Protein AF-0000000065972175 (afdb_homodimer)

pLDDT: mean 94.04, std 6.53, range [45.0, 98.88]

InterPro domains:
  IPR000870 Homoserine kinase [MF_00384] (7-286)
  IPR000870 Homoserine kinase [PIRSF000676] (4-297)
  IPR000870 Homoserine kinase [TIGR00191] (7-297)
  IPR006203 GHMP kinase, ATP-binding, conserved site [PS00627] (91-102)
  IPR006204 GHMP kinase N-terminal domain [PF00288] (63-141)
  IPR013750 GHMP kinase, C-terminal domain [PF08544] (204-278)
  IPR014721 Small ribosomal subunit protein uS5 domain 2-type fold, subgroup [G3DSA:3.30.230.10] (5-159)
  IPR020568 Ribosomal protein uS5 domain 2-type superfamily [SSF54211] (6-146)
  IPR036554 GHMP kinase, C-terminal domain superfamily [G3DSA:3.30.70.890] (160-289)
  IPR036554 GHMP kinase, C-terminal domain superfamily [SSF55060] (163-281)

Foldseek 3Di:
DDQDQKDKKKWFWKFFCLALNALFKMFGWPWIKMKMKGFDPQADFAEAEDDDCRVVADGDCVGLLNVLLQLLCVVVPHGRTHIYMYIYDRDDPQAQTADSNLSNVRSCVSVVNPDDLVRSLQSSCVSVVGNHHNVCRAAWAMWGWDADPVGIDIDHQAADPQKWKKKKGWPDHDHLVNQVVQWDPDDDPVQVVQSVVLCVLCSVCRRPVDLVSLLSSNHHDGRQVRQQVVAPLSVQLQVQLVVLAFSGKDAGHSRPMIITIGGNVSRVSSQVSNQVSVVVSVIHIDIDIIDITRGHMD/DPQDQKDKKKWFWKFFCLALNALFKMFGWPWIKMKMKGFDPQADFAEAEDDDCRVVADGDCVGLLNVLLQLLCVVVPHGRTYIYMYIYDRDDPQAQTADSNLSNVRSCVSVPNPDDLVRSLQSSCVSVVGNHHNVCRAAWAMWGWDADPVGIDIDHQAADPQKWKKKKGWPDHDHLVNQVVQWDPDDDPVQVVQSVVLCVLCSVCRRPVDLVSLLSSNHHDGRQVRQQVVAPLSVQLQVQLVVLAFSGKDAGHSRDMIITIGGNVSRVSSQVSNQVSCVVSVIHIDIDIIDITRGHMD

Nearest PDB structures (foldseek):
  4p52-assembly1_A  TM=8.831E-01  e=1.865E-30  Cytophaga hutchinsonii ATCC 33406
  4rpf-assembly1_A  TM=8.961E-01  e=2.981E-28  Yersinia pestis Nepal516
  5wat-assembly1_A-4  TM=8.112E-01  e=2.089E-27  Corynebacterium glutamicum
  1fwk-assembly1_A  TM=8.456E-01  e=1.022E-22  Methanocaldococcus jannaschii
  3hul-assembly1_A-2  TM=8.077E-01  e=3.742E-22  Listeria monocytogenes

Secondary structure (DSSP, 8-state):
----SEEEEEEEEEEEETTTEEEEEEEEEEEEEEEEEEE-SSS-EEEEEESTTGGGS--STT-HHHHHHHHHHHHTT-PPPPEEEEEE--S-TTSSS--GGGGHHHHHHHTT--S-HHHHHHHHHHHHS-HHHHHHHHH-SEEEEEEETTEEEEEE----TTEEEEEEEESS---HHHHHHTS-SEEEHHHHHHHHHHHHHHHHHHHH--HHHHHHHT--SSSHHHHGGGSTTHHHHHHHHHHTT-SEEEE-TTSS-EEEEEEGGGHHHHHHHHHHHHHHTT--EEEEE--B-SS---/----SEEEEEEEEEEEETTTEEEEEEEEEEEEEEEEEEE-SSS-EEEEEESTTGGGS--STT-HHHHHHHHHHHHTT-PPPPEEEEEE--S-TTSSS--GGGGHHHHHHHTT--S-HHHHHHHHHHHHS-HHHHHHHHH-SEEEEEEETTEEEEEE----TTEEEEEEEESS---HHHHHHTS-SEEEHHHHHHHHHHHHHHHHHHHH--HHHHHHHT--SSSHHHHGGGSTTHHHHHHHHHHTT-SEEEE-TTSS-EEEEEEGGGHHHHHHHHHHHHHHTT--EEEEE--B-SS---

Sequence (596 aa):
MSVVSSVTVKVPGTTANLGPGFDCIGAALTIYNQFQFTRLEESGLIIQATGAEAERVPTDESNLIYQAFAKLYQYIDQPAPGVKIEIELGVPLARGLGSSATAIVAANRLAGEPLSQAQVMALAIAIEGHPDNVVPALLGGCRLAATGASGWEICDVPWHSHIVPVLAIPDFELSTSEARRVLPTEYSRADAIFNTAHLGLLLRGLETGKGEWLRAALQDKLHQPYRQALIPGYDAVNTAAVAAGAYGMVISGAGPTLLALADVSHAAAVEAAMSTAWQEAGITAVVRSLALDTHGATMSVVSSVTVKVPGTTANLGPGFDCIGAALTIYNQFQFTRLEESGLIIQATGAEAERVPTDESNLIYQAFAKLYQYIDQPAPGVKIEIELGVPLARGLGSSATAIVAANRLAGEPLSQAQVMALAIAIEGHPDNVVPALLGGCRLAATGASGWEICDVPWHSHIVPVLAIPDFELSTSEARRVLPTEYSRADAIFNTAHLGLLLRGLETGKGEWLRAALQDKLHQPYRQALIPGYDAVNTAAVAAGAYGMVISGAGPTLLALADVSHAAAVEAAMSTAWQEAGITAVVRSLALDTHGAT

Radius of gyration: 27.27 Å; Cα contacts (8 Å, |Δi|>4): 1518; chains: 2; bounding box: 59×86×59 Å

Organism: Nostoc sp. (strain PCC 7120 / SAG 25.82 / UTEX 2576) (NCBI:txid103690)

Solvent-accessible surface area (backbone atoms only — not comparable to full-atom values): 28554 Å² total; per-residue (Å²): 109,78,62,49,60,62,39,70,33,40,32,33,23,11,35,14,20,66,31,25,27,55,66,17,21,15,27,9,27,71,41,40,32,36,39,34,43,29,62,42,95,52,82,53,78,44,53,46,61,38,54,94,64,24,87,73,54,63,60,54,81,81,17,56,45,52,42,27,31,44,47,52,27,54,72,70,72,45,81,66,69,12,34,34,38,40,34,42,50,58,54,70,77,52,29,22,36,58,48,57,36,54,41,32,58,43,37,34,49,41,66,32,49,82,58,52,71,69,52,50,48,53,51,28,25,62,72,63,70,44,41,13,30,38,48,7,18,52,54,16,24,33,28,36,43,30,71,37,94,88,40,80,44,76,43,80,47,61,66,28,87,51,58,31,46,32,36,38,39,50,82,62,74,36,52,58,66,63,41,52,66,59,40,69,66,58,41,46,46,66,44,44,40,48,22,30,24,15,31,43,36,31,52,52,13,36,46,70,56,42,57,73,42,34,43,31,10,37,46,43,67,76,49,53,81,54,40,47,80,77,33,88,54,45,68,54,25,44,52,33,20,38,75,39,50,24,41,35,58,28,51,19,45,56,10,56,14,35,32,30,40,16,45,61,91,27,40,68,50,21,33,52,31,33,43,50,36,31,44,74,67,73,42,62,56,56,52,45,75,50,50,70,26,70,61,24,46,79,111,79,63,49,60,60,38,69,34,41,32,32,22,11,34,14,21,66,30,25,26,55,66,18,21,14,29,9,27,71,40,40,31,36,40,34,42,30,63,42,93,52,82,53,79,45,53,45,61,39,54,94,64,26,87,73,54,64,62,53,81,83,17,55,45,54,42,27,30,45,48,52,26,55,72,72,72,42,82,68,68,12,34,35,38,40,35,42,51,58,55,70,76,50,28,22,37,58,47,55,34,54,40,32,59,45,36,35,48,42,67,31,49,83,57,52,70,68,52,48,49,53,52,30,26,63,73,62,69,44,42,13,28,38,48,7,19,52,54,16,24,35,30,37,42,30,70,38,94,90,42,79,44,74,42,81,46,60,66,27,87,52,59,31,47,31,36,37,38,52,81,63,74,35,50,57,65,62,42,52,66,60,40,68,64,58,41,46,46,67,43,43,38,50,22,32,23,14,31,43,37,31,53,52,13,36,45,69,56,42,57,75,43,32,43,29,9,38,46,43,68,78,50,54,81,55,40,48,80,76,31,86,53,44,67,53,25,42,53,33,20,39,74,39,48,25,41,35,60,28,51,18,44,57,11,54,14,37,32,29,39,16,44,60,91,27,39,69,49,21,34,51,29,32,41,51,37,30,44,74,66,74,40,62,56,56,51,44,76,48,49,71,26,69,61,24,46,77

Structure (mmCIF, N/CA/C/O backbone):
data_AF-0000000065972175-model_v1
#
loop_
_entity.id
_entity.type
_entity.pdbx_description
1 polymer 'Homoserine kinase'
#
loop_
_atom_site.group_PDB
_atom_site.id
_atom_site.type_symbol
_atom_site.label_atom_id
_atom_site.label_alt_id
_atom_site.label_comp_id
_atom_site.label_asym_id
_atom_site.label_entity_id
_atom_site.label_seq_id
_atom_site.pdbx_PDB_ins_code
_atom_site.Cartn_x
_atom_site.Cartn_y
_atom_site.Cartn_z
_atom_site.occupancy
_atom_site.B_iso_or_equiv
_atom_site.auth_seq_id
_atom_site.auth_comp_id
_atom_site.auth_asym_id
_atom_site.auth_atom_id
_atom_site.pdbx_PDB_model_num
ATOM 1 N N . MET A 1 1 ? -15.82 23.953 30.797 1 45.34 1 MET A N 1
ATOM 2 C CA . MET A 1 1 ? -14.391 23.656 30.781 1 45.34 1 MET A CA 1
ATOM 3 C C . MET A 1 1 ? -13.57 24.938 30.828 1 45.34 1 MET A C 1
ATOM 5 O O . MET A 1 1 ? -13.984 25.969 30.281 1 45.34 1 MET A O 1
ATOM 9 N N . SER A 1 2 ? -12.688 25.156 31.766 1 52.72 2 SER A N 1
ATOM 10 C CA . SER A 1 2 ? -12.023 26.406 32.094 1 52.72 2 SER A CA 1
ATOM 11 C C . SER A 1 2 ? -11.219 26.938 30.906 1 52.72 2 SER A C 1
ATOM 13 O O . SER A 1 2 ? -10.391 26.219 30.344 1 52.72 2 SER A O 1
ATOM 15 N N . VAL A 1 3 ? -11.82 27.938 30.188 1 65.62 3 VAL A N 1
ATOM 16 C CA . VAL A 1 3 ? -11.164 28.609 29.078 1 65.62 3 VAL A CA 1
ATOM 17 C C . VAL A 1 3 ? -9.844 29.219 29.547 1 65.62 3 VAL A C 1
ATOM 19 O O . VAL A 1 3 ? -9.797 29.922 30.562 1 65.62 3 VAL A O 1
ATOM 22 N N . VAL A 1 4 ? -8.672 28.516 29.172 1 75.38 4 VAL A N 1
ATOM 23 C CA . VAL A 1 4 ? -7.348 29.031 29.5 1 75.38 4 VAL A CA 1
ATOM 24 C C . VAL A 1 4 ? -7.07 30.312 28.719 1 75.38 4 VAL A C 1
ATOM 26 O O . VAL A 1 4 ? -7.637 30.516 27.641 1 75.38 4 VAL A O 1
ATOM 29 N N . SER A 1 5 ? -6.266 31.188 29.297 1 88.81 5 SER A N 1
ATOM 30 C CA . SER A 1 5 ? -6.008 32.5 28.688 1 88.81 5 SER A CA 1
ATOM 31 C C . SER A 1 5 ? -4.883 32.406 27.672 1 88.81 5 SER A C 1
ATOM 33 O O . SER A 1 5 ? -4.75 33.281 26.812 1 88.81 5 SER A O 1
ATOM 35 N N . SER A 1 6 ? -4.027 31.25 27.812 1 93.81 6 SER A N 1
ATOM 36 C CA . SER A 1 6 ? -2.934 31.109 26.859 1 93.81 6 SER A CA 1
ATOM 37 C C . SER A 1 6 ? -2.566 29.641 26.672 1 93.81 6 SER A C 1
ATOM 39 O O . SER A 1 6 ? -2.67 28.844 27.609 1 93.81 6 SER A O 1
ATOM 41 N N . VAL A 1 7 ? -2.268 29.297 25.469 1 93.94 7 VAL A N 1
ATOM 42 C CA . VAL A 1 7 ? -1.862 27.922 25.141 1 93.94 7 VAL A CA 1
ATOM 43 C C . VAL A 1 7 ? -0.655 27.969 24.203 1 93.94 7 VAL A C 1
ATOM 45 O O . VAL A 1 7 ? -0.603 28.766 23.281 1 93.94 7 VAL A O 1
ATOM 48 N N . THR A 1 8 ? 0.392 27.188 24.562 1 93.75 8 THR A N 1
ATOM 49 C CA . THR A 1 8 ? 1.535 26.984 23.672 1 93.75 8 THR A CA 1
ATOM 50 C C . THR A 1 8 ? 1.538 25.578 23.109 1 93.75 8 THR A C 1
ATOM 52 O O . THR A 1 8 ? 1.36 24.594 23.844 1 93.75 8 THR A O 1
ATOM 55 N N . VAL A 1 9 ? 1.724 25.516 21.797 1 92.38 9 VAL A N 1
ATOM 56 C CA . VAL A 1 9 ? 1.763 24.219 21.141 1 92.38 9 VAL A CA 1
ATOM 57 C C . VAL A 1 9 ? 3.035 24.109 20.297 1 92.38 9 VAL A C 1
ATOM 59 O O . VAL A 1 9 ? 3.385 25.031 19.562 1 92.38 9 VAL A O 1
ATOM 62 N N . LYS A 1 10 ? 3.795 23.031 20.516 1 93.94 10 LYS A N 1
ATOM 63 C CA . LYS A 1 10 ? 4.934 22.656 19.672 1 93.94 10 LYS A CA 1
ATOM 64 C C . LYS A 1 10 ? 4.543 21.578 18.672 1 93.94 10 LYS A C 1
ATOM 66 O O . LYS A 1 10 ? 4 20.531 19.047 1 93.94 10 LYS A O 1
ATOM 71 N N . VAL A 1 11 ? 4.758 21.875 17.438 1 92.31 11 VAL A N 1
ATOM 72 C CA . VAL A 1 11 ? 4.328 20.969 16.375 1 92.31 11 VAL A CA 1
ATOM 73 C C . VAL A 1 11 ? 5.535 20.531 15.555 1 92.31 11 VAL A C 1
ATOM 75 O O . VAL A 1 11 ? 6.297 21.375 15.062 1 92.31 11 VAL A O 1
ATOM 78 N N . PRO A 1 12 ? 5.695 19.234 15.391 1 95.06 12 PRO A N 1
ATOM 79 C CA . PRO A 1 12 ? 6.805 18.781 14.547 1 95.06 12 PRO A CA 1
ATOM 80 C C . PRO A 1 12 ? 6.562 19.047 13.062 1 95.06 12 PRO A C 1
ATOM 82 O O . PRO A 1 12 ? 5.418 19.047 12.609 1 95.06 12 PRO A O 1
ATOM 85 N N . GLY A 1 13 ? 7.672 19.344 12.352 1 93.88 13 GLY A N 1
ATOM 86 C CA . GLY A 1 13 ? 7.598 19.25 10.906 1 93.88 13 GLY A CA 1
ATOM 87 C C . GLY A 1 13 ? 7.359 17.828 10.414 1 93.88 13 GLY A C 1
ATOM 88 O O . GLY A 1 13 ? 7.551 16.875 11.164 1 93.88 13 GLY A O 1
ATOM 89 N N . THR A 1 14 ? 6.859 17.781 9.211 1 96.19 14 THR A N 1
ATOM 90 C CA . THR A 1 14 ? 6.516 16.453 8.688 1 96.19 14 THR A CA 1
ATOM 91 C C . THR A 1 14 ? 7.023 16.297 7.258 1 96.19 14 THR A C 1
ATOM 93 O O . THR A 1 14 ? 7.258 17.281 6.559 1 96.19 14 THR A O 1
ATOM 96 N N . THR A 1 15 ? 7.324 15.078 6.891 1 97.38 15 THR A N 1
ATOM 97 C CA . THR A 1 15 ? 7.418 14.664 5.492 1 97.38 15 THR A CA 1
ATOM 98 C C . THR A 1 15 ? 6.195 13.844 5.09 1 97.38 15 THR A C 1
ATOM 100 O O . THR A 1 15 ? 5.457 13.359 5.945 1 97.38 15 THR A O 1
ATOM 103 N N . ALA A 1 16 ? 5.918 13.82 3.795 1 96.81 16 ALA A N 1
ATOM 104 C CA . ALA A 1 16 ? 4.754 13.086 3.311 1 96.81 16 ALA A CA 1
ATOM 105 C C . ALA A 1 16 ? 5.051 12.398 1.98 1 96.81 16 ALA A C 1
ATOM 107 O O . ALA A 1 16 ? 6.148 12.539 1.438 1 96.81 16 ALA A O 1
ATOM 108 N N . ASN A 1 17 ? 4.148 11.578 1.495 1 97.38 17 ASN A N 1
ATOM 109 C CA . ASN A 1 17 ? 4.215 10.805 0.26 1 97.38 17 ASN A CA 1
ATOM 110 C C . ASN A 1 17 ? 5.25 9.688 0.356 1 97.38 17 ASN A C 1
ATOM 112 O O . ASN A 1 17 ? 4.938 8.523 0.085 1 97.38 17 ASN A O 1
ATOM 116 N N . LEU A 1 18 ? 6.441 10.047 0.726 1 98.25 18 LEU A N 1
ATOM 117 C CA . LEU A 1 18 ? 7.512 9.07 0.893 1 98.25 18 LEU A CA 1
ATOM 118 C C . LEU A 1 18 ? 7.609 8.156 -0.325 1 98.25 18 LEU A C 1
ATOM 120 O O . LEU A 1 18 ? 7.707 6.934 -0.186 1 98.25 18 LEU A O 1
ATOM 124 N N . GLY A 1 19 ? 7.559 8.766 -1.464 1 98 19 GLY A N 1
ATOM 125 C CA . GLY A 1 19 ? 7.582 7.988 -2.691 1 98 19 GLY A CA 1
ATOM 126 C C . GLY A 1 19 ? 6.207 7.523 -3.129 1 98 19 GLY A C 1
ATOM 127 O O . GLY A 1 19 ? 5.402 8.32 -3.621 1 98 19 GLY A O 1
ATOM 128 N N . PRO A 1 20 ? 5.938 6.266 -2.896 1 98.69 20 PRO A N 1
ATOM 129 C CA . PRO A 1 20 ? 4.695 5.715 -3.447 1 98.69 20 PRO A CA 1
ATOM 130 C C . PRO A 1 20 ? 3.471 6.066 -2.607 1 98.69 20 PRO A C 1
ATOM 132 O O . PRO A 1 20 ? 2.34 5.777 -3.008 1 98.69 20 PRO A O 1
ATOM 135 N N . GLY A 1 21 ? 3.637 6.676 -1.492 1 98.44 21 GLY A N 1
ATOM 136 C CA . GLY A 1 21 ? 2.527 6.941 -0.592 1 98.44 21 GLY A CA 1
ATOM 137 C C . GLY A 1 21 ? 1.928 8.32 -0.779 1 98.44 21 GLY A C 1
ATOM 138 O O . GLY A 1 21 ? 1.746 9.062 0.19 1 98.44 21 GLY A O 1
ATOM 139 N N . PHE A 1 22 ? 1.622 8.68 -2.059 1 98.31 22 PHE A N 1
ATOM 140 C CA . PHE A 1 22 ? 1.087 9.992 -2.396 1 98.31 22 PHE A CA 1
ATOM 141 C C . PHE A 1 22 ? -0.241 10.234 -1.688 1 98.31 22 PHE A C 1
ATOM 143 O O . PHE A 1 22 ? -1.202 9.492 -1.888 1 98.31 22 PHE A O 1
ATOM 150 N N . ASP A 1 23 ? -0.302 11.211 -0.795 1 97.19 23 ASP A N 1
ATOM 151 C CA . ASP A 1 23 ? -1.479 11.734 -0.104 1 97.19 23 ASP A CA 1
ATOM 152 C C . ASP A 1 23 ? -1.987 10.734 0.935 1 97.19 23 ASP A C 1
ATOM 154 O O . ASP A 1 23 ? -3.127 10.836 1.393 1 97.19 23 ASP A O 1
ATOM 158 N N . CYS A 1 24 ? -1.133 9.75 1.367 1 97.88 24 CYS A N 1
ATOM 159 C CA . CYS A 1 24 ? -1.755 8.828 2.307 1 97.88 24 CYS A CA 1
ATOM 160 C C . CYS A 1 24 ? -0.785 8.445 3.418 1 97.88 24 CYS A C 1
ATOM 162 O O . CYS A 1 24 ? -1.188 7.867 4.43 1 97.88 24 CYS A O 1
ATOM 164 N N . ILE A 1 25 ? 0.479 8.758 3.277 1 98.44 25 ILE A N 1
ATOM 165 C CA . ILE A 1 25 ? 1.428 8.422 4.332 1 98.44 25 ILE A CA 1
ATOM 166 C C . ILE A 1 25 ? 2.322 9.625 4.625 1 98.44 25 ILE A C 1
ATOM 168 O O . ILE A 1 25 ? 2.648 10.398 3.725 1 98.44 25 ILE A O 1
ATOM 172 N N . GLY A 1 26 ? 2.686 9.781 5.863 1 97.94 26 GLY A N 1
ATOM 173 C CA . GLY A 1 26 ? 3.625 10.805 6.305 1 97.94 26 GLY A CA 1
ATOM 174 C C . GLY A 1 26 ? 4.316 10.453 7.609 1 97.94 26 GLY A C 1
ATOM 175 O O . GLY A 1 26 ? 3.988 9.445 8.242 1 97.94 26 GLY A O 1
ATOM 176 N N . ALA A 1 27 ? 5.293 11.273 7.973 1 98.38 27 ALA A N 1
ATOM 177 C CA . ALA A 1 27 ? 6.051 11.055 9.203 1 98.38 27 ALA A CA 1
ATOM 178 C C . ALA A 1 27 ? 6.418 12.383 9.859 1 98.38 27 ALA A C 1
ATOM 180 O O . ALA A 1 27 ? 6.754 13.352 9.18 1 98.38 27 ALA A O 1
ATOM 181 N N . ALA A 1 28 ? 6.316 12.383 11.156 1 97.38 28 ALA A N 1
ATOM 182 C CA . ALA A 1 28 ? 6.75 13.547 11.93 1 97.38 28 ALA A CA 1
ATOM 183 C C . ALA A 1 28 ? 8.258 13.516 12.164 1 97.38 28 ALA A C 1
ATOM 185 O O . ALA A 1 28 ? 8.836 12.461 12.438 1 97.38 28 ALA A O 1
ATOM 186 N N . LEU A 1 29 ? 8.906 14.625 12 1 97.5 29 LEU A N 1
ATOM 187 C CA . LEU A 1 29 ? 10.352 14.742 12.109 1 97.5 29 LEU A CA 1
ATOM 188 C C . LEU A 1 29 ? 10.742 15.648 13.273 1 97.5 29 LEU A C 1
ATOM 190 O O . LEU A 1 29 ? 9.914 16.422 13.758 1 97.5 29 LEU A O 1
ATOM 194 N N . THR A 1 30 ? 11.992 15.531 13.711 1 96.94 30 THR A N 1
ATOM 195 C CA . THR A 1 30 ? 12.484 16.266 14.867 1 96.94 30 THR A CA 1
ATOM 196 C C . THR A 1 30 ? 12.898 17.688 14.477 1 96.94 30 THR A C 1
ATOM 198 O O . THR A 1 30 ? 14.031 18.094 14.727 1 96.94 30 THR A O 1
ATOM 201 N N . ILE A 1 31 ? 12.078 18.391 13.875 1 94.75 31 ILE A N 1
ATOM 202 C CA . ILE A 1 31 ? 12.109 19.828 13.586 1 94.75 31 ILE A CA 1
ATOM 203 C C . ILE A 1 31 ? 10.766 20.453 13.938 1 94.75 31 ILE A C 1
ATOM 205 O O . ILE A 1 31 ? 9.719 19.844 13.742 1 94.75 31 ILE A O 1
ATOM 209 N N . TYR A 1 32 ? 10.766 21.75 14.461 1 93.25 32 TYR A N 1
ATOM 210 C CA . TYR A 1 32 ? 9.539 22.141 15.141 1 93.25 32 TYR A CA 1
ATOM 211 C C . TYR A 1 32 ? 9.18 23.594 14.836 1 93.25 32 TYR A C 1
ATOM 213 O O . TYR A 1 32 ? 10.07 24.422 14.625 1 93.25 32 TYR A O 1
ATOM 221 N N . ASN A 1 33 ? 7.926 23.781 14.828 1 90.44 33 ASN A N 1
ATOM 222 C CA . ASN A 1 33 ? 7.324 25.094 15.016 1 90.44 33 ASN A CA 1
ATOM 223 C C . ASN A 1 33 ? 6.652 25.219 16.375 1 90.44 33 ASN A C 1
ATOM 225 O O . ASN A 1 33 ? 6.199 24.219 16.938 1 90.44 33 ASN A O 1
ATOM 229 N N . GLN A 1 34 ? 6.684 26.375 16.844 1 92.38 34 GLN A N 1
ATOM 230 C CA . GLN A 1 34 ? 5.977 26.641 18.094 1 92.38 34 GLN A CA 1
ATOM 231 C C . GLN A 1 34 ? 4.984 27.781 17.938 1 92.38 34 GLN A C 1
ATOM 233 O O . GLN A 1 34 ? 5.309 28.812 17.344 1 92.38 34 GLN A O 1
ATOM 238 N N . PHE A 1 35 ? 3.811 27.594 18.469 1 91.69 35 PHE A N 1
ATOM 239 C CA . PHE A 1 35 ? 2.744 28.594 18.422 1 91.69 35 PHE A CA 1
ATOM 240 C C . PHE A 1 35 ? 2.221 28.906 19.812 1 91.69 35 PHE A C 1
ATOM 242 O O . PHE A 1 35 ? 1.899 27.984 20.578 1 91.69 35 PHE A O 1
ATOM 249 N N . GLN A 1 36 ? 2.172 30.125 20.109 1 94.69 36 GLN A N 1
ATOM 250 C CA . GLN A 1 36 ? 1.55 30.562 21.359 1 94.69 36 GLN A CA 1
ATOM 251 C C . GLN A 1 36 ? 0.305 31.406 21.078 1 94.69 36 GLN A C 1
ATOM 253 O O . GLN A 1 36 ? 0.371 32.406 20.375 1 94.69 36 GLN A O 1
ATOM 258 N N . PHE A 1 37 ? -0.796 30.969 21.594 1 94.56 37 PHE A N 1
ATOM 259 C CA . PHE A 1 37 ? -2.068 31.672 21.484 1 94.56 37 PHE A CA 1
ATOM 260 C C . PHE A 1 37 ? -2.465 32.312 22.812 1 94.56 37 PHE A C 1
ATOM 262 O O . PHE A 1 37 ? -2.486 31.625 23.844 1 94.56 37 PHE A O 1
ATOM 269 N N . THR A 1 38 ? -2.742 33.562 22.75 1 95.38 38 THR A N 1
ATOM 270 C CA . THR A 1 38 ? -3.189 34.281 23.938 1 95.38 38 THR A CA 1
ATOM 271 C C . THR A 1 38 ? -4.508 35 23.672 1 95.38 38 THR A C 1
ATOM 273 O O . THR A 1 38 ? -4.605 35.812 22.734 1 95.38 38 THR A O 1
ATOM 276 N N . ARG A 1 39 ? -5.469 34.75 24.5 1 93.81 39 ARG A N 1
ATOM 277 C CA . ARG A 1 39 ? -6.754 35.406 24.375 1 93.81 39 ARG A CA 1
ATOM 278 C C . ARG A 1 39 ? -6.625 36.906 24.703 1 93.81 39 ARG A C 1
ATOM 280 O O . ARG A 1 39 ? -5.953 37.281 25.672 1 93.81 39 ARG A O 1
ATOM 287 N N . LEU A 1 40 ? -7.246 37.656 23.859 1 93.56 40 LEU A N 1
ATOM 288 C CA . LEU A 1 40 ? -7.289 39.094 24.094 1 93.56 40 LEU A CA 1
ATOM 289 C C . LEU A 1 40 ? -8.625 39.5 24.719 1 93.56 40 LEU A C 1
ATOM 291 O O . LEU A 1 40 ? -9.648 38.844 24.484 1 93.56 40 LEU A O 1
ATOM 295 N N . GLU A 1 41 ? -8.578 40.531 25.516 1 87.88 41 GLU A N 1
ATOM 296 C CA . GLU A 1 41 ? -9.805 41.062 26.109 1 87.88 41 GLU A CA 1
ATOM 297 C C . GLU A 1 41 ? -10.734 41.656 25.062 1 87.88 41 GLU A C 1
ATOM 299 O O . GLU A 1 41 ? -11.953 41.469 25.125 1 87.88 41 GLU A O 1
ATOM 304 N N . GLU A 1 42 ? -10.188 42.344 24.141 1 88 42 GLU A N 1
ATOM 305 C CA . GLU A 1 42 ? -10.953 42.938 23.047 1 88 42 GLU A CA 1
ATOM 306 C C . GLU A 1 42 ? -10.891 42.062 21.797 1 88 42 GLU A C 1
ATOM 308 O O . GLU A 1 42 ? -10.016 41.219 21.672 1 88 42 GLU A O 1
ATOM 313 N N . SER A 1 43 ? -11.883 42.312 20.953 1 86.19 43 SER A N 1
ATOM 314 C CA . SER A 1 43 ? -11.836 41.656 19.656 1 86.19 43 SER A CA 1
ATOM 315 C C . SER A 1 43 ? -10.625 42.125 18.844 1 86.19 43 SER A C 1
ATOM 317 O O . SER A 1 43 ? -10.141 43.25 19.016 1 86.19 43 SER A O 1
ATOM 319 N N . GLY A 1 44 ? -10 41.219 18.172 1 91.38 44 GLY A N 1
ATOM 320 C CA . GLY A 1 44 ? -8.867 41.594 17.328 1 91.38 44 GLY A CA 1
ATOM 321 C C . GLY A 1 44 ? -7.902 40.438 17.109 1 91.38 44 GLY A C 1
ATOM 322 O O . GLY A 1 44 ? -8.109 39.344 17.609 1 91.38 44 GLY A O 1
ATOM 323 N N . LEU A 1 45 ? -6.887 40.75 16.25 1 95.62 45 LEU A N 1
ATOM 324 C CA . LEU A 1 45 ? -5.879 39.75 15.852 1 95.62 45 LEU A CA 1
ATOM 325 C C . LEU A 1 45 ? -4.484 40.375 15.867 1 95.62 45 LEU A C 1
ATOM 327 O O . LEU A 1 45 ? -4.254 41.438 15.273 1 95.62 45 LEU A O 1
ATOM 331 N N . ILE A 1 46 ? -3.613 39.844 16.656 1 96.56 46 ILE A N 1
ATOM 332 C CA . ILE A 1 46 ? -2.199 40.188 16.656 1 96.56 46 ILE A CA 1
ATOM 333 C C . ILE A 1 46 ? -1.357 38.969 16.328 1 96.56 46 ILE A C 1
ATOM 335 O O . ILE A 1 46 ? -1.489 37.906 16.969 1 96.56 46 ILE A O 1
ATOM 339 N N . ILE A 1 47 ? -0.533 39.031 15.289 1 95.31 47 ILE A N 1
ATOM 340 C CA . ILE A 1 47 ? 0.361 37.938 14.93 1 95.31 47 ILE A CA 1
ATOM 341 C C . ILE A 1 47 ? 1.808 38.438 14.945 1 95.31 47 ILE A C 1
ATOM 343 O O . ILE A 1 47 ? 2.127 39.469 14.344 1 95.31 47 ILE A O 1
ATOM 347 N N . GLN A 1 48 ? 2.605 37.812 15.648 1 95.25 48 GLN A N 1
ATOM 348 C CA . GLN A 1 48 ? 4.043 38.062 15.68 1 95.25 48 GLN A CA 1
ATOM 349 C C . GLN A 1 48 ? 4.832 36.781 15.336 1 95.25 48 GLN A C 1
ATOM 351 O O . GLN A 1 48 ? 4.641 35.75 15.953 1 95.25 48 GLN A O 1
ATOM 356 N N . ALA A 1 49 ? 5.641 36.938 14.336 1 92.19 49 ALA A N 1
ATOM 357 C CA . ALA A 1 49 ? 6.441 35.781 13.906 1 92.19 49 ALA A CA 1
ATOM 358 C C . ALA A 1 49 ? 7.926 36.031 14.156 1 92.19 49 ALA A C 1
ATOM 360 O O . ALA A 1 49 ? 8.414 37.156 13.961 1 92.19 49 ALA A O 1
ATOM 361 N N . THR A 1 50 ? 8.633 35.062 14.633 1 90.94 50 THR A N 1
ATOM 362 C CA . THR A 1 50 ? 10.078 35.094 14.805 1 90.94 50 THR A CA 1
ATOM 363 C C . THR A 1 50 ? 10.727 33.906 14.117 1 90.94 50 THR A C 1
ATOM 365 O O . THR A 1 50 ? 10.047 32.906 13.781 1 90.94 50 THR A O 1
ATOM 368 N N . GLY A 1 51 ? 12.062 34.031 13.844 1 84.44 51 GLY A N 1
ATOM 369 C CA . GLY A 1 51 ? 12.797 32.969 13.156 1 84.44 51 GLY A CA 1
ATOM 370 C C . GLY A 1 51 ? 13.312 33.406 11.797 1 84.44 51 GLY A C 1
ATOM 371 O O . GLY A 1 51 ? 13.109 34.562 11.383 1 84.44 51 GLY A O 1
ATOM 372 N N . ALA A 1 52 ? 14.039 32.5 11.062 1 77.62 52 ALA A N 1
ATOM 373 C CA . ALA A 1 52 ? 14.773 32.844 9.852 1 77.62 52 ALA A CA 1
ATOM 374 C C . ALA A 1 52 ? 13.844 33.375 8.758 1 77.62 52 ALA A C 1
ATOM 376 O O . ALA A 1 52 ? 14.18 34.312 8.047 1 77.62 52 ALA A O 1
ATOM 377 N N . GLU A 1 53 ? 12.633 32.875 8.688 1 82.5 53 GLU A N 1
ATOM 378 C CA . GLU A 1 53 ? 11.734 33.312 7.609 1 82.5 53 GLU A CA 1
ATOM 379 C C . GLU A 1 53 ? 10.492 34 8.156 1 82.5 53 GLU A C 1
ATOM 381 O O . GLU A 1 53 ? 9.438 34 7.52 1 82.5 53 GLU A O 1
ATOM 386 N N . ALA A 1 54 ? 10.617 34.688 9.141 1 84.31 54 ALA A N 1
ATOM 387 C CA . ALA A 1 54 ? 9.5 35.312 9.836 1 84.31 54 ALA A CA 1
ATOM 388 C C . ALA A 1 54 ? 8.891 36.406 9.008 1 84.31 54 ALA A C 1
ATOM 390 O O . ALA A 1 54 ? 7.68 36.656 9.07 1 84.31 54 ALA A O 1
ATOM 391 N N . GLU A 1 55 ? 9.68 37.031 8.227 1 84 55 GLU A N 1
ATOM 392 C CA . GLU A 1 55 ? 9.227 38.156 7.453 1 84 55 GLU A CA 1
ATOM 393 C C . GLU A 1 55 ? 8.234 37.75 6.375 1 84 55 GLU A C 1
ATOM 395 O O . GLU A 1 55 ? 7.465 38.562 5.879 1 84 55 GLU A O 1
ATOM 400 N N . ARG A 1 56 ? 8.227 36.531 6.152 1 85.31 56 ARG A N 1
ATOM 401 C CA . ARG A 1 56 ? 7.367 36.031 5.078 1 85.31 56 ARG A CA 1
ATOM 402 C C . ARG A 1 56 ? 6.02 35.562 5.617 1 85.31 56 ARG A C 1
ATOM 404 O O . ARG A 1 56 ? 5.113 35.25 4.848 1 85.31 56 ARG A O 1
ATOM 411 N N . VAL A 1 57 ? 5.871 35.656 6.812 1 87.94 57 VAL A N 1
ATOM 412 C CA . VAL A 1 57 ? 4.645 35.156 7.441 1 87.94 57 VAL A CA 1
ATOM 413 C C . VAL A 1 57 ? 3.598 36.281 7.441 1 87.94 57 VAL A C 1
ATOM 415 O O . VAL A 1 57 ? 3.82 37.344 8.008 1 87.94 57 VAL A O 1
ATOM 418 N N . PRO A 1 58 ? 2.439 36 6.754 1 89.94 58 PRO A N 1
ATOM 419 C CA . PRO A 1 58 ? 1.369 37 6.848 1 89.94 58 PRO A CA 1
ATOM 420 C C . PRO A 1 58 ? 0.9 37.219 8.281 1 89.94 58 PRO A C 1
ATOM 422 O O . PRO A 1 58 ? 0.778 36.281 9.055 1 89.94 58 PRO A O 1
ATOM 425 N N . THR A 1 59 ? 0.643 38.5 8.641 1 93.81 59 THR A N 1
ATOM 426 C CA . THR A 1 59 ? 0.276 38.812 10.016 1 93.81 59 THR A CA 1
ATOM 427 C C . THR A 1 59 ? -1.158 39.344 10.086 1 93.81 59 THR A C 1
ATOM 429 O O . THR A 1 59 ? -1.498 40.125 10.977 1 93.81 59 THR A O 1
ATOM 432 N N . ASP A 1 60 ? -1.887 38.938 9.062 1 94.38 60 ASP A N 1
ATOM 433 C CA . ASP A 1 60 ? -3.307 39.281 9.023 1 94.38 60 ASP A CA 1
ATOM 434 C C . ASP A 1 60 ? -4.168 38.031 8.945 1 94.38 60 ASP A C 1
ATOM 436 O O . ASP A 1 60 ? -3.707 36.938 9.273 1 94.38 60 ASP A O 1
ATOM 440 N N . GLU A 1 61 ? -5.395 38.188 8.609 1 94.06 61 GLU A N 1
ATOM 441 C CA . GLU A 1 61 ? -6.367 37.094 8.648 1 94.06 61 GLU A CA 1
ATOM 442 C C . GLU A 1 61 ? -6.078 36.062 7.574 1 94.06 61 GLU A C 1
ATOM 444 O O . GLU A 1 61 ? -6.621 34.938 7.609 1 94.06 61 GLU A O 1
ATOM 449 N N . SER A 1 62 ? -5.211 36.312 6.688 1 92 62 SER A N 1
ATOM 450 C CA . SER A 1 62 ? -4.859 35.375 5.648 1 92 62 SER A CA 1
ATOM 451 C C . SER A 1 62 ? -3.848 34.344 6.156 1 92 62 SER A C 1
ATOM 453 O O . SER A 1 62 ? -3.549 33.344 5.473 1 92 62 SER A O 1
ATOM 455 N N . ASN A 1 63 ? -3.355 34.594 7.371 1 92.19 63 ASN A N 1
ATOM 456 C CA . ASN A 1 63 ? -2.441 33.656 8.016 1 92.19 63 ASN A CA 1
ATOM 457 C C . ASN A 1 63 ? -3.084 32.281 8.203 1 92.19 63 ASN A C 1
ATOM 459 O O . ASN A 1 63 ? -4.152 32.188 8.805 1 92.19 63 ASN A O 1
ATOM 463 N N . LEU A 1 64 ? -2.373 31.266 7.719 1 87.12 64 LEU A N 1
ATOM 464 C CA . LEU A 1 64 ? -2.938 29.922 7.719 1 87.12 64 LEU A CA 1
ATOM 465 C C . LEU A 1 64 ? -3.148 29.422 9.141 1 87.12 64 LEU A C 1
ATOM 467 O O . LEU A 1 64 ? -4.086 28.672 9.406 1 87.12 64 LEU A O 1
ATOM 471 N N . ILE A 1 65 ? -2.33 29.828 10.031 1 90.5 65 ILE A N 1
ATOM 472 C CA . ILE A 1 65 ? -2.469 29.438 11.43 1 90.5 65 ILE A CA 1
ATOM 473 C C . ILE A 1 65 ? -3.744 30.047 12.016 1 90.5 65 ILE A C 1
ATOM 475 O O . ILE A 1 65 ? -4.512 29.375 12.695 1 90.5 65 ILE A O 1
ATOM 479 N N . TYR A 1 66 ? -3.943 31.281 11.688 1 92.69 66 TYR A N 1
ATOM 480 C CA . TYR A 1 66 ? -5.16 31.938 12.148 1 92.69 66 TYR A CA 1
ATOM 481 C C . TYR A 1 66 ? -6.395 31.312 11.508 1 92.69 66 TYR A C 1
ATOM 483 O O . TYR A 1 66 ? -7.426 31.156 12.164 1 92.69 66 TYR A O 1
ATOM 491 N N . GLN A 1 67 ? -6.242 30.984 10.281 1 92.25 67 GLN A N 1
ATOM 492 C CA . GLN A 1 67 ? -7.371 30.375 9.586 1 92.25 67 GLN A CA 1
ATOM 493 C C . GLN A 1 67 ? -7.773 29.047 10.242 1 92.25 67 GLN A C 1
ATOM 495 O O . GLN A 1 67 ? -8.961 28.75 10.375 1 92.25 67 GLN A O 1
ATOM 500 N N . ALA A 1 68 ? -6.812 28.281 10.578 1 91.19 68 ALA A N 1
ATOM 501 C CA . ALA A 1 68 ? -7.094 27.031 11.281 1 91.19 68 ALA A CA 1
ATOM 502 C C . ALA A 1 68 ? -7.746 27.297 12.633 1 91.19 68 ALA A C 1
ATOM 504 O O . ALA A 1 68 ? -8.703 26.609 13.016 1 91.19 68 ALA A O 1
ATOM 505 N N . PHE A 1 69 ? -7.27 28.328 13.305 1 92.06 69 PHE A N 1
ATOM 506 C CA . PHE A 1 69 ? -7.82 28.766 14.578 1 92.06 69 PHE A CA 1
ATOM 507 C C . PHE A 1 69 ? -9.281 29.156 14.438 1 92.06 69 PHE A C 1
ATOM 509 O O . PHE A 1 69 ? -10.141 28.672 15.172 1 92.06 69 PHE A O 1
ATOM 516 N N . ALA A 1 70 ? -9.547 29.953 13.469 1 93.31 70 ALA A N 1
ATOM 517 C CA . ALA A 1 70 ? -10.891 30.469 13.234 1 93.31 70 ALA A CA 1
ATOM 518 C C . ALA A 1 70 ? -11.844 29.344 12.82 1 93.31 70 ALA A C 1
ATOM 520 O O . ALA A 1 70 ? -13.016 29.344 13.195 1 93.31 70 ALA A O 1
ATOM 521 N N . LYS A 1 71 ? 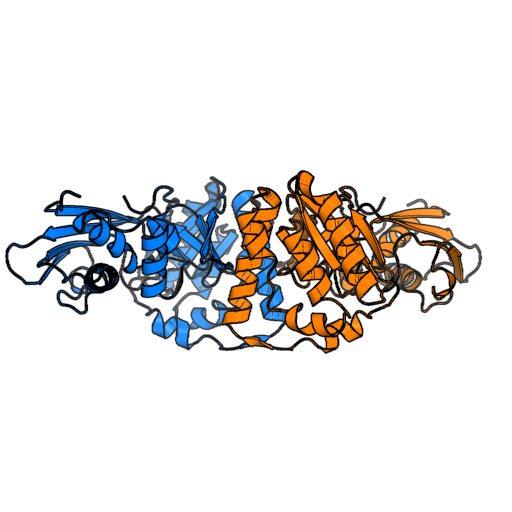-11.336 28.453 12.094 1 94.12 71 LYS A N 1
ATOM 522 C CA . LYS A 1 71 ? -12.148 27.344 11.586 1 94.12 71 LYS A CA 1
ATOM 523 C C . LYS A 1 71 ? -12.664 26.484 12.734 1 94.12 71 LYS A C 1
ATOM 525 O O . LYS A 1 71 ? -13.773 25.938 12.656 1 94.12 71 LYS A O 1
ATOM 530 N N . LEU A 1 72 ? -11.844 26.266 13.727 1 94.19 72 LEU A N 1
ATOM 531 C CA . LEU A 1 72 ? -12.289 25.484 14.875 1 94.19 72 LEU A CA 1
ATOM 532 C C . LEU A 1 72 ? -13.5 26.141 15.539 1 94.19 72 LEU A C 1
ATOM 534 O O . LEU A 1 72 ? -14.484 25.469 15.836 1 94.19 72 LEU A O 1
ATOM 538 N N . TYR A 1 73 ? -13.453 27.438 15.75 1 93.75 73 TYR A N 1
ATOM 539 C CA . TYR A 1 73 ? -14.539 28.156 16.406 1 93.75 73 TYR A CA 1
ATOM 540 C C . TYR A 1 73 ? -15.789 28.156 15.539 1 93.75 73 TYR A C 1
ATOM 542 O O . TYR A 1 73 ? -16.906 28.047 16.047 1 93.75 73 TYR A O 1
ATOM 550 N N . GLN A 1 74 ? -15.57 28.25 14.242 1 95.5 74 GLN A N 1
ATOM 551 C CA . GLN A 1 74 ? -16.688 28.125 13.32 1 95.5 74 GLN A CA 1
ATOM 552 C C . GLN A 1 74 ? -17.344 26.75 13.453 1 95.5 74 GLN A C 1
ATOM 554 O O . GLN A 1 74 ? -18.578 26.641 13.484 1 95.5 74 GLN A O 1
ATOM 559 N N . TYR A 1 75 ? -16.531 25.781 13.539 1 94.88 75 TYR A N 1
ATOM 560 C CA . TYR A 1 75 ? -17 24.391 13.609 1 94.88 75 TYR A CA 1
ATOM 561 C C . TYR A 1 75 ? -17.828 24.172 14.867 1 94.88 75 TYR A C 1
ATOM 563 O O . TYR A 1 75 ? -18.812 23.438 14.836 1 94.88 75 TYR A O 1
ATOM 571 N N . ILE A 1 76 ? -17.484 24.797 15.953 1 95.12 76 ILE A N 1
ATOM 572 C CA . ILE A 1 76 ? -18.188 24.578 17.203 1 95.12 76 ILE A CA 1
ATOM 573 C C . ILE A 1 76 ? -19.281 25.641 17.375 1 95.12 76 ILE A C 1
ATOM 575 O O . ILE A 1 76 ? -19.844 25.797 18.469 1 95.12 76 ILE A O 1
ATOM 579 N N . ASP A 1 77 ? -19.484 26.484 16.344 1 96 77 ASP A N 1
ATOM 580 C CA . ASP A 1 77 ? -20.531 27.484 16.266 1 96 77 ASP A CA 1
ATOM 581 C C . ASP A 1 77 ? -20.359 28.547 17.359 1 96 77 ASP A C 1
ATOM 583 O O . ASP A 1 77 ? -21.297 28.875 18.078 1 96 77 ASP A O 1
ATOM 587 N N . GLN A 1 78 ? -19.172 29.047 17.578 1 93.88 78 GLN A N 1
ATOM 588 C CA . GLN A 1 78 ? -18.828 30.141 18.484 1 93.88 78 GLN A CA 1
ATOM 589 C C . GLN A 1 78 ? -18.016 31.219 17.75 1 93.88 78 GLN A C 1
ATOM 591 O O . GLN A 1 78 ? -17.25 30.906 16.828 1 93.88 78 GLN A O 1
ATOM 596 N N . PRO A 1 79 ? -18.219 32.438 18.172 1 92.25 79 PRO A N 1
ATOM 597 C CA . PRO A 1 79 ? -17.344 33.469 17.594 1 92.25 79 PRO A CA 1
ATOM 598 C C . PRO A 1 79 ? -15.891 33.312 18.016 1 92.25 79 PRO A C 1
ATOM 600 O O . PRO A 1 79 ? -15.609 32.969 19.172 1 92.25 79 PRO A O 1
ATOM 603 N N . ALA A 1 80 ? -14.992 33.531 17.156 1 92.12 80 ALA A N 1
ATOM 604 C CA . ALA A 1 80 ? -13.578 33.5 17.516 1 92.12 80 ALA A CA 1
ATOM 605 C C . ALA A 1 80 ? -13.219 34.656 18.438 1 92.12 80 ALA A C 1
ATOM 607 O O . ALA A 1 80 ? -13.555 35.812 18.172 1 92.12 80 ALA A O 1
ATOM 608 N N . PRO A 1 81 ? -12.68 34.375 19.484 1 92.62 81 PRO A N 1
ATOM 609 C CA . PRO A 1 81 ? -12.227 35.469 20.359 1 92.62 81 PRO A CA 1
ATOM 610 C C . PRO A 1 81 ? -11.039 36.219 19.781 1 92.62 81 PRO A C 1
ATOM 612 O O . PRO A 1 81 ? -10.383 35.75 18.844 1 92.62 81 PRO A O 1
ATOM 615 N N . GLY A 1 82 ? -10.844 37.469 20.391 1 95.06 82 GLY A N 1
ATOM 616 C CA . GLY A 1 82 ? -9.57 38.125 20.109 1 95.06 82 GLY A CA 1
ATOM 617 C C . GLY A 1 82 ? -8.375 37.281 20.531 1 95.06 82 GLY A C 1
ATOM 618 O O . GLY A 1 82 ? -8.406 36.625 21.578 1 95.06 82 GLY A O 1
ATOM 619 N N . VAL A 1 83 ? -7.324 37.281 19.641 1 95.19 83 VAL A N 1
ATOM 620 C CA . VAL A 1 83 ? -6.219 36.375 19.938 1 95.19 83 VAL A CA 1
ATOM 621 C C . VAL A 1 83 ? -4.902 37 19.5 1 95.19 83 VAL A C 1
ATOM 623 O O . VAL A 1 83 ? -4.848 37.719 18.469 1 95.19 83 VAL A O 1
ATOM 626 N N . LYS A 1 84 ? -3.92 36.875 20.312 1 96.56 84 LYS A N 1
ATOM 627 C CA . LYS A 1 84 ? -2.525 37.094 19.953 1 96.56 84 LYS A CA 1
ATOM 628 C C . LYS A 1 84 ? -1.809 35.781 19.641 1 96.56 84 LYS A C 1
ATOM 630 O O . LYS A 1 84 ? -1.826 34.844 20.453 1 96.56 84 LYS A O 1
ATOM 635 N N . ILE A 1 85 ? -1.226 35.719 18.438 1 94.75 85 ILE A N 1
ATOM 636 C CA . ILE A 1 85 ? -0.515 34.531 18.016 1 94.75 85 ILE A CA 1
ATOM 637 C C . ILE A 1 85 ? 0.973 34.844 17.875 1 94.75 85 ILE A C 1
ATOM 639 O O . ILE A 1 85 ? 1.359 35.688 17.062 1 94.75 85 ILE A O 1
ATOM 643 N N . GLU A 1 86 ? 1.764 34.219 18.641 1 95.12 86 GLU A N 1
ATOM 644 C CA . GLU A 1 86 ? 3.215 34.281 18.5 1 95.12 86 GLU A CA 1
ATOM 645 C C . GLU A 1 86 ? 3.752 33.031 17.828 1 95.12 86 GLU A C 1
ATOM 647 O O . GLU A 1 86 ? 3.553 31.922 18.344 1 95.12 86 GLU A O 1
ATOM 652 N N . ILE A 1 87 ? 4.398 33.25 16.719 1 92.25 87 ILE A N 1
ATOM 653 C CA . ILE A 1 87 ? 4.875 32.125 15.906 1 92.25 87 ILE A CA 1
ATOM 654 C C . ILE A 1 87 ? 6.402 32.094 15.938 1 92.25 87 ILE A C 1
ATOM 656 O O . ILE A 1 87 ? 7.066 33.062 15.586 1 92.25 87 ILE A O 1
ATOM 660 N N . GLU A 1 88 ? 6.957 31.031 16.438 1 92.19 88 GLU A N 1
ATOM 661 C CA . GLU A 1 88 ? 8.383 30.75 16.297 1 92.19 88 GLU A CA 1
ATOM 662 C C . GLU A 1 88 ? 8.641 29.688 15.234 1 92.19 88 GLU A C 1
ATOM 664 O O . GLU A 1 88 ? 8.398 28.5 15.453 1 92.19 88 GLU A O 1
ATOM 669 N N . LEU A 1 89 ? 9.18 30.125 14.148 1 88.38 89 LEU A N 1
ATOM 670 C CA . LEU A 1 89 ? 9.352 29.25 13 1 88.38 89 LEU A CA 1
ATOM 671 C C . LEU A 1 89 ? 10.672 28.5 13.094 1 88.38 89 LEU A C 1
ATOM 673 O O . LEU A 1 89 ? 11.734 29.109 13.227 1 88.38 89 LEU A O 1
ATOM 677 N N . GLY A 1 90 ? 10.539 27.188 13.102 1 88.12 90 GLY A N 1
ATOM 678 C CA . GLY A 1 90 ? 11.711 26.328 13 1 88.12 90 GLY A CA 1
ATOM 679 C C . GLY A 1 90 ? 11.734 25.5 11.734 1 88.12 90 GLY A C 1
ATOM 680 O O . GLY A 1 90 ? 12.766 24.922 11.383 1 88.12 90 GLY A O 1
ATOM 681 N N . VAL A 1 91 ? 10.609 25.469 11.109 1 86.44 91 VAL A N 1
ATOM 682 C CA . VAL A 1 91 ? 10.469 24.766 9.844 1 86.44 91 VAL A CA 1
ATOM 683 C C . VAL A 1 91 ? 10.32 25.766 8.703 1 86.44 91 VAL A C 1
ATOM 685 O O . VAL A 1 91 ? 9.477 26.656 8.758 1 86.44 91 VAL A O 1
ATOM 688 N N . PRO A 1 92 ? 11.125 25.625 7.711 1 86.19 92 PRO A N 1
ATOM 689 C CA . PRO A 1 92 ? 11.031 26.562 6.598 1 86.19 92 PRO A CA 1
ATOM 690 C C . PRO A 1 92 ? 9.688 26.5 5.879 1 86.19 92 PRO A C 1
ATOM 692 O O . PRO A 1 92 ? 9.117 25.422 5.719 1 86.19 92 PRO A O 1
ATOM 695 N N . LEU A 1 93 ? 9.273 27.656 5.414 1 82.69 93 LEU A N 1
ATOM 696 C CA . LEU A 1 93 ? 7.977 27.781 4.762 1 82.69 93 LEU A CA 1
ATOM 697 C C . LEU A 1 93 ? 8.047 27.281 3.318 1 82.69 93 LEU A C 1
ATOM 699 O O . LEU A 1 93 ? 9.039 27.531 2.623 1 82.69 93 LEU A O 1
ATOM 703 N N . ALA A 1 94 ? 6.98 26.625 2.896 1 83.25 94 ALA A N 1
ATOM 704 C CA . ALA A 1 94 ? 6.793 26.219 1.503 1 83.25 94 ALA A CA 1
ATOM 705 C C . ALA A 1 94 ? 7.934 25.328 1.03 1 83.25 94 ALA A C 1
ATOM 707 O O . ALA A 1 94 ? 8.469 25.516 -0.066 1 83.25 94 ALA A O 1
ATOM 708 N N . ARG A 1 95 ? 8.375 24.438 1.946 1 90.12 95 ARG A N 1
ATOM 709 C CA . ARG A 1 95 ? 9.477 23.547 1.594 1 90.12 95 ARG A CA 1
ATOM 710 C C . ARG A 1 95 ? 9.055 22.078 1.679 1 90.12 95 ARG A C 1
ATOM 712 O O . ARG A 1 95 ? 9.898 21.188 1.667 1 90.12 95 ARG A O 1
ATOM 719 N N . GLY A 1 96 ? 7.766 21.812 1.861 1 90.81 96 GLY A N 1
ATOM 720 C CA . GLY A 1 96 ? 7.293 20.438 1.907 1 90.81 96 GLY A CA 1
ATOM 721 C C . GLY A 1 96 ? 7.484 19.781 3.266 1 90.81 96 GLY A C 1
ATOM 722 O O . GLY A 1 96 ? 7.629 18.562 3.359 1 90.81 96 GLY A O 1
ATOM 723 N N . LEU A 1 97 ? 7.5 20.469 4.414 1 91.44 97 LEU A N 1
ATOM 724 C CA . LEU A 1 97 ? 7.828 19.938 5.734 1 91.44 97 LEU A CA 1
ATOM 725 C C . LEU A 1 97 ? 6.688 20.188 6.715 1 91.44 97 LEU A C 1
ATOM 727 O O . LEU A 1 97 ? 6.879 20.109 7.93 1 91.44 97 LEU A O 1
ATOM 731 N N . GLY A 1 98 ? 5.578 20.406 6.219 1 81.25 98 GLY A N 1
ATOM 732 C CA . GLY A 1 98 ? 4.57 20.484 7.266 1 81.25 98 GLY A CA 1
ATOM 733 C C . GLY A 1 98 ? 3.285 21.141 6.805 1 81.25 98 GLY A C 1
ATOM 734 O O . GLY A 1 98 ? 3.158 21.516 5.641 1 81.25 98 GLY A O 1
ATOM 735 N N . SER A 1 99 ? 2.301 21.078 7.863 1 69.06 99 SER A N 1
ATOM 736 C CA . SER A 1 99 ? 0.964 21.625 7.652 1 69.06 99 SER A CA 1
ATOM 737 C C . SER A 1 99 ? 0.628 22.672 8.703 1 69.06 99 SER A C 1
ATOM 739 O O . SER A 1 99 ? 0.753 22.422 9.898 1 69.06 99 SER A O 1
ATOM 741 N N . SER A 1 100 ? 0.226 23.75 8.164 1 71 100 SER A N 1
ATOM 742 C CA . SER A 1 100 ? -0.233 24.812 9.055 1 71 100 SER A CA 1
ATOM 743 C C . SER A 1 100 ? -1.511 24.406 9.781 1 71 100 SER A C 1
ATOM 745 O O . SER A 1 100 ? -1.845 24.984 10.82 1 71 100 SER A O 1
ATOM 747 N N . ALA A 1 101 ? -2.105 23.375 9.281 1 72.06 101 ALA A N 1
ATOM 748 C CA . ALA A 1 101 ? -3.393 22.953 9.828 1 72.06 101 ALA A CA 1
ATOM 749 C C . ALA A 1 101 ? -3.23 22.375 11.227 1 72.06 101 ALA A C 1
ATOM 751 O O . ALA A 1 101 ? -4.211 22.234 11.961 1 72.06 101 ALA A O 1
ATOM 752 N N . THR A 1 102 ? -2.021 22.266 11.695 1 76.62 102 THR A N 1
ATOM 753 C CA . THR A 1 102 ? -1.765 21.688 13.016 1 76.62 102 THR A CA 1
ATOM 754 C C . THR A 1 102 ? -2.072 22.688 14.117 1 76.62 102 THR A C 1
ATOM 756 O O . THR A 1 102 ? -2.25 22.312 15.273 1 76.62 102 THR A O 1
ATOM 759 N N . ALA A 1 103 ? -2.16 23.984 13.82 1 78.62 103 ALA A N 1
ATOM 760 C CA . ALA A 1 103 ? -2.469 25.016 14.789 1 78.62 103 ALA A CA 1
ATOM 761 C C . ALA A 1 103 ? -3.859 24.828 15.391 1 78.62 103 ALA A C 1
ATOM 763 O O . ALA A 1 103 ? -4.18 25.391 16.438 1 78.62 103 ALA A O 1
ATOM 764 N N . ILE A 1 104 ? -4.625 23.938 14.766 1 84.38 104 ILE A N 1
ATOM 765 C CA . ILE A 1 104 ? -5.996 23.688 15.203 1 84.38 104 ILE A CA 1
ATOM 766 C C . ILE A 1 104 ? -5.992 23.094 16.609 1 84.38 104 ILE A C 1
ATOM 768 O O . ILE A 1 104 ? -6.953 23.281 17.359 1 84.38 104 ILE A O 1
ATOM 772 N N . VAL A 1 105 ? -4.93 22.453 16.938 1 85.25 105 VAL A N 1
ATOM 773 C CA . VAL A 1 105 ? -4.816 21.844 18.266 1 85.25 105 VAL A CA 1
ATOM 774 C C . VAL A 1 105 ? -4.82 22.938 19.328 1 85.25 105 VAL A C 1
ATOM 776 O O . VAL A 1 105 ? -5.457 22.781 20.375 1 85.25 105 VAL A O 1
ATOM 779 N N . ALA A 1 106 ? -4.109 24.016 19.109 1 85.38 106 ALA A N 1
ATOM 780 C CA . ALA A 1 106 ? -4.059 25.125 20.047 1 85.38 106 ALA A CA 1
ATOM 781 C C . ALA A 1 106 ? -5.43 25.781 20.203 1 85.38 106 ALA A C 1
ATOM 783 O O . ALA A 1 106 ? -5.836 26.125 21.312 1 85.38 106 ALA A O 1
ATOM 784 N N . ALA A 1 107 ? -6.137 25.906 19.125 1 88.88 107 ALA A N 1
ATOM 785 C CA . ALA A 1 107 ? -7.477 26.484 19.141 1 88.88 107 ALA A CA 1
ATOM 786 C C . ALA A 1 107 ? -8.422 25.641 20 1 88.88 107 ALA A C 1
ATOM 788 O O . ALA A 1 107 ? -9.203 26.188 20.781 1 88.88 107 ALA A O 1
ATOM 789 N N . ASN A 1 108 ? -8.312 24.344 19.828 1 92.69 108 ASN A N 1
ATOM 790 C CA . ASN A 1 108 ? -9.172 23.453 20.609 1 92.69 108 ASN A CA 1
ATOM 791 C C . ASN A 1 108 ? -8.898 23.578 22.094 1 92.69 108 ASN A C 1
ATOM 793 O O . ASN A 1 108 ? -9.836 23.594 22.906 1 92.69 108 ASN A O 1
ATOM 797 N N . ARG A 1 109 ? -7.664 23.703 22.422 1 90.5 109 ARG A N 1
ATOM 798 C CA . ARG A 1 109 ? -7.289 23.859 23.812 1 90.5 109 ARG A CA 1
ATOM 799 C C . ARG A 1 109 ? -7.777 25.188 24.375 1 90.5 109 ARG A C 1
ATOM 801 O O . ARG A 1 109 ? -8.297 25.25 25.484 1 90.5 109 ARG A O 1
ATOM 808 N N . LEU A 1 110 ? -7.602 26.234 23.688 1 90.12 110 LEU A N 1
ATOM 809 C CA . LEU A 1 110 ? -8.016 27.562 24.109 1 90.12 110 LEU A CA 1
ATOM 810 C C . LEU A 1 110 ? -9.531 27.625 24.266 1 90.12 110 LEU A C 1
ATOM 812 O O . LEU A 1 110 ? -10.039 28.375 25.125 1 90.12 110 LEU A O 1
ATOM 816 N N . ALA A 1 111 ? -10.234 26.812 23.5 1 91.44 111 ALA A N 1
ATOM 817 C CA . ALA A 1 111 ? -11.695 26.781 23.531 1 91.44 111 ALA A CA 1
ATOM 818 C C . ALA A 1 111 ? -12.195 25.859 24.641 1 91.44 111 ALA A C 1
ATOM 820 O O . ALA A 1 111 ? -13.398 25.672 24.797 1 91.44 111 ALA A O 1
ATOM 821 N N . GLY A 1 112 ? -11.242 25.203 25.344 1 89.88 112 GLY A N 1
ATOM 822 C CA . GLY A 1 112 ? -11.625 24.328 26.438 1 89.88 112 GLY A CA 1
ATOM 823 C C . GLY A 1 112 ? -11.758 22.875 26.016 1 89.88 112 GLY A C 1
ATOM 824 O O . GLY A 1 112 ? -12.547 22.125 26.594 1 89.88 112 GLY A O 1
ATOM 825 N N . GLU A 1 113 ? -11.227 22.484 24.859 1 92.38 113 GLU A N 1
ATOM 826 C CA . GLU A 1 113 ? -11.148 21.125 24.344 1 92.38 113 GLU A CA 1
ATOM 827 C C . GLU A 1 113 ? -12.539 20.531 24.109 1 92.38 113 GLU A C 1
ATOM 829 O O . GLU A 1 113 ? -12.844 19.438 24.594 1 92.38 113 GLU A O 1
ATOM 834 N N . PRO A 1 114 ? -13.391 21.25 23.453 1 94.38 114 PRO A N 1
ATOM 835 C CA . PRO A 1 114 ? -14.727 20.75 23.156 1 94.38 114 PRO A CA 1
ATOM 836 C C . PRO A 1 114 ? -14.711 19.578 22.188 1 94.38 114 PRO A C 1
ATOM 838 O O . PRO A 1 114 ? -15.68 18.812 22.109 1 94.38 114 PRO A O 1
ATOM 841 N N . LEU A 1 115 ? -13.633 19.438 21.406 1 94.56 115 LEU A N 1
ATOM 842 C CA . LEU A 1 115 ? -13.547 18.375 20.406 1 94.56 115 LEU A CA 1
ATOM 843 C C . LEU A 1 115 ? -12.625 17.25 20.891 1 94.56 115 LEU A C 1
ATOM 845 O O . LEU A 1 115 ? -11.594 17.516 21.5 1 94.56 115 LEU A O 1
ATOM 849 N N . SER A 1 116 ? -13.031 16.062 20.531 1 92.62 116 SER A N 1
ATOM 850 C CA . SER A 1 116 ? -12.156 14.922 20.766 1 92.62 116 SER A CA 1
ATOM 851 C C . SER A 1 116 ? -10.961 14.945 19.828 1 92.62 116 SER A C 1
ATOM 853 O O . SER A 1 116 ? -10.93 15.711 18.859 1 92.62 116 SER A O 1
ATOM 855 N N . GLN A 1 117 ? -9.969 14.18 20.094 1 88.62 117 GLN A N 1
ATOM 856 C CA . GLN A 1 117 ? -8.789 14.078 19.234 1 88.62 117 GLN A CA 1
ATOM 857 C C . GLN A 1 117 ? -9.18 13.672 17.828 1 88.62 117 GLN A C 1
ATOM 859 O O . GLN A 1 117 ? -8.625 14.203 16.844 1 88.62 117 GLN A O 1
ATOM 864 N N . ALA A 1 118 ? -10.102 12.719 17.719 1 89.44 118 ALA A N 1
ATOM 865 C CA . ALA A 1 118 ? -10.562 12.25 16.406 1 89.44 118 ALA A CA 1
ATOM 866 C C . ALA A 1 118 ? -11.242 13.375 15.633 1 89.44 118 ALA A C 1
ATOM 868 O O . ALA A 1 118 ? -11.039 13.508 14.422 1 89.44 118 ALA A O 1
ATOM 869 N N . GLN A 1 119 ? -11.992 14.164 16.328 1 92.06 119 GLN A N 1
ATOM 870 C CA . GLN A 1 119 ? -12.68 15.289 15.703 1 92.06 119 GLN A CA 1
ATOM 871 C C . GLN A 1 119 ? -11.695 16.375 15.273 1 92.06 119 GLN A C 1
ATOM 873 O O . GLN A 1 119 ? -11.836 16.953 14.195 1 92.06 119 GLN A O 1
ATOM 878 N N . VAL A 1 120 ? -10.711 16.656 16.125 1 92.69 120 VAL A N 1
ATOM 879 C CA . VAL A 1 120 ? -9.672 17.625 15.797 1 92.69 120 VAL A CA 1
ATOM 880 C C . VAL A 1 120 ? -8.914 17.156 14.555 1 92.69 120 VAL A C 1
ATOM 882 O O . VAL A 1 120 ? -8.672 17.953 13.641 1 92.69 120 VAL A O 1
ATOM 885 N N . MET A 1 121 ? -8.617 15.922 14.516 1 92.06 121 MET A N 1
ATOM 886 C CA . MET A 1 121 ? -7.883 15.352 13.383 1 92.06 121 MET A CA 1
ATOM 887 C C . MET A 1 121 ? -8.695 15.461 12.102 1 92.06 121 MET A C 1
ATOM 889 O O . MET A 1 121 ? -8.18 15.883 11.062 1 92.06 121 MET A O 1
ATOM 893 N N . ALA A 1 122 ? -9.93 15.078 12.203 1 92.69 122 ALA A N 1
ATOM 894 C CA . ALA A 1 122 ? -10.812 15.141 11.039 1 92.69 122 ALA A CA 1
ATOM 895 C C . ALA A 1 122 ? -10.938 16.578 10.523 1 92.69 122 ALA A C 1
ATOM 897 O O . ALA A 1 122 ? -10.898 16.812 9.312 1 92.69 122 ALA A O 1
ATOM 898 N N . LEU A 1 123 ? -11.086 17.484 11.438 1 93.19 123 LEU A N 1
ATOM 899 C CA . LEU A 1 123 ? -11.195 18.891 11.055 1 93.19 123 LEU A CA 1
ATOM 900 C C . LEU A 1 123 ? -9.891 19.391 10.445 1 93.19 123 LEU A C 1
ATOM 902 O O . LEU A 1 123 ? -9.906 20.125 9.453 1 93.19 123 LEU A O 1
ATOM 906 N N . ALA A 1 124 ? -8.75 18.984 10.992 1 93.38 124 ALA A N 1
ATOM 907 C CA . ALA A 1 124 ? -7.445 19.375 10.469 1 93.38 124 ALA A CA 1
ATOM 908 C C . ALA A 1 124 ? -7.238 18.844 9.055 1 93.38 124 ALA A C 1
ATOM 910 O O . ALA A 1 124 ? -6.73 19.547 8.188 1 93.38 124 ALA A O 1
ATOM 911 N N . ILE A 1 125 ? -7.641 17.594 8.82 1 93.31 125 ILE A N 1
ATOM 912 C CA . ILE A 1 125 ? -7.527 17 7.492 1 93.31 125 ILE A CA 1
ATOM 913 C C . ILE A 1 125 ? -8.406 17.75 6.504 1 93.31 125 ILE A C 1
ATOM 915 O O . ILE A 1 125 ? -7.996 18.016 5.371 1 93.31 125 ILE A O 1
ATOM 919 N N . ALA A 1 126 ? -9.594 18.094 6.949 1 92.19 126 ALA A N 1
ATOM 920 C CA . ALA A 1 126 ? -10.516 18.828 6.09 1 92.19 126 ALA A CA 1
ATOM 921 C C . ALA A 1 126 ? -9.93 20.188 5.695 1 92.19 126 ALA A C 1
ATOM 923 O O . ALA A 1 126 ? -10.102 20.625 4.559 1 92.19 126 ALA A O 1
ATOM 924 N N . ILE A 1 127 ? -9.258 20.859 6.57 1 89.62 127 ILE A N 1
ATOM 925 C CA . ILE A 1 127 ? -8.641 22.156 6.312 1 89.62 127 ILE A CA 1
ATOM 926 C C . ILE A 1 127 ? -7.512 21.984 5.297 1 89.62 127 ILE A C 1
ATOM 928 O O . ILE A 1 127 ? -7.406 22.781 4.352 1 89.62 127 ILE A O 1
ATOM 932 N N . GLU A 1 128 ? -6.727 20.953 5.445 1 88.5 128 GLU A N 1
ATOM 933 C CA . GLU A 1 128 ? -5.559 20.75 4.598 1 88.5 128 GLU A CA 1
ATOM 934 C C . GLU A 1 128 ? -5.957 20.156 3.25 1 88.5 128 GLU A C 1
ATOM 936 O O . GLU A 1 128 ? -5.359 20.484 2.221 1 88.5 128 GLU A O 1
ATOM 941 N N . GLY A 1 129 ? -6.93 19.234 3.312 1 88.19 129 GLY A N 1
ATOM 942 C CA . GLY A 1 129 ? -7.363 18.547 2.111 1 88.19 129 GLY A CA 1
ATOM 943 C C . GLY A 1 129 ? -6.77 17.156 1.98 1 88.19 129 GLY A C 1
ATOM 944 O O . GLY A 1 129 ? -7.254 16.328 1.196 1 88.19 129 GLY A O 1
ATOM 945 N N . HIS A 1 130 ? -5.695 16.891 2.662 1 91.69 130 HIS A N 1
ATOM 946 C CA . HIS A 1 130 ? -5.051 15.586 2.691 1 91.69 130 HIS A CA 1
ATOM 947 C C . HIS A 1 130 ? -4.461 15.289 4.066 1 91.69 130 HIS A C 1
ATOM 949 O O . HIS A 1 130 ? -4.035 16.203 4.773 1 91.69 130 HIS A O 1
ATOM 955 N N . PRO A 1 131 ? -4.355 14.023 4.387 1 94.75 131 PRO A N 1
ATOM 956 C CA . PRO A 1 131 ? -4.012 13.656 5.758 1 94.75 131 PRO A CA 1
ATOM 957 C C . PRO A 1 131 ? -2.508 13.477 5.965 1 94.75 131 PRO A C 1
ATOM 959 O O . PRO A 1 131 ? -2.041 13.406 7.105 1 94.75 131 PRO A O 1
ATOM 962 N N . ASP A 1 132 ? -1.739 13.375 4.949 1 94.31 132 ASP A N 1
ATOM 963 C CA . ASP A 1 132 ? -0.414 12.766 4.992 1 94.31 132 ASP A CA 1
ATOM 964 C C . ASP A 1 132 ? 0.555 13.617 5.809 1 94.31 132 ASP A C 1
ATOM 966 O O . ASP A 1 132 ? 1.493 13.094 6.414 1 94.31 132 ASP A O 1
ATOM 970 N N . ASN A 1 133 ? 0.321 14.93 5.871 1 93.56 133 ASN A N 1
ATOM 971 C CA . ASN A 1 133 ? 1.171 15.773 6.703 1 93.56 133 ASN A CA 1
ATOM 972 C C . ASN A 1 133 ? 0.541 16.031 8.07 1 93.56 133 ASN A C 1
ATOM 974 O O . ASN A 1 133 ? 1.207 15.898 9.102 1 93.56 133 ASN A O 1
ATOM 978 N N . VAL A 1 134 ? -0.695 16.312 8.07 1 93.5 134 VAL A N 1
ATOM 979 C CA . VAL A 1 134 ? -1.345 16.812 9.281 1 93.5 134 VAL A CA 1
ATOM 980 C C . VAL A 1 134 ? -1.473 15.688 10.305 1 93.5 134 VAL A C 1
ATOM 982 O O . VAL A 1 134 ? -1.35 15.922 11.508 1 93.5 134 VAL A O 1
ATOM 985 N N . VAL A 1 135 ? -1.629 14.461 9.898 1 95.69 135 VAL A N 1
ATOM 986 C CA . VAL A 1 135 ? -1.862 13.352 10.805 1 95.69 135 VAL A CA 1
ATOM 987 C C . VAL A 1 135 ? -0.591 13.055 11.602 1 95.69 135 VAL A C 1
ATOM 989 O O . VAL A 1 135 ? -0.61 13.039 12.836 1 95.69 135 VAL A O 1
ATOM 992 N N . PRO A 1 136 ? 0.525 12.922 10.938 1 96.62 136 PRO A N 1
ATOM 993 C CA . PRO A 1 136 ? 1.728 12.727 11.75 1 96.62 136 PRO A CA 1
ATOM 994 C C . PRO A 1 136 ? 2.088 13.953 12.578 1 96.62 136 PRO A C 1
ATOM 996 O O . PRO A 1 136 ? 2.652 13.82 13.672 1 96.62 136 PRO A O 1
ATOM 999 N N . ALA A 1 137 ? 1.793 15.102 12.094 1 94.56 137 ALA A N 1
ATOM 1000 C CA . ALA A 1 137 ? 2.043 16.297 12.891 1 94.56 137 ALA A CA 1
ATOM 1001 C C . ALA A 1 137 ? 1.277 16.25 14.203 1 94.56 137 ALA A C 1
ATOM 1003 O O . ALA A 1 137 ? 1.781 16.688 15.242 1 94.56 137 ALA A O 1
ATOM 1004 N N . LEU A 1 138 ? 0.083 15.727 14.188 1 93.88 138 LEU A N 1
ATOM 1005 C CA . LEU A 1 138 ? -0.788 15.688 15.359 1 93.88 138 LEU A CA 1
ATOM 1006 C C . LEU A 1 138 ? -0.446 14.492 16.25 1 93.88 138 LEU A C 1
ATOM 1008 O O . LEU A 1 138 ? -0.422 14.617 17.484 1 93.88 138 LEU A O 1
ATOM 1012 N N . LEU A 1 139 ? -0.086 13.336 15.664 1 94.62 139 LEU A N 1
ATOM 1013 C CA . LEU A 1 139 ? -0.04 12.094 16.422 1 94.62 139 LEU A CA 1
ATOM 1014 C C . LEU A 1 139 ? 1.399 11.641 16.641 1 94.62 139 LEU A C 1
ATOM 1016 O O . LEU A 1 139 ? 1.67 10.805 17.5 1 94.62 139 LEU A O 1
ATOM 1020 N N . GLY A 1 140 ? 2.311 12.164 15.82 1 95.94 140 GLY A N 1
ATOM 1021 C CA . GLY A 1 140 ? 3.682 11.68 15.867 1 95.94 140 GLY A CA 1
ATOM 1022 C C . GLY A 1 140 ? 3.887 10.391 15.094 1 95.94 140 GLY A C 1
ATOM 1023 O O . GLY A 1 140 ? 2.918 9.734 14.695 1 95.94 140 GLY A O 1
ATOM 1024 N N . GLY A 1 141 ? 5.152 10.117 14.82 1 98 141 GLY A N 1
ATOM 1025 C CA . GLY A 1 141 ? 5.508 8.883 14.141 1 98 141 GLY A CA 1
ATOM 1026 C C . GLY A 1 141 ? 5.191 8.891 12.664 1 98 141 GLY A C 1
ATOM 1027 O O . GLY A 1 141 ? 4.957 9.953 12.078 1 98 141 GLY A O 1
ATOM 1028 N N . CYS A 1 142 ? 5.328 7.742 12.07 1 98.75 142 CYS A N 1
ATOM 1029 C CA . CYS A 1 142 ? 4.902 7.516 10.695 1 98.75 142 CYS A CA 1
ATOM 1030 C C . CYS A 1 142 ? 3.479 6.969 10.648 1 98.75 142 CYS A C 1
ATOM 1032 O O . CYS A 1 142 ? 3.156 6.004 11.352 1 98.75 142 CYS A O 1
ATOM 1034 N N . ARG A 1 143 ? 2.623 7.676 9.898 1 98.25 143 ARG A N 1
ATOM 1035 C CA . ARG A 1 143 ? 1.199 7.352 9.891 1 98.25 143 ARG A CA 1
ATOM 1036 C C . ARG A 1 143 ? 0.68 7.184 8.469 1 98.25 143 ARG A C 1
ATOM 1038 O O . ARG A 1 143 ? 1.076 7.926 7.562 1 98.25 143 ARG A O 1
ATOM 1045 N N . LEU A 1 144 ? -0.159 6.242 8.32 1 98.69 144 LEU A N 1
ATOM 1046 C CA . LEU A 1 144 ? -0.914 6.039 7.086 1 98.69 144 LEU A CA 1
ATOM 1047 C C . LEU A 1 144 ? -2.404 6.258 7.32 1 98.69 144 LEU A C 1
ATOM 1049 O O . LEU A 1 144 ? -2.953 5.805 8.328 1 98.69 144 LEU A O 1
ATOM 1053 N N . ALA A 1 145 ? -3.014 6.996 6.449 1 97.44 145 ALA A N 1
ATOM 1054 C CA . ALA A 1 145 ? -4.434 7.309 6.57 1 97.44 145 ALA A CA 1
ATOM 1055 C C . ALA A 1 145 ? -5.215 6.777 5.371 1 97.44 145 ALA A C 1
ATOM 1057 O O . ALA A 1 145 ? -4.801 6.957 4.223 1 97.44 145 ALA A O 1
ATOM 1058 N N . ALA A 1 146 ? -6.246 6.086 5.613 1 97.38 146 ALA A N 1
ATOM 1059 C CA . ALA A 1 146 ? -7.211 5.613 4.625 1 97.38 146 ALA A CA 1
ATOM 1060 C C . ALA A 1 146 ? -8.641 5.918 5.066 1 97.38 146 ALA A C 1
ATOM 1062 O O . ALA A 1 146 ? -8.898 6.133 6.254 1 97.38 146 ALA A O 1
ATOM 1063 N N . THR A 1 147 ? -9.516 5.973 4.102 1 94.31 147 THR A N 1
ATOM 1064 C CA . THR A 1 147 ? -10.898 6.266 4.449 1 94.31 147 THR A CA 1
ATOM 1065 C C . THR A 1 147 ? -11.672 4.98 4.723 1 94.31 147 THR A C 1
ATOM 1067 O O . THR A 1 147 ? -11.461 3.967 4.051 1 94.31 147 THR A O 1
ATOM 1070 N N . GLY A 1 148 ? -12.477 5.004 5.777 1 91.25 148 GLY A N 1
ATOM 1071 C CA . GLY A 1 148 ? -13.398 3.92 6.09 1 91.25 148 GLY A CA 1
ATOM 1072 C C . GLY A 1 148 ? -14.852 4.348 6.082 1 91.25 148 GLY A C 1
ATOM 1073 O O . GLY A 1 148 ? -15.188 5.426 5.582 1 91.25 148 GLY A O 1
ATOM 1074 N N . ALA A 1 149 ? -15.719 3.451 6.574 1 84.75 149 ALA A N 1
ATOM 1075 C CA . ALA A 1 149 ? -17.156 3.695 6.594 1 84.75 149 ALA A CA 1
ATOM 1076 C C . ALA A 1 149 ? -17.5 4.859 7.52 1 84.75 149 ALA A C 1
ATOM 1078 O O . ALA A 1 149 ? -18.438 5.617 7.254 1 84.75 149 ALA A O 1
ATOM 1079 N N . SER A 1 150 ? -16.781 5.027 8.578 1 84.56 150 SER A N 1
ATOM 1080 C CA . SER A 1 150 ? -17.109 6.023 9.594 1 84.56 150 SER A CA 1
ATOM 1081 C C . SER A 1 150 ? -16.109 7.164 9.609 1 84.56 150 SER A C 1
ATOM 1083 O O . SER A 1 150 ? -16.016 7.91 10.586 1 84.56 150 SER A O 1
ATOM 1085 N N . GLY A 1 151 ? -15.344 7.25 8.594 1 89.62 151 GLY A N 1
ATOM 1086 C CA . GLY A 1 151 ? -14.352 8.305 8.555 1 89.62 151 GLY A CA 1
ATOM 1087 C C . GLY A 1 151 ? -12.953 7.801 8.258 1 89.62 151 GLY A C 1
ATOM 1088 O O . GLY A 1 151 ? -12.781 6.836 7.512 1 89.62 151 GLY A O 1
ATOM 1089 N N . TRP A 1 152 ? -11.93 8.477 8.898 1 93.12 152 TRP A N 1
ATOM 1090 C CA . TRP A 1 152 ? -10.531 8.148 8.625 1 93.12 152 TRP A CA 1
ATOM 1091 C C . TRP A 1 152 ? -10.062 6.984 9.492 1 93.12 152 TRP A C 1
ATOM 1093 O O . TRP A 1 152 ? -10.391 6.922 10.68 1 93.12 152 TRP A O 1
ATOM 1103 N N . GLU A 1 153 ? -9.477 6.078 8.898 1 95.69 153 GLU A N 1
ATOM 1104 C CA . GLU A 1 153 ? -8.703 5.055 9.602 1 95.69 153 GLU A CA 1
ATOM 1105 C C . GLU A 1 153 ? -7.211 5.352 9.547 1 95.69 153 GLU A C 1
ATOM 1107 O O . GLU A 1 153 ? -6.617 5.371 8.469 1 95.69 153 GLU A O 1
ATOM 1112 N N . ILE A 1 154 ? -6.637 5.574 10.75 1 96.44 154 ILE A N 1
ATOM 1113 C CA . ILE A 1 154 ? -5.223 5.926 10.836 1 96.44 154 ILE A CA 1
ATOM 1114 C C . ILE A 1 154 ? -4.441 4.77 11.461 1 96.44 154 ILE A C 1
ATOM 1116 O O . ILE A 1 154 ? -4.797 4.285 12.539 1 96.44 154 ILE A O 1
ATOM 1120 N N . CYS A 1 155 ? -3.436 4.355 10.789 1 96.94 155 CYS A N 1
ATOM 1121 C CA . CYS A 1 155 ? -2.604 3.324 11.406 1 96.94 155 CYS A CA 1
ATOM 1122 C C . CYS A 1 155 ? -1.154 3.785 11.508 1 96.94 155 CYS A C 1
ATOM 1124 O O . CYS A 1 155 ? -0.724 4.672 10.766 1 96.94 155 CYS A O 1
ATOM 1126 N N . ASP A 1 156 ? -0.492 3.254 12.539 1 98.06 156 ASP A N 1
ATOM 1127 C CA . ASP A 1 156 ? 0.944 3.486 12.664 1 98.06 156 ASP A CA 1
ATOM 1128 C C . ASP A 1 156 ? 1.729 2.631 11.672 1 98.06 156 ASP A C 1
ATOM 1130 O O . ASP A 1 156 ? 1.328 1.508 11.359 1 98.06 156 ASP A O 1
ATOM 1134 N N . VAL A 1 157 ? 2.748 3.154 11.172 1 98.5 157 VAL A N 1
ATOM 1135 C CA . VAL A 1 157 ? 3.703 2.438 10.336 1 98.5 157 VAL A CA 1
ATOM 1136 C C . VAL A 1 157 ? 5.031 2.297 11.07 1 98.5 157 VAL A C 1
ATOM 1138 O O . VAL A 1 157 ? 5.738 3.285 11.281 1 98.5 157 VAL A O 1
ATOM 1141 N N . PRO A 1 158 ? 5.324 1.074 11.477 1 98.5 158 PRO A N 1
ATOM 1142 C CA . PRO A 1 158 ? 6.613 0.896 12.148 1 98.5 158 PRO A CA 1
ATOM 1143 C C . PRO A 1 158 ? 7.793 1.351 11.289 1 98.5 158 PRO A C 1
ATOM 1145 O O . PRO A 1 158 ? 7.793 1.146 10.07 1 98.5 158 PRO A O 1
ATOM 1148 N N . TRP A 1 159 ? 8.711 1.983 11.961 1 98.62 159 TRP A N 1
ATOM 1149 C CA . TRP A 1 159 ? 9.906 2.543 11.344 1 98.62 159 TRP A CA 1
ATOM 1150 C C . TRP A 1 159 ? 11.164 2.033 12.031 1 98.62 159 TRP A C 1
ATOM 1152 O O . TRP A 1 159 ? 11.461 2.42 13.164 1 98.62 159 TRP A O 1
ATOM 1162 N N . HIS A 1 160 ? 11.875 1.189 11.305 1 98.44 160 HIS A N 1
ATOM 1163 C CA . HIS A 1 160 ? 13.062 0.577 11.891 1 98.44 160 HIS A CA 1
ATOM 1164 C C . HIS A 1 160 ? 14.055 1.636 12.344 1 98.44 160 HIS A C 1
ATOM 1166 O O . HIS A 1 160 ? 14.32 2.604 11.625 1 98.44 160 HIS A O 1
ATOM 1172 N N . SER A 1 161 ? 14.734 1.434 13.445 1 97.25 161 SER A N 1
ATOM 1173 C CA . SER A 1 161 ? 15.562 2.434 14.117 1 97.25 161 SER A CA 1
ATOM 1174 C C . SER A 1 161 ? 16.812 2.75 13.305 1 97.25 161 SER A C 1
ATOM 1176 O O . SER A 1 161 ? 17.406 3.824 13.453 1 97.25 161 SER A O 1
ATOM 1178 N N . HIS A 1 162 ? 17.172 1.868 12.414 1 97.88 162 HIS A N 1
ATOM 1179 C CA . HIS A 1 162 ? 18.406 2.078 11.656 1 97.88 162 HIS A CA 1
ATOM 1180 C C . HIS A 1 162 ? 18.156 2.93 10.422 1 97.88 162 HIS A C 1
ATOM 1182 O O . HIS A 1 162 ? 19.094 3.334 9.734 1 97.88 162 HIS A O 1
ATOM 1188 N N . ILE A 1 163 ? 16.938 3.145 10.086 1 98.69 163 ILE A N 1
ATOM 1189 C CA . ILE A 1 163 ? 16.609 3.953 8.922 1 98.69 163 ILE A CA 1
ATOM 1190 C C . ILE A 1 163 ? 16.578 5.43 9.305 1 98.69 163 ILE A C 1
ATOM 1192 O O . ILE A 1 163 ? 15.773 5.84 10.141 1 98.69 163 ILE A O 1
ATOM 1196 N N . VAL A 1 164 ? 17.391 6.219 8.633 1 98.31 164 VAL A N 1
ATOM 1197 C CA . VAL A 1 164 ? 17.547 7.637 8.945 1 98.31 164 VAL A CA 1
ATOM 1198 C C . VAL A 1 164 ? 17.078 8.477 7.762 1 98.31 164 VAL A C 1
ATOM 1200 O O . VAL A 1 164 ? 17.547 8.289 6.637 1 98.31 164 VAL A O 1
ATOM 1203 N N . PRO A 1 165 ? 16.141 9.375 8.031 1 98.69 165 PRO A N 1
ATOM 1204 C CA . PRO A 1 165 ? 15.812 10.352 6.988 1 98.69 165 PRO A CA 1
ATOM 1205 C C . PRO A 1 165 ? 16.828 11.484 6.902 1 98.69 165 PRO A C 1
ATOM 1207 O O . PRO A 1 165 ? 17.141 12.125 7.91 1 98.69 165 PRO A O 1
ATOM 1210 N N . VAL A 1 166 ? 17.359 11.672 5.734 1 98.81 166 VAL A N 1
ATOM 1211 C CA . VAL A 1 166 ? 18.266 12.781 5.449 1 98.81 166 VAL A CA 1
ATOM 1212 C C . VAL A 1 166 ? 17.562 13.812 4.57 1 98.81 166 VAL A C 1
ATOM 1214 O O . VAL A 1 166 ? 17.203 13.523 3.426 1 98.81 166 VAL A O 1
ATOM 1217 N N . LEU A 1 167 ? 17.438 15.039 5.086 1 98.38 167 LEU A N 1
ATOM 1218 C CA . LEU A 1 167 ? 16.703 16.078 4.387 1 98.38 167 LEU A CA 1
ATOM 1219 C C . LEU A 1 167 ? 17.656 17.094 3.768 1 98.38 167 LEU A C 1
ATOM 1221 O O . LEU A 1 167 ? 18.625 17.516 4.406 1 98.38 167 LEU A O 1
ATOM 1225 N N . ALA A 1 168 ? 17.422 17.406 2.568 1 98.62 168 ALA A N 1
ATOM 1226 C CA . ALA A 1 168 ? 18.047 18.547 1.904 1 98.62 168 ALA A CA 1
ATOM 1227 C C . ALA A 1 168 ? 17.016 19.656 1.642 1 98.62 168 ALA A C 1
ATOM 1229 O O . ALA A 1 168 ? 16.156 19.516 0.77 1 98.62 168 ALA A O 1
ATOM 1230 N N . ILE A 1 169 ? 17.156 20.719 2.375 1 97 169 ILE A N 1
ATOM 1231 C CA . ILE A 1 169 ? 16.203 21.828 2.328 1 97 169 ILE A CA 1
ATOM 1232 C C . ILE A 1 169 ? 16.812 23 1.568 1 97 169 ILE A C 1
ATOM 1234 O O . ILE A 1 169 ? 17.703 23.688 2.08 1 97 169 ILE A O 1
ATOM 1238 N N . PRO A 1 170 ? 16.328 23.219 0.402 1 96.75 170 PRO A N 1
ATOM 1239 C CA . PRO A 1 170 ? 16.922 24.312 -0.388 1 96.75 170 PRO A CA 1
ATOM 1240 C C . PRO A 1 170 ? 16.422 25.688 0.032 1 96.75 170 PRO A C 1
ATOM 1242 O O . PRO A 1 170 ? 15.484 25.797 0.83 1 96.75 170 PRO A O 1
ATOM 1245 N N . ASP A 1 171 ? 17 26.734 -0.513 1 92.5 171 ASP A N 1
ATOM 1246 C CA . ASP A 1 171 ? 16.656 28.109 -0.143 1 92.5 171 ASP A CA 1
ATOM 1247 C C . ASP A 1 171 ? 15.594 28.672 -1.07 1 92.5 171 ASP A C 1
ATOM 1249 O O . ASP A 1 171 ? 15.242 29.859 -0.977 1 92.5 171 ASP A O 1
ATOM 1253 N N . PHE A 1 172 ? 15.094 27.859 -1.982 1 92.81 172 PHE A N 1
ATOM 1254 C CA . PHE A 1 172 ? 14.008 28.297 -2.842 1 92.81 172 PHE A CA 1
ATOM 1255 C C . PHE A 1 172 ? 12.703 27.594 -2.475 1 92.81 172 PHE A C 1
ATOM 1257 O O . PHE A 1 172 ? 12.719 26.578 -1.78 1 92.81 172 PHE A O 1
ATOM 1264 N N . GLU A 1 173 ? 11.602 28.188 -2.977 1 91.31 173 GLU A N 1
ATOM 1265 C CA . GLU A 1 173 ? 10.273 27.703 -2.596 1 91.31 173 GLU A CA 1
ATOM 1266 C C . GLU A 1 173 ? 9.578 27.016 -3.768 1 91.31 173 GLU A C 1
ATOM 1268 O O . GLU A 1 173 ? 9.953 27.219 -4.926 1 91.31 173 GLU A O 1
ATOM 1273 N N . LEU A 1 174 ? 8.727 26.141 -3.482 1 90.44 174 LEU A N 1
ATOM 1274 C CA . LEU A 1 174 ? 7.781 25.5 -4.391 1 90.44 174 LEU A CA 1
ATOM 1275 C C . LEU A 1 174 ? 6.402 25.391 -3.748 1 90.44 174 LEU A C 1
ATOM 1277 O O . LEU A 1 174 ? 6.254 24.766 -2.695 1 90.44 174 LEU A O 1
ATOM 1281 N N . SER A 1 175 ? 5.383 26 -4.324 1 88.38 175 SER A N 1
ATOM 1282 C CA . SER A 1 175 ? 4.055 25.969 -3.721 1 88.38 175 SER A CA 1
ATOM 1283 C C . SER A 1 175 ? 3.383 24.609 -3.934 1 88.38 175 SER A C 1
ATOM 1285 O O . SER A 1 175 ? 3.58 23.969 -4.969 1 88.38 175 SER A O 1
ATOM 1287 N N . THR A 1 176 ? 2.58 24.266 -2.971 1 85.38 176 THR A N 1
ATOM 1288 C CA . THR A 1 176 ? 1.812 23.031 -3.061 1 85.38 176 THR A CA 1
ATOM 1289 C C . THR A 1 176 ? 0.89 23.062 -4.277 1 85.38 176 THR A C 1
ATOM 1291 O O . THR A 1 176 ? 0.731 22.047 -4.961 1 85.38 176 THR A O 1
ATOM 1294 N N . SER A 1 177 ? 0.374 24.172 -4.527 1 89.62 177 SER A N 1
ATOM 1295 C CA . SER A 1 177 ? -0.537 24.344 -5.656 1 89.62 177 SER A CA 1
ATOM 1296 C C . SER A 1 177 ? 0.174 24.094 -6.984 1 89.62 177 SER A C 1
ATOM 1298 O O . SER A 1 177 ? -0.347 23.375 -7.848 1 89.62 177 SER A O 1
ATOM 1300 N N . GLU A 1 178 ? 1.35 24.625 -7.148 1 92.06 178 GLU A N 1
ATOM 1301 C CA . GLU A 1 178 ? 2.137 24.422 -8.359 1 92.06 178 GLU A CA 1
ATOM 1302 C C . GLU A 1 178 ? 2.545 22.953 -8.508 1 92.06 178 GLU A C 1
ATOM 1304 O O . GLU A 1 178 ? 2.463 22.391 -9.602 1 92.06 178 GLU A O 1
ATOM 1309 N N . ALA A 1 179 ? 2.939 22.391 -7.426 1 93.94 179 ALA A N 1
ATOM 1310 C CA . ALA A 1 179 ? 3.355 20.984 -7.426 1 93.94 179 ALA A CA 1
ATOM 1311 C C . ALA A 1 179 ? 2.197 20.078 -7.809 1 93.94 179 ALA A C 1
ATOM 1313 O O . ALA A 1 179 ? 2.396 19.047 -8.469 1 93.94 179 ALA A O 1
ATOM 1314 N N . ARG A 1 180 ? 0.995 20.453 -7.469 1 94.12 180 ARG A N 1
ATOM 1315 C CA . ARG A 1 180 ? -0.17 19.625 -7.738 1 94.12 180 ARG A CA 1
ATOM 1316 C C . ARG A 1 180 ? -0.676 19.828 -9.164 1 94.12 180 ARG A C 1
ATOM 1318 O O . ARG A 1 180 ? -1.221 18.906 -9.773 1 94.12 180 ARG A O 1
ATOM 1325 N N . ARG A 1 181 ? -0.48 20.953 -9.703 1 95.06 181 ARG A N 1
ATOM 1326 C CA . ARG A 1 181 ? -0.978 21.328 -11.023 1 95.06 181 ARG A CA 1
ATOM 1327 C C . ARG A 1 181 ? -0.331 20.484 -12.109 1 95.06 181 ARG A C 1
ATOM 1329 O O . ARG A 1 181 ? -0.957 20.188 -13.133 1 95.06 181 ARG A O 1
ATOM 1336 N N . VAL A 1 182 ? 0.855 20.047 -11.875 1 97 182 VAL A N 1
ATOM 1337 C CA . VAL A 1 182 ? 1.594 19.328 -12.922 1 97 182 VAL A CA 1
ATOM 1338 C C . VAL A 1 182 ? 1.2 17.859 -12.922 1 97 182 VAL A C 1
ATOM 1340 O O . VAL A 1 182 ? 1.623 17.094 -13.797 1 97 182 VAL A O 1
ATOM 1343 N N . LEU A 1 183 ? 0.402 17.453 -11.992 1 97.88 183 LEU A N 1
ATOM 1344 C CA . LEU A 1 183 ? 0.043 16.047 -11.859 1 97.88 183 LEU A CA 1
ATOM 1345 C C . LEU A 1 183 ? -1.082 15.688 -12.82 1 97.88 183 LEU A C 1
ATOM 1347 O O . LEU A 1 183 ? -2.025 16.453 -13 1 97.88 183 LEU A O 1
ATOM 1351 N N . PRO A 1 184 ? -0.995 14.492 -13.383 1 97.19 184 PRO A N 1
ATOM 1352 C CA . PRO A 1 184 ? -2.125 13.992 -14.172 1 97.19 184 PRO A CA 1
ATOM 1353 C C . PRO A 1 184 ? -3.379 13.766 -13.328 1 97.19 184 PRO A C 1
ATOM 1355 O O . PRO A 1 184 ? -3.283 13.594 -12.109 1 97.19 184 PRO A O 1
ATOM 1358 N N . THR A 1 185 ? -4.488 13.805 -14.062 1 97.19 185 THR A N 1
ATOM 1359 C CA . THR A 1 185 ? -5.746 13.539 -13.367 1 97.19 185 THR A CA 1
ATOM 1360 C C . THR A 1 185 ? -6.109 12.062 -13.453 1 97.19 185 THR A C 1
ATOM 1362 O O . THR A 1 185 ? -6.988 11.586 -12.727 1 97.19 185 THR A O 1
ATOM 1365 N N . GLU A 1 186 ? -5.48 11.375 -14.414 1 98.06 186 GLU A N 1
ATOM 1366 C CA . GLU A 1 186 ? -5.711 9.945 -14.617 1 98.06 186 GLU A CA 1
ATOM 1367 C C . GLU A 1 186 ? -4.395 9.195 -14.797 1 98.06 186 GLU A C 1
ATOM 1369 O O . GLU A 1 186 ? -3.422 9.75 -15.305 1 98.06 186 GLU A O 1
ATOM 1374 N N . TYR A 1 187 ? -4.398 7.996 -14.438 1 98.44 187 TYR A N 1
ATOM 1375 C CA . TYR A 1 187 ? -3.213 7.145 -14.531 1 98.44 187 TYR A CA 1
ATOM 1376 C C . TYR A 1 187 ? -3.545 5.812 -15.188 1 98.44 187 TYR A C 1
ATOM 1378 O O . TYR A 1 187 ? -4.676 5.328 -15.086 1 98.44 187 TYR A O 1
ATOM 1386 N N . SER A 1 188 ? -2.547 5.199 -15.883 1 98.44 188 SER A N 1
ATOM 1387 C CA . SER A 1 188 ? -2.736 3.873 -16.453 1 98.44 188 SER A CA 1
ATOM 1388 C C . SER A 1 188 ? -2.926 2.82 -15.375 1 98.44 188 SER A C 1
ATOM 1390 O O . SER A 1 188 ? -2.48 3.004 -14.242 1 98.44 188 SER A O 1
ATOM 1392 N N . ARG A 1 189 ? -3.596 1.713 -15.695 1 97.94 189 ARG A N 1
ATOM 1393 C CA . ARG A 1 189 ? -3.756 0.583 -14.781 1 97.94 189 ARG A CA 1
ATOM 1394 C C . ARG A 1 189 ? -2.404 0.092 -14.273 1 97.94 189 ARG A C 1
ATOM 1396 O O . ARG A 1 189 ? -2.24 -0.169 -13.078 1 97.94 189 ARG A O 1
ATOM 1403 N N . ALA A 1 190 ? -1.449 0.017 -15.156 1 97.19 190 ALA A N 1
ATOM 1404 C CA . ALA A 1 190 ? -0.11 -0.448 -14.805 1 97.19 190 ALA A CA 1
ATOM 1405 C C . ALA A 1 190 ? 0.533 0.465 -13.766 1 97.19 190 ALA A C 1
ATOM 1407 O O . ALA A 1 190 ? 1.149 -0.011 -12.805 1 97.19 190 ALA A O 1
ATOM 1408 N N . ASP A 1 191 ? 0.362 1.768 -13.914 1 98.06 191 ASP A N 1
ATOM 1409 C CA . ASP A 1 191 ? 0.949 2.73 -12.992 1 98.06 191 ASP A CA 1
ATOM 1410 C C . ASP A 1 191 ? 0.28 2.65 -11.617 1 98.06 191 ASP A C 1
ATOM 1412 O O . ASP A 1 191 ? 0.948 2.766 -10.586 1 98.06 191 ASP A O 1
ATOM 1416 N N . ALA A 1 192 ? -1.037 2.455 -11.609 1 98.25 192 ALA A N 1
ATOM 1417 C CA . ALA A 1 192 ? -1.771 2.312 -10.352 1 98.25 192 ALA A CA 1
ATOM 1418 C C . ALA A 1 192 ? -1.323 1.065 -9.594 1 98.25 192 ALA A C 1
ATOM 1420 O O . ALA A 1 192 ? -1.1 1.115 -8.383 1 98.25 192 ALA A O 1
ATOM 1421 N N . ILE A 1 193 ? -1.165 -0.047 -10.344 1 98 193 ILE A N 1
ATOM 1422 C CA . ILE A 1 193 ? -0.72 -1.302 -9.742 1 98 193 ILE A CA 1
ATOM 1423 C C . ILE A 1 193 ? 0.704 -1.145 -9.219 1 98 193 ILE A C 1
ATOM 1425 O O . ILE A 1 193 ? 1.013 -1.592 -8.109 1 98 193 ILE A O 1
ATOM 1429 N N . PHE A 1 194 ? 1.532 -0.463 -10.023 1 97.88 194 PHE A N 1
ATOM 1430 C CA . PHE A 1 194 ? 2.918 -0.213 -9.641 1 97.88 194 PHE A CA 1
ATOM 1431 C C . PHE A 1 194 ? 2.986 0.522 -8.312 1 97.88 194 PHE A C 1
ATOM 1433 O O . PHE A 1 194 ? 3.691 0.091 -7.395 1 97.88 194 PHE A O 1
ATOM 1440 N N . ASN A 1 195 ? 2.256 1.541 -8.203 1 98.38 195 ASN A N 1
ATOM 1441 C CA . ASN A 1 195 ? 2.299 2.377 -7.012 1 98.38 195 ASN A CA 1
ATOM 1442 C C . ASN A 1 195 ? 1.745 1.645 -5.793 1 98.38 195 ASN A C 1
ATOM 1444 O O . ASN A 1 195 ? 2.297 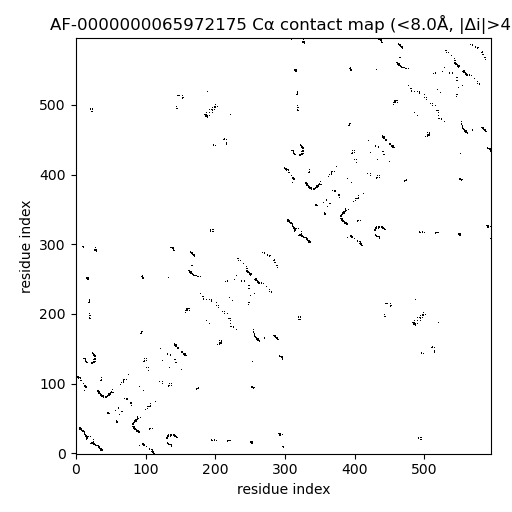1.749 -4.695 1 98.38 195 ASN A O 1
ATOM 1448 N N . THR A 1 196 ? 0.693 0.9 -5.977 1 98.5 196 THR A N 1
ATOM 1449 C CA . THR A 1 196 ? 0.086 0.117 -4.906 1 98.5 196 THR A CA 1
ATOM 1450 C C . THR A 1 196 ? 1.073 -0.91 -4.359 1 98.5 196 THR A C 1
ATOM 1452 O O . THR A 1 196 ? 1.28 -0.997 -3.148 1 98.5 196 THR A O 1
ATOM 1455 N N . ALA A 1 197 ? 1.721 -1.604 -5.242 1 98.62 197 ALA A N 1
ATOM 1456 C CA . ALA A 1 197 ? 2.688 -2.627 -4.855 1 98.62 197 ALA A CA 1
ATOM 1457 C C . ALA A 1 197 ? 3.867 -2.014 -4.105 1 98.62 197 ALA A C 1
ATOM 1459 O O . ALA A 1 197 ? 4.312 -2.553 -3.09 1 98.62 197 ALA A O 1
ATOM 1460 N N . HIS A 1 198 ? 4.305 -0.911 -4.59 1 98.81 198 HIS A N 1
ATOM 1461 C CA . HIS A 1 198 ? 5.492 -0.293 -4.012 1 98.81 198 HIS A CA 1
ATOM 1462 C C . HIS A 1 198 ? 5.195 0.309 -2.645 1 98.81 198 HIS A C 1
ATOM 1464 O O . HIS A 1 198 ? 6.062 0.336 -1.769 1 98.81 198 HIS A O 1
ATOM 1470 N N . LEU A 1 199 ? 3.971 0.768 -2.416 1 98.81 199 LEU A N 1
ATOM 1471 C CA . LEU A 1 199 ? 3.613 1.217 -1.075 1 98.81 199 LEU A CA 1
ATOM 1472 C C . LEU A 1 199 ? 3.652 0.057 -0.086 1 98.81 199 LEU A C 1
ATOM 1474 O O . LEU A 1 199 ? 4.129 0.212 1.041 1 98.81 199 LEU A O 1
ATOM 1478 N N . GLY A 1 200 ? 3.074 -1.053 -0.501 1 98.81 200 GLY A N 1
ATOM 1479 C CA . GLY A 1 200 ? 3.164 -2.215 0.369 1 98.81 200 GLY A CA 1
ATOM 1480 C C . GLY A 1 200 ? 4.594 -2.584 0.723 1 98.81 200 GLY A C 1
ATOM 1481 O O . GLY A 1 200 ? 4.895 -2.877 1.882 1 98.81 200 GLY A O 1
ATOM 1482 N N . LEU A 1 201 ? 5.426 -2.578 -0.306 1 98.75 201 LEU A N 1
ATOM 1483 C CA . LEU A 1 201 ? 6.832 -2.891 -0.1 1 98.75 201 LEU A CA 1
ATOM 1484 C C . LEU A 1 201 ? 7.492 -1.86 0.813 1 98.75 201 LEU A C 1
ATOM 1486 O O . LEU A 1 201 ? 8.359 -2.203 1.616 1 98.75 201 LEU A O 1
ATOM 1490 N N . LEU A 1 202 ? 7.102 -0.601 0.687 1 98.88 202 LEU A N 1
ATOM 1491 C CA . LEU A 1 202 ? 7.621 0.458 1.547 1 98.88 202 LEU A CA 1
ATOM 1492 C C . LEU A 1 202 ? 7.305 0.173 3.012 1 98.88 202 LEU A C 1
ATOM 1494 O O . LEU A 1 202 ? 8.18 0.283 3.873 1 98.88 202 LEU A O 1
ATOM 1498 N N . LEU A 1 203 ? 6.055 -0.181 3.293 1 98.81 203 LEU A N 1
ATOM 1499 C CA . LEU A 1 203 ? 5.668 -0.467 4.672 1 98.81 203 LEU A CA 1
ATOM 1500 C C . LEU A 1 203 ? 6.523 -1.591 5.25 1 98.81 203 LEU A C 1
ATOM 1502 O O . LEU A 1 203 ? 7.016 -1.484 6.375 1 98.81 203 LEU A O 1
ATOM 1506 N N . ARG A 1 204 ? 6.707 -2.631 4.477 1 98.75 204 ARG A N 1
ATOM 1507 C CA . ARG A 1 204 ? 7.516 -3.754 4.938 1 98.75 204 ARG A CA 1
ATOM 1508 C C . ARG A 1 204 ? 8.977 -3.352 5.086 1 98.75 204 ARG A C 1
ATOM 1510 O O . ARG A 1 204 ? 9.641 -3.748 6.043 1 98.75 204 ARG A O 1
ATOM 1517 N N . GLY A 1 205 ? 9.477 -2.623 4.109 1 98.69 205 GLY A N 1
ATOM 1518 C CA . GLY A 1 205 ? 10.844 -2.137 4.18 1 98.69 205 GLY A CA 1
ATOM 1519 C C . GLY A 1 205 ? 11.102 -1.258 5.391 1 98.69 205 GLY A C 1
ATOM 1520 O O . GLY A 1 205 ? 12.109 -1.421 6.078 1 98.69 205 GLY A O 1
ATOM 1521 N N . LEU A 1 206 ? 10.211 -0.325 5.676 1 98.75 206 LEU A N 1
ATOM 1522 C CA . LEU A 1 206 ? 10.344 0.554 6.832 1 98.75 206 LEU A CA 1
ATOM 1523 C C . LEU A 1 206 ? 10.312 -0.246 8.125 1 98.75 206 LEU A C 1
ATOM 1525 O O . LEU A 1 206 ? 11.047 0.061 9.07 1 98.75 206 LEU A O 1
ATOM 1529 N N . GLU A 1 207 ? 9.469 -1.223 8.172 1 98.5 207 GLU A N 1
ATOM 1530 C CA . GLU A 1 207 ? 9.297 -2.033 9.375 1 98.5 207 GLU A CA 1
ATOM 1531 C C . GLU A 1 207 ? 10.531 -2.889 9.641 1 98.5 207 GLU A C 1
ATOM 1533 O O . GLU A 1 207 ? 11 -2.977 10.781 1 98.5 207 GLU A O 1
ATOM 1538 N N . THR A 1 208 ? 11.125 -3.482 8.578 1 98.12 208 THR A N 1
ATOM 1539 C CA . THR A 1 208 ? 12.141 -4.516 8.758 1 98.12 208 THR A CA 1
ATOM 1540 C C . THR A 1 208 ? 13.539 -3.932 8.617 1 98.12 208 THR A C 1
ATOM 1542 O O . THR A 1 208 ? 14.516 -4.531 9.07 1 98.12 208 THR A O 1
ATOM 1545 N N . GLY A 1 209 ? 13.664 -2.816 7.926 1 98 209 GLY A N 1
ATOM 1546 C CA . GLY A 1 209 ? 14.969 -2.238 7.648 1 98 209 GLY A CA 1
ATOM 1547 C C . GLY A 1 209 ? 15.688 -2.914 6.496 1 98 209 GLY A C 1
ATOM 1548 O O . GLY A 1 209 ? 16.891 -2.723 6.309 1 98 209 GLY A O 1
ATOM 1549 N N . LYS A 1 210 ? 14.953 -3.732 5.734 1 97.62 210 LYS A N 1
ATOM 1550 C CA . LYS A 1 210 ? 15.578 -4.438 4.617 1 97.62 210 LYS A CA 1
ATOM 1551 C C . LYS A 1 210 ? 15.891 -3.484 3.469 1 97.62 210 LYS A C 1
ATOM 1553 O O . LYS A 1 210 ? 14.977 -3.031 2.766 1 97.62 210 LYS A O 1
ATOM 1558 N N . GLY A 1 211 ? 17.141 -3.324 3.205 1 97.31 211 GLY A N 1
ATOM 1559 C CA . GLY A 1 211 ? 17.625 -2.328 2.256 1 97.31 211 GLY A CA 1
ATOM 1560 C C . GLY A 1 211 ? 17.156 -2.596 0.834 1 97.31 211 GLY A C 1
ATOM 1561 O O . GLY A 1 211 ? 16.812 -1.665 0.105 1 97.31 211 GLY A O 1
ATOM 1562 N N . GLU A 1 212 ? 17.156 -3.852 0.397 1 96.06 212 GLU A N 1
ATOM 1563 C CA . GLU A 1 212 ? 16.734 -4.203 -0.956 1 96.06 212 GLU A CA 1
ATOM 1564 C C . GLU A 1 212 ? 15.289 -3.793 -1.21 1 96.06 212 GLU A C 1
ATOM 1566 O O . GLU A 1 212 ? 14.953 -3.309 -2.293 1 96.06 212 GLU A O 1
ATOM 1571 N N . TRP A 1 213 ? 14.438 -4.008 -0.174 1 97.88 213 TRP A N 1
ATOM 1572 C CA . TRP A 1 213 ? 13.039 -3.602 -0.294 1 97.88 213 TRP A CA 1
ATOM 1573 C C . TRP A 1 213 ? 12.922 -2.084 -0.379 1 97.88 213 TRP A C 1
ATOM 1575 O O . TRP A 1 213 ? 12.188 -1.559 -1.22 1 97.88 213 TRP A O 1
ATOM 1585 N N . LEU A 1 214 ? 13.664 -1.358 0.447 1 98.38 214 LEU A N 1
ATOM 1586 C CA . LEU A 1 214 ? 13.586 0.099 0.467 1 98.38 214 LEU A CA 1
ATOM 1587 C C . LEU A 1 214 ? 14.055 0.686 -0.861 1 98.38 214 LEU A C 1
ATOM 1589 O O . LEU A 1 214 ? 13.461 1.642 -1.364 1 98.38 214 LEU A O 1
ATOM 1593 N N . ARG A 1 215 ? 15.094 0.123 -1.448 1 98.06 215 ARG A N 1
ATOM 1594 C CA . ARG A 1 215 ? 15.625 0.604 -2.721 1 98.06 215 ARG A CA 1
ATOM 1595 C C . ARG A 1 215 ? 14.562 0.532 -3.814 1 98.06 215 ARG A C 1
ATOM 1597 O O . ARG A 1 215 ? 14.477 1.426 -4.66 1 98.06 215 ARG A O 1
ATOM 1604 N N . ALA A 1 216 ? 13.766 -0.524 -3.77 1 97.81 216 ALA A N 1
ATOM 1605 C CA . ALA A 1 216 ? 12.711 -0.698 -4.766 1 97.81 216 ALA A CA 1
ATOM 1606 C C . ALA A 1 216 ? 11.469 0.106 -4.395 1 97.81 216 ALA A C 1
ATOM 1608 O O . ALA A 1 216 ? 10.812 0.684 -5.266 1 97.81 216 ALA A O 1
ATOM 1609 N N . ALA A 1 217 ? 11.156 0.24 -3.16 1 98.44 217 ALA A N 1
ATOM 1610 C CA . ALA A 1 217 ? 9.875 0.729 -2.646 1 98.44 217 ALA A CA 1
ATOM 1611 C C . ALA A 1 217 ? 9.734 2.23 -2.883 1 98.44 217 ALA A C 1
ATOM 1613 O O . ALA A 1 217 ? 8.617 2.734 -3.037 1 98.44 217 ALA A O 1
ATOM 1614 N N . LEU A 1 218 ? 10.836 2.947 -2.959 1 98 218 LEU A N 1
ATOM 1615 C CA . LEU A 1 218 ? 10.789 4.406 -2.951 1 98 218 LEU A CA 1
ATOM 1616 C C . LEU A 1 218 ? 10.5 4.945 -4.348 1 98 218 LEU A C 1
ATOM 1618 O O . LEU A 1 218 ? 10.398 6.16 -4.539 1 98 218 LEU A O 1
ATOM 1622 N N . GLN A 1 219 ? 10.297 4.055 -5.305 1 95.88 219 GLN A N 1
ATOM 1623 C CA . GLN A 1 219 ? 9.867 4.461 -6.641 1 95.88 219 GLN A CA 1
ATOM 1624 C C . GLN A 1 219 ? 8.383 4.816 -6.66 1 95.88 219 GLN A C 1
ATOM 1626 O O . GLN A 1 219 ? 7.605 4.293 -5.863 1 95.88 219 GLN A O 1
ATOM 1631 N N . ASP A 1 220 ? 8.086 5.758 -7.551 1 95 220 ASP A N 1
ATOM 1632 C CA . ASP A 1 220 ? 6.742 6.32 -7.613 1 95 220 ASP A CA 1
ATOM 1633 C C . ASP A 1 220 ? 6.332 6.602 -9.062 1 95 220 ASP A C 1
ATOM 1635 O O . ASP A 1 220 ? 7.164 6.992 -9.883 1 95 220 ASP A O 1
ATOM 1639 N N . LYS A 1 221 ? 5.016 6.402 -9.32 1 97.62 221 LYS A N 1
ATOM 1640 C CA . LYS A 1 221 ? 4.523 6.711 -10.664 1 97.62 221 LYS A CA 1
ATOM 1641 C C . LYS A 1 221 ? 3.361 7.699 -10.609 1 97.62 221 LYS A C 1
ATOM 1643 O O . LYS A 1 221 ? 2.797 8.055 -11.641 1 97.62 221 LYS A O 1
ATOM 1648 N N . LEU A 1 222 ? 3.02 8.211 -9.406 1 98 222 LEU A N 1
ATOM 1649 C CA . LEU A 1 222 ? 1.851 9.078 -9.289 1 98 222 LEU A CA 1
ATOM 1650 C C . LEU A 1 222 ? 2.262 10.539 -9.242 1 98 222 LEU A C 1
ATOM 1652 O O . LEU A 1 222 ? 1.522 11.414 -9.703 1 98 222 LEU A O 1
ATOM 1656 N N . HIS A 1 223 ? 3.475 10.859 -8.625 1 98.19 223 HIS A N 1
ATOM 1657 C CA . HIS A 1 223 ? 3.693 12.289 -8.461 1 98.19 223 HIS A CA 1
ATOM 1658 C C . HIS A 1 223 ? 5.145 12.664 -8.758 1 98.19 223 HIS A C 1
ATOM 1660 O O . HIS A 1 223 ? 5.406 13.656 -9.438 1 98.19 223 HIS A O 1
ATOM 1666 N N . GLN A 1 224 ? 6.125 11.852 -8.43 1 97.62 224 GLN A N 1
ATOM 1667 C CA . GLN A 1 224 ? 7.523 12.266 -8.469 1 97.62 224 GLN A CA 1
ATOM 1668 C C . GLN A 1 224 ? 7.984 12.5 -9.906 1 97.62 224 GLN A C 1
ATOM 1670 O O . GLN A 1 224 ? 8.656 13.492 -10.195 1 97.62 224 GLN A O 1
ATOM 1675 N N . PRO A 1 225 ? 7.609 11.617 -10.891 1 97.31 225 PRO A N 1
ATOM 1676 C CA . PRO A 1 225 ? 8.062 11.852 -12.266 1 97.31 225 PRO A CA 1
ATOM 1677 C C . PRO A 1 225 ? 7.582 13.188 -12.828 1 97.31 225 PRO A C 1
ATOM 1679 O O . PRO A 1 225 ? 8.203 13.734 -13.75 1 97.31 225 PRO A O 1
ATOM 1682 N N . TYR A 1 226 ? 6.586 13.773 -12.289 1 97.69 226 TYR A N 1
ATOM 1683 C CA . TYR A 1 226 ? 5.984 15.008 -12.797 1 97.69 226 TYR A CA 1
ATOM 1684 C C . TYR A 1 226 ? 6.477 16.219 -12.016 1 97.69 226 TYR A C 1
ATOM 1686 O O . TYR A 1 226 ? 6.543 17.328 -12.547 1 97.69 226 TYR A O 1
ATOM 1694 N N . ARG A 1 227 ? 6.867 16.016 -10.758 1 97.75 227 ARG A N 1
ATOM 1695 C CA . ARG A 1 227 ? 7.254 17.109 -9.883 1 97.75 227 ARG A CA 1
ATOM 1696 C C . ARG A 1 227 ? 8.758 17.359 -9.953 1 97.75 227 ARG A C 1
ATOM 1698 O O . ARG A 1 227 ? 9.219 18.453 -9.625 1 97.75 227 ARG A O 1
ATOM 1705 N N . GLN A 1 228 ? 9.477 16.297 -10.359 1 96.56 228 GLN A N 1
ATOM 1706 C CA . GLN A 1 228 ? 10.93 16.406 -10.289 1 96.56 228 GLN A CA 1
ATOM 1707 C C . GLN A 1 228 ? 11.438 17.531 -11.188 1 96.56 228 GLN A C 1
ATOM 1709 O O . GLN A 1 228 ? 12.445 18.172 -10.883 1 96.56 228 GLN A O 1
ATOM 1714 N N . ALA A 1 229 ? 10.711 17.844 -12.242 1 95.25 229 ALA A N 1
ATOM 1715 C CA . ALA A 1 229 ? 11.125 18.875 -13.18 1 95.25 229 ALA A CA 1
ATOM 1716 C C . ALA A 1 229 ? 11.031 20.266 -12.547 1 95.25 229 ALA A C 1
ATOM 1718 O O . ALA A 1 229 ? 11.672 21.203 -13.008 1 95.25 229 ALA A O 1
ATOM 1719 N N . LEU A 1 230 ? 10.289 20.406 -11.477 1 96.69 230 LEU A N 1
ATOM 1720 C CA . LEU A 1 230 ? 10.102 21.688 -10.789 1 96.69 230 LEU A CA 1
ATOM 1721 C C . LEU A 1 230 ? 11.234 21.938 -9.797 1 96.69 230 LEU A C 1
ATOM 1723 O O . LEU A 1 230 ? 11.344 23.031 -9.234 1 96.69 230 LEU A O 1
ATOM 1727 N N . ILE A 1 231 ? 12.141 20.953 -9.586 1 97.88 231 ILE A N 1
ATOM 1728 C CA . ILE A 1 231 ? 13.188 21.047 -8.578 1 97.88 231 ILE A CA 1
ATOM 1729 C C . ILE A 1 231 ? 14.555 21.016 -9.25 1 97.88 231 ILE A C 1
ATOM 1731 O O . ILE A 1 231 ? 15.078 19.938 -9.555 1 97.88 231 ILE A O 1
ATOM 1735 N N . PRO A 1 232 ? 15.133 22.172 -9.375 1 97.56 232 PRO A N 1
ATOM 1736 C CA . PRO A 1 232 ? 16.453 22.219 -9.992 1 97.56 232 PRO A CA 1
ATOM 1737 C C . PRO A 1 232 ? 17.469 21.344 -9.266 1 97.56 232 PRO A C 1
ATOM 1739 O O . PRO A 1 232 ? 17.5 21.312 -8.031 1 97.56 232 PRO A O 1
ATOM 1742 N N . GLY A 1 233 ? 18.219 20.547 -10.07 1 97.5 233 GLY A N 1
ATOM 1743 C CA . GLY A 1 233 ? 19.281 19.719 -9.516 1 97.5 233 GLY A CA 1
ATOM 1744 C C . GLY A 1 233 ? 18.797 18.391 -8.961 1 97.5 233 GLY A C 1
ATOM 1745 O O . GLY A 1 233 ? 19.578 17.625 -8.406 1 97.5 233 GLY A O 1
ATOM 1746 N N . TYR A 1 234 ? 17.531 18.156 -9.156 1 98.06 234 TYR A N 1
ATOM 1747 C CA . TYR A 1 234 ? 16.922 16.953 -8.602 1 98.06 234 TYR A CA 1
ATOM 1748 C C . TYR A 1 234 ? 17.734 15.711 -8.953 1 98.06 234 TYR A C 1
ATOM 1750 O O . TYR A 1 234 ? 18.125 14.945 -8.07 1 98.06 234 TYR A O 1
ATOM 1758 N N . ASP A 1 235 ? 18.062 15.492 -10.227 1 98.12 235 ASP A N 1
ATOM 1759 C CA . ASP A 1 235 ? 18.719 14.281 -10.703 1 98.12 235 ASP A CA 1
ATOM 1760 C C . ASP A 1 235 ? 20.141 14.164 -10.133 1 98.12 235 ASP A C 1
ATOM 1762 O O . ASP A 1 235 ? 20.578 13.07 -9.766 1 98.12 235 ASP A O 1
ATOM 1766 N N . ALA A 1 236 ? 20.781 15.258 -10.078 1 98.38 236 ALA A N 1
ATOM 1767 C CA . ALA A 1 236 ? 22.141 15.266 -9.555 1 98.38 236 ALA A CA 1
ATOM 1768 C C . ALA A 1 236 ? 22.172 14.891 -8.07 1 98.38 236 ALA A C 1
ATOM 1770 O O . ALA A 1 236 ? 23.016 14.109 -7.637 1 98.38 236 ALA A O 1
ATOM 1771 N N . VAL A 1 237 ? 21.25 15.43 -7.316 1 98.75 237 VAL A N 1
ATOM 1772 C CA . VAL A 1 237 ? 21.188 15.148 -5.887 1 98.75 237 VAL A CA 1
ATOM 1773 C C . VAL A 1 237 ? 20.797 13.688 -5.664 1 98.75 237 VAL A C 1
ATOM 1775 O O . VAL A 1 237 ? 21.375 13.016 -4.805 1 98.75 237 VAL A O 1
ATOM 1778 N N . ASN A 1 238 ? 19.844 13.219 -6.426 1 98.62 238 ASN A N 1
ATOM 1779 C CA . ASN A 1 238 ? 19.438 11.828 -6.332 1 98.62 238 ASN A CA 1
ATOM 1780 C C . ASN A 1 238 ? 20.594 10.875 -6.605 1 98.62 238 ASN A C 1
ATOM 1782 O O . ASN A 1 238 ? 20.828 9.945 -5.84 1 98.62 238 ASN A O 1
ATOM 1786 N N . THR A 1 239 ? 21.266 11.094 -7.695 1 98.56 239 THR A N 1
ATOM 1787 C CA . THR A 1 239 ? 22.406 10.258 -8.07 1 98.56 239 THR A CA 1
ATOM 1788 C C . THR A 1 239 ? 23.469 10.266 -6.984 1 98.56 239 THR A C 1
ATOM 1790 O O . THR A 1 239 ? 24 9.219 -6.617 1 98.56 239 THR A O 1
ATOM 1793 N N . ALA A 1 240 ? 23.75 11.422 -6.465 1 98.88 240 ALA A N 1
ATOM 1794 C CA . ALA A 1 240 ? 24.766 11.578 -5.426 1 98.88 240 ALA A CA 1
ATOM 1795 C C . ALA A 1 240 ? 24.359 10.859 -4.145 1 98.88 240 ALA A C 1
ATOM 1797 O O . ALA A 1 240 ? 25.172 10.188 -3.512 1 98.88 240 ALA A O 1
ATOM 1798 N N . ALA A 1 241 ? 23.109 11.031 -3.729 1 98.88 241 ALA A N 1
ATOM 1799 C CA . ALA A 1 241 ? 22.609 10.398 -2.514 1 98.88 241 ALA A CA 1
ATOM 1800 C C . ALA A 1 241 ? 22.719 8.875 -2.6 1 98.88 241 ALA A C 1
ATOM 1802 O O . ALA A 1 241 ? 23.219 8.234 -1.677 1 98.88 241 ALA A O 1
ATOM 1803 N N . VAL A 1 242 ? 22.281 8.32 -3.729 1 98.62 242 VAL A N 1
ATOM 1804 C CA . VAL A 1 242 ? 22.281 6.875 -3.92 1 98.62 242 VAL A CA 1
ATOM 1805 C C . VAL A 1 242 ? 23.719 6.367 -3.973 1 98.62 242 VAL A C 1
ATOM 1807 O O . VAL A 1 242 ? 24.047 5.344 -3.365 1 98.62 242 VAL A O 1
ATOM 1810 N N . ALA A 1 243 ? 24.562 7.047 -4.672 1 98.69 243 ALA A N 1
ATOM 1811 C CA . ALA A 1 243 ? 25.969 6.66 -4.758 1 98.69 243 ALA A CA 1
ATOM 1812 C C . ALA A 1 243 ? 26.625 6.656 -3.377 1 98.69 243 ALA A C 1
ATOM 1814 O O . ALA A 1 243 ? 27.516 5.859 -3.115 1 98.69 243 ALA A O 1
ATOM 1815 N N . ALA A 1 244 ? 26.141 7.496 -2.486 1 98.81 244 ALA A N 1
ATOM 1816 C CA . ALA A 1 244 ? 26.719 7.629 -1.153 1 98.81 244 ALA A CA 1
ATOM 1817 C C . ALA A 1 244 ? 26.156 6.586 -0.198 1 98.81 244 ALA A C 1
ATOM 1819 O O . ALA A 1 244 ? 26.594 6.473 0.948 1 98.81 244 ALA A O 1
ATOM 1820 N N . GLY A 1 245 ? 25.141 5.867 -0.677 1 98.62 245 GLY A N 1
ATOM 1821 C CA . GLY A 1 245 ? 24.688 4.746 0.123 1 98.62 245 GLY A CA 1
ATOM 1822 C C . GLY A 1 245 ? 23.219 4.871 0.532 1 98.62 245 GLY A C 1
ATOM 1823 O O . GLY A 1 245 ? 22.719 4.055 1.301 1 98.62 245 GLY A O 1
ATOM 1824 N N . ALA A 1 246 ? 22.531 5.859 0.112 1 98.88 246 ALA A N 1
ATOM 1825 C CA . ALA A 1 246 ? 21.109 5.957 0.391 1 98.88 246 ALA A CA 1
ATOM 1826 C C . ALA A 1 246 ? 20.344 4.812 -0.265 1 98.88 246 ALA A C 1
ATOM 1828 O O . ALA A 1 246 ? 20.703 4.359 -1.355 1 98.88 246 ALA A O 1
ATOM 1829 N N . TYR A 1 247 ? 19.297 4.367 0.412 1 98.62 247 TYR A N 1
ATOM 1830 C CA . TYR A 1 247 ? 18.406 3.414 -0.221 1 98.62 247 TYR A CA 1
ATOM 1831 C C . TYR A 1 247 ? 17.688 4.039 -1.416 1 98.62 247 TYR A C 1
ATOM 1833 O O . TYR A 1 247 ? 17.422 3.363 -2.408 1 98.62 247 TYR A O 1
ATOM 1841 N N . GLY A 1 248 ? 17.375 5.277 -1.333 1 98.5 248 GLY A N 1
ATOM 1842 C CA . GLY A 1 248 ? 16.688 6.086 -2.338 1 98.5 248 GLY A CA 1
ATOM 1843 C C . GLY A 1 248 ? 16.359 7.484 -1.854 1 98.5 248 GLY A C 1
ATOM 1844 O O . GLY A 1 248 ? 16.609 7.82 -0.693 1 98.5 248 GLY A O 1
ATOM 1845 N N . MET A 1 249 ? 15.891 8.289 -2.777 1 98.75 249 MET A N 1
ATOM 1846 C CA . MET A 1 249 ? 15.516 9.672 -2.479 1 98.75 249 MET A CA 1
ATOM 1847 C C . MET A 1 249 ? 14.109 9.977 -2.986 1 98.75 249 MET A C 1
ATOM 1849 O O . MET A 1 249 ? 13.719 9.516 -4.059 1 98.75 249 MET A O 1
ATOM 1853 N N . VAL A 1 250 ? 13.406 10.711 -2.184 1 98.75 250 VAL A N 1
ATOM 1854 C CA . VAL A 1 250 ? 12.047 11.102 -2.551 1 98.75 250 VAL A CA 1
ATOM 1855 C C . VAL A 1 250 ? 11.867 12.602 -2.352 1 98.75 250 VAL A C 1
ATOM 1857 O O . VAL A 1 250 ? 12.719 13.258 -1.741 1 98.75 250 VAL A O 1
ATOM 1860 N N . ILE A 1 251 ? 10.828 13.109 -2.975 1 98.38 251 ILE A N 1
ATOM 1861 C CA . ILE A 1 251 ? 10.406 14.484 -2.721 1 98.38 251 ILE A CA 1
ATOM 1862 C C . ILE A 1 251 ? 9.594 14.547 -1.43 1 98.38 251 ILE A C 1
ATOM 1864 O O . ILE A 1 251 ? 8.594 13.844 -1.286 1 98.38 251 ILE A O 1
ATOM 1868 N N . SER A 1 252 ? 10.016 15.336 -0.458 1 97.69 252 SER A N 1
ATOM 1869 C CA . SER A 1 252 ? 9.258 15.508 0.78 1 97.69 252 SER A CA 1
ATOM 1870 C C . SER A 1 252 ? 8 16.344 0.551 1 97.69 252 SER A C 1
ATOM 1872 O O . SER A 1 252 ? 8.086 17.547 0.288 1 97.69 252 SER A O 1
ATOM 1874 N N . GLY A 1 253 ? 6.832 15.727 0.73 1 95.12 253 GLY A N 1
ATOM 1875 C CA . GLY A 1 253 ? 5.59 16.422 0.449 1 95.12 253 GLY A CA 1
ATOM 1876 C C . GLY A 1 253 ? 5.516 16.969 -0.969 1 95.12 253 GLY A C 1
ATOM 1877 O O . GLY A 1 253 ? 5.723 16.219 -1.93 1 95.12 253 GLY A O 1
ATOM 1878 N N . ALA A 1 254 ? 5.203 18.219 -1.062 1 94 254 ALA A N 1
ATOM 1879 C CA . ALA A 1 254 ? 5.109 18.859 -2.369 1 94 254 ALA A CA 1
ATOM 1880 C C . ALA A 1 254 ? 6.484 19.328 -2.854 1 94 254 ALA A C 1
ATOM 1882 O O . ALA A 1 254 ? 6.645 19.688 -4.02 1 94 254 ALA A O 1
ATOM 1883 N N . GLY A 1 255 ? 7.488 19.125 -2.107 1 95.19 255 GLY A N 1
ATOM 1884 C CA . GLY A 1 255 ? 8.781 19.703 -2.426 1 95.19 255 GLY A CA 1
ATOM 1885 C C . GLY A 1 255 ? 8.891 21.172 -2.057 1 95.19 255 GLY A C 1
ATOM 1886 O O . GLY A 1 255 ? 7.973 21.719 -1.45 1 95.19 255 GLY A O 1
ATOM 1887 N N . PRO A 1 256 ? 10.07 21.734 -2.188 1 96.88 256 PRO A N 1
ATOM 1888 C CA . PRO A 1 256 ? 11.211 21.234 -2.955 1 96.88 256 PRO A CA 1
ATOM 1889 C C . PRO A 1 256 ? 12.203 20.453 -2.096 1 96.88 256 PRO A C 1
ATOM 1891 O O . PRO A 1 256 ? 13.227 19.984 -2.604 1 96.88 256 PRO A O 1
ATOM 1894 N N . THR A 1 257 ? 11.906 20.281 -0.843 1 97.81 257 THR A N 1
ATOM 1895 C CA . THR A 1 257 ? 12.789 19.484 0.018 1 97.81 257 THR A CA 1
ATOM 1896 C C . THR A 1 257 ? 12.906 18.062 -0.492 1 97.81 257 THR A C 1
ATOM 1898 O O . THR A 1 257 ? 11.906 17.453 -0.893 1 97.81 257 THR A O 1
ATOM 1901 N N . LEU A 1 258 ? 14.125 17.641 -0.546 1 98.69 258 LEU A N 1
ATOM 1902 C CA . LEU A 1 258 ? 14.422 16.25 -0.913 1 98.69 258 LEU A CA 1
ATOM 1903 C C . LEU A 1 258 ? 14.789 15.438 0.316 1 98.69 258 LEU A C 1
ATOM 1905 O O . LEU A 1 258 ? 15.484 15.922 1.208 1 98.69 258 LEU A O 1
ATOM 1909 N N . LEU A 1 259 ? 14.266 14.258 0.372 1 98.75 259 LEU A N 1
ATOM 1910 C CA . LEU A 1 259 ? 14.492 13.367 1.508 1 98.75 259 LEU A CA 1
ATOM 1911 C C . LEU A 1 259 ? 15.094 12.039 1.052 1 98.75 259 LEU A C 1
ATOM 1913 O O . LEU A 1 259 ? 14.508 11.344 0.214 1 98.75 259 LEU A O 1
ATOM 1917 N N . ALA A 1 260 ? 16.266 11.703 1.54 1 98.88 260 ALA A N 1
ATOM 1918 C CA . ALA A 1 260 ? 16.859 10.391 1.324 1 98.88 260 ALA A CA 1
ATOM 1919 C C . ALA A 1 260 ? 16.719 9.508 2.559 1 98.88 260 ALA A C 1
ATOM 1921 O O . ALA A 1 260 ? 16.797 9.992 3.689 1 98.88 260 ALA A O 1
ATOM 1922 N N . LEU A 1 261 ? 16.422 8.266 2.355 1 98.88 261 LEU A N 1
ATOM 1923 C CA . LEU A 1 261 ? 16.484 7.273 3.424 1 98.88 261 LEU A CA 1
ATOM 1924 C C . LEU A 1 261 ? 17.797 6.492 3.363 1 98.88 261 LEU A C 1
ATOM 1926 O O . LEU A 1 261 ? 18.188 6.02 2.295 1 98.88 261 LEU A O 1
ATOM 1930 N N . ALA A 1 262 ? 18.453 6.43 4.469 1 98.81 262 ALA A N 1
ATOM 1931 C CA . ALA A 1 262 ? 19.75 5.742 4.531 1 98.81 262 ALA A CA 1
ATOM 1932 C C . ALA A 1 262 ? 19.891 4.98 5.848 1 98.81 262 ALA A C 1
ATOM 1934 O O . ALA A 1 262 ? 19.203 5.27 6.82 1 98.81 262 ALA A O 1
ATOM 1935 N N . ASP A 1 263 ? 20.719 3.943 5.762 1 98.56 263 ASP A N 1
ATOM 1936 C CA . ASP A 1 263 ? 21.172 3.352 7.016 1 98.56 263 ASP A CA 1
ATOM 1937 C C . ASP A 1 263 ? 21.953 4.359 7.852 1 98.56 263 ASP A C 1
ATOM 1939 O O . ASP A 1 263 ? 22.703 5.172 7.309 1 98.56 263 ASP A O 1
ATOM 1943 N N . VAL A 1 264 ? 21.844 4.207 9.156 1 98 264 VAL A N 1
ATOM 1944 C CA . VAL A 1 264 ? 22.5 5.125 10.086 1 98 264 VAL A CA 1
ATOM 1945 C C . VAL A 1 264 ? 23.984 5.191 9.773 1 98 264 VAL A C 1
ATOM 1947 O O . VAL A 1 264 ? 24.609 6.254 9.891 1 98 264 VAL A O 1
ATOM 1950 N N . SER A 1 265 ? 24.547 4.148 9.328 1 98.25 265 SER A N 1
ATOM 1951 C CA . SER A 1 265 ? 25.984 4.078 9.055 1 98.25 265 SER A CA 1
ATOM 1952 C C . SER A 1 265 ? 26.344 4.891 7.812 1 98.25 265 SER A C 1
ATOM 1954 O O . SER A 1 265 ? 27.5 5.25 7.617 1 98.25 265 SER A O 1
ATOM 1956 N N . HIS A 1 266 ? 25.391 5.227 6.961 1 98.5 266 HIS A N 1
ATOM 1957 C CA . HIS A 1 266 ? 25.672 5.938 5.719 1 98.5 266 HIS A CA 1
ATOM 1958 C C . HIS A 1 266 ? 25.109 7.359 5.762 1 98.5 266 HIS A C 1
ATOM 1960 O O . HIS A 1 266 ? 25.297 8.125 4.816 1 98.5 266 HIS A O 1
ATOM 1966 N N . ALA A 1 267 ? 24.469 7.711 6.809 1 98.5 267 ALA A N 1
ATOM 1967 C CA . ALA A 1 267 ? 23.734 8.969 6.887 1 98.5 267 ALA A CA 1
ATOM 1968 C C . ALA A 1 267 ? 24.656 10.164 6.656 1 98.5 267 ALA A C 1
ATOM 1970 O O . ALA A 1 267 ? 24.328 11.062 5.883 1 98.5 267 ALA A O 1
ATOM 1971 N N . ALA A 1 268 ? 25.812 10.188 7.297 1 98.56 268 ALA A N 1
ATOM 1972 C CA . ALA A 1 268 ? 26.734 11.305 7.18 1 98.56 268 ALA A CA 1
ATOM 1973 C C . ALA A 1 268 ? 27.234 11.453 5.746 1 98.56 268 ALA A C 1
ATOM 1975 O O . ALA A 1 268 ? 27.359 12.57 5.234 1 98.56 268 ALA A O 1
ATOM 1976 N N . ALA A 1 269 ? 27.531 10.352 5.137 1 98.81 269 ALA A N 1
ATOM 1977 C CA . ALA A 1 269 ? 28 10.367 3.754 1 98.81 269 ALA A CA 1
ATOM 1978 C C . ALA A 1 269 ? 26.922 10.867 2.811 1 98.81 269 ALA A C 1
ATOM 1980 O O . ALA A 1 269 ? 27.188 11.625 1.878 1 98.81 269 ALA A O 1
ATOM 1981 N N . VAL A 1 270 ? 25.719 10.445 3.031 1 98.88 270 VAL A N 1
ATOM 1982 C CA . VAL A 1 270 ? 24.594 10.859 2.213 1 98.88 270 VAL A CA 1
ATOM 1983 C C . VAL A 1 270 ? 24.344 12.352 2.381 1 98.88 270 VAL A C 1
ATOM 1985 O O . VAL A 1 270 ? 24.125 13.07 1.4 1 98.88 270 VAL A O 1
ATOM 1988 N N . GLU A 1 271 ? 24.438 12.852 3.613 1 98.81 271 GLU A N 1
ATOM 1989 C CA . GLU A 1 271 ? 24.297 14.281 3.883 1 98.81 271 GLU A CA 1
ATOM 1990 C C . GLU A 1 271 ? 25.312 15.094 3.078 1 98.81 271 GLU A C 1
ATOM 1992 O O . GLU A 1 271 ? 24.938 16.062 2.41 1 98.81 271 GLU A O 1
ATOM 1997 N N . ALA A 1 272 ? 26.484 14.664 3.154 1 98.75 272 ALA A N 1
ATOM 1998 C CA . ALA A 1 272 ? 27.562 15.375 2.469 1 98.75 272 ALA A CA 1
ATOM 1999 C C . ALA A 1 272 ? 27.375 15.344 0.956 1 98.75 272 ALA A C 1
ATOM 2001 O O . ALA A 1 272 ? 27.578 16.344 0.273 1 98.75 272 ALA A O 1
ATOM 2002 N N . ALA A 1 273 ? 26.969 14.242 0.439 1 98.88 273 ALA A N 1
ATOM 2003 C CA . ALA A 1 273 ? 26.797 14.055 -0.999 1 98.88 273 ALA A CA 1
ATOM 2004 C C . ALA A 1 273 ? 25.656 14.938 -1.528 1 98.88 273 ALA A C 1
ATOM 2006 O O . ALA A 1 273 ? 25.812 15.578 -2.574 1 98.88 273 ALA A O 1
ATOM 2007 N N . MET A 1 274 ? 24.578 14.969 -0.818 1 98.81 274 MET A N 1
ATOM 2008 C CA . MET A 1 274 ? 23.438 15.797 -1.23 1 98.81 274 MET A CA 1
ATOM 2009 C C . MET A 1 274 ? 23.812 17.281 -1.196 1 98.81 274 MET A C 1
ATOM 2011 O O . MET A 1 274 ? 23.469 18.016 -2.119 1 98.81 274 MET A O 1
ATOM 2015 N N . SER A 1 275 ? 24.469 17.656 -0.158 1 98.62 275 SER A N 1
ATOM 2016 C CA . SER A 1 275 ? 24.906 19.047 -0.014 1 98.62 275 SER A CA 1
ATOM 2017 C C . SER A 1 275 ? 25.828 19.469 -1.159 1 98.62 275 SER A C 1
ATOM 2019 O O . SER A 1 275 ? 25.609 20.516 -1.781 1 98.62 275 SER A O 1
ATOM 2021 N N . THR A 1 276 ? 26.766 18.641 -1.438 1 98.69 276 THR A N 1
ATOM 2022 C CA . THR A 1 276 ? 27.75 18.938 -2.479 1 98.69 276 THR A CA 1
ATOM 2023 C C . THR A 1 276 ? 27.078 19.016 -3.846 1 98.69 276 THR A C 1
ATOM 2025 O O . THR A 1 276 ? 27.391 19.906 -4.641 1 98.69 276 THR A O 1
ATOM 2028 N N . ALA A 1 277 ? 26.188 18.094 -4.125 1 98.62 277 ALA A N 1
ATOM 2029 C CA . ALA A 1 277 ? 25.516 18.047 -5.422 1 98.62 277 ALA A CA 1
ATOM 2030 C C . ALA A 1 277 ? 24.734 19.328 -5.676 1 98.62 277 ALA A C 1
ATOM 2032 O O . ALA A 1 277 ? 24.797 19.906 -6.766 1 98.62 277 ALA A O 1
ATOM 2033 N N . TRP A 1 278 ? 24 19.797 -4.746 1 98.44 278 TRP A N 1
ATOM 2034 C CA . TRP A 1 278 ? 23.234 21.016 -4.926 1 98.44 278 TRP A CA 1
ATOM 2035 C C . TRP A 1 278 ? 24.141 22.234 -4.98 1 98.44 278 TRP A C 1
ATOM 2037 O O . TRP A 1 278 ? 23.891 23.172 -5.746 1 98.44 278 TRP A O 1
ATOM 2047 N N . GLN A 1 279 ? 25.188 22.25 -4.203 1 98.06 279 GLN A N 1
ATOM 2048 C CA . GLN A 1 279 ? 26.156 23.344 -4.27 1 98.06 279 GLN A CA 1
ATOM 2049 C C . GLN A 1 279 ? 26.734 23.469 -5.672 1 98.06 279 GLN A C 1
ATOM 2051 O O . GLN A 1 279 ? 26.891 24.578 -6.195 1 98.06 279 GLN A O 1
ATOM 2056 N N . GLU A 1 280 ? 27.047 22.359 -6.188 1 97.94 280 GLU A N 1
ATOM 2057 C CA . GLU A 1 280 ? 27.609 22.328 -7.531 1 97.94 280 GLU A CA 1
ATOM 2058 C C . GLU A 1 280 ? 26.609 22.844 -8.562 1 97.94 280 GLU A C 1
ATOM 2060 O O . GLU A 1 280 ? 27 23.359 -9.609 1 97.94 280 GLU A O 1
ATOM 2065 N N . ALA A 1 281 ? 25.406 22.688 -8.234 1 95.88 281 ALA A N 1
ATOM 2066 C CA . ALA A 1 281 ? 24.344 23.188 -9.117 1 95.88 281 ALA A CA 1
ATOM 2067 C C . ALA A 1 281 ? 24.016 24.656 -8.812 1 95.88 281 ALA A C 1
ATOM 2069 O O . ALA A 1 281 ? 23.094 25.219 -9.391 1 95.88 281 ALA A O 1
ATOM 2070 N N . GLY A 1 282 ? 24.719 25.266 -7.844 1 96.56 282 GLY A N 1
ATOM 2071 C CA . GLY A 1 282 ? 24.531 26.672 -7.5 1 96.56 282 GLY A CA 1
ATOM 2072 C C . GLY A 1 282 ? 23.375 26.891 -6.535 1 96.56 282 GLY A C 1
ATOM 2073 O O . GLY A 1 282 ? 22.844 28 -6.449 1 96.56 282 GLY A O 1
ATOM 2074 N N . ILE A 1 283 ? 22.969 25.859 -5.855 1 96.81 283 ILE A N 1
ATOM 2075 C CA . ILE A 1 283 ? 21.828 25.953 -4.938 1 96.81 283 ILE A CA 1
ATOM 2076 C C . ILE A 1 283 ? 22.328 25.828 -3.498 1 96.81 283 ILE A C 1
ATOM 2078 O O . ILE A 1 283 ? 23.078 24.906 -3.174 1 96.81 283 ILE A O 1
ATOM 2082 N N . THR A 1 284 ? 21.969 26.75 -2.67 1 96.06 284 THR A N 1
ATOM 2083 C CA . THR A 1 284 ? 22.25 26.672 -1.241 1 96.06 284 THR A CA 1
ATOM 2084 C C . THR A 1 284 ? 21.172 25.859 -0.524 1 96.06 284 THR A C 1
ATOM 2086 O O . THR A 1 284 ? 19.969 26.078 -0.738 1 96.06 284 THR A O 1
ATOM 2089 N N . ALA A 1 285 ? 21.625 24.906 0.299 1 96.88 285 ALA A N 1
ATOM 2090 C CA . ALA A 1 285 ? 20.688 24.047 1.018 1 96.88 285 ALA A CA 1
ATOM 2091 C C . ALA A 1 285 ? 21.219 23.672 2.396 1 96.88 285 ALA A C 1
ATOM 2093 O O . ALA A 1 285 ? 22.438 23.562 2.586 1 96.88 285 ALA A O 1
ATOM 2094 N N . VAL A 1 286 ? 20.344 23.578 3.309 1 96.38 286 VAL A N 1
ATOM 2095 C CA . VAL A 1 286 ? 20.672 22.969 4.59 1 96.38 286 VAL A CA 1
ATOM 2096 C C . VAL A 1 286 ? 20.375 21.469 4.535 1 96.38 286 VAL A C 1
ATOM 2098 O O . VAL A 1 286 ? 19.25 21.062 4.277 1 96.38 286 VAL A O 1
ATOM 2101 N N . VAL A 1 287 ? 21.406 20.703 4.699 1 98.31 287 VAL A N 1
ATOM 2102 C CA . VAL A 1 287 ? 21.25 19.266 4.641 1 98.31 287 VAL A CA 1
ATOM 2103 C C . VAL A 1 287 ? 21.531 18.656 6.012 1 98.31 287 VAL A C 1
ATOM 2105 O O . VAL A 1 287 ? 22.594 18.891 6.59 1 98.31 287 VAL A O 1
ATOM 2108 N N . ARG A 1 288 ? 20.609 17.891 6.508 1 96.75 288 ARG A N 1
ATOM 2109 C CA . ARG A 1 288 ? 20.828 17.312 7.832 1 96.75 288 ARG A CA 1
ATOM 2110 C C . ARG A 1 288 ? 20 16.047 8.023 1 96.75 288 ARG A C 1
ATOM 2112 O O . ARG A 1 288 ? 18.938 15.898 7.418 1 96.75 288 ARG A O 1
ATOM 2119 N N . SER A 1 289 ? 20.484 15.172 8.883 1 98.12 289 SER A N 1
ATOM 2120 C CA . SER A 1 289 ? 19.75 13.992 9.328 1 98.12 289 SER A CA 1
ATOM 2121 C C . SER A 1 289 ? 18.812 14.328 10.484 1 98.12 289 SER A C 1
ATOM 2123 O O . SER A 1 289 ? 19.172 15.078 11.391 1 98.12 289 SER A O 1
ATOM 2125 N N . LEU A 1 290 ? 17.594 13.875 10.367 1 97.31 290 LEU A N 1
ATOM 2126 C CA . LEU A 1 290 ? 16.625 14.039 11.438 1 97.31 290 LEU A CA 1
ATOM 2127 C C . LEU A 1 290 ? 16.156 12.688 11.953 1 97.31 290 LEU A C 1
ATOM 2129 O O . LEU A 1 290 ? 16.547 11.641 11.43 1 97.31 290 LEU A O 1
ATOM 2133 N N . ALA A 1 291 ? 15.391 12.68 13.031 1 97.75 291 ALA A N 1
ATOM 2134 C CA . ALA A 1 291 ? 14.734 11.492 13.562 1 97.75 291 ALA A CA 1
ATOM 2135 C C . ALA A 1 291 ? 13.211 11.648 13.523 1 97.75 291 ALA A C 1
ATOM 2137 O O . ALA A 1 291 ? 12.695 12.727 13.211 1 97.75 291 ALA A O 1
ATOM 2138 N N . LEU A 1 292 ? 12.578 10.555 13.727 1 97.94 292 LEU A N 1
ATOM 2139 C CA . LEU A 1 292 ? 11.125 10.633 13.844 1 97.94 292 LEU A CA 1
ATOM 2140 C C . LEU A 1 292 ? 10.719 11.227 15.188 1 97.94 292 LEU A C 1
ATOM 2142 O O . LEU A 1 292 ? 11.305 10.883 16.219 1 97.94 292 LEU A O 1
ATOM 2146 N N . ASP A 1 293 ? 9.875 12.195 15.125 1 97.38 293 ASP A N 1
ATOM 2147 C CA . ASP A 1 293 ? 9.172 12.586 16.344 1 97.38 293 ASP A CA 1
ATOM 2148 C C . ASP A 1 293 ? 8.016 11.633 16.656 1 97.38 293 ASP A C 1
ATOM 2150 O O . ASP A 1 293 ? 7.086 11.508 15.859 1 97.38 293 ASP A O 1
ATOM 2154 N N . THR A 1 294 ? 8 10.992 17.781 1 96.75 294 THR A N 1
ATOM 2155 C CA . THR A 1 294 ? 7.012 9.961 18.062 1 96.75 294 THR A CA 1
ATOM 2156 C C . THR A 1 294 ? 5.871 10.523 18.906 1 96.75 294 THR A C 1
ATOM 2158 O O . THR A 1 294 ? 4.953 9.789 19.281 1 96.75 294 THR A O 1
ATOM 2161 N N . HIS A 1 295 ? 5.816 11.844 19.188 1 94.62 295 HIS A N 1
ATOM 2162 C CA . HIS A 1 295 ? 4.832 12.406 20.094 1 94.62 295 HIS A CA 1
ATOM 2163 C C . HIS A 1 295 ? 3.777 13.211 19.344 1 94.62 295 HIS A C 1
ATOM 2165 O O . HIS A 1 295 ? 2.605 13.211 19.734 1 94.62 295 HIS A O 1
ATOM 2171 N N . GLY A 1 296 ? 4.219 13.898 18.312 1 93.12 296 GLY A N 1
ATOM 2172 C CA . GLY A 1 296 ? 3.303 14.805 17.641 1 93.12 296 GLY A CA 1
ATOM 2173 C C . GLY A 1 296 ? 3.145 16.141 18.344 1 93.12 296 GLY A C 1
ATOM 2174 O O . GLY A 1 296 ? 4.055 16.594 19.047 1 93.12 296 GLY A O 1
ATOM 2175 N N . ALA A 1 297 ? 2.037 16.766 18.078 1 90.75 297 ALA A N 1
ATOM 2176 C CA . ALA A 1 297 ? 1.791 18.078 18.672 1 90.75 297 ALA A CA 1
ATOM 2177 C C . ALA A 1 297 ? 1.705 18 20.188 1 90.75 297 ALA A C 1
ATOM 2179 O O . ALA A 1 297 ? 1.004 17.141 20.734 1 90.75 297 ALA A O 1
ATOM 2180 N N . THR A 1 298 ? 2.52 18.797 20.875 1 88.88 298 THR A N 1
ATOM 2181 C CA . THR A 1 298 ? 2.533 18.797 22.328 1 88.88 298 THR A CA 1
ATOM 2182 C C . THR A 1 298 ? 2.248 20.203 22.859 1 88.88 298 THR A C 1
ATOM 2184 O O . THR A 1 298 ? 2.553 21.203 22.203 1 88.88 298 THR A O 1
ATOM 2187 N N . MET B 1 1 ? 23.781 -33.156 -13.148 1 45 1 MET B N 1
ATOM 2188 C CA . MET B 1 1 ? 22.797 -33.312 -12.078 1 45 1 MET B CA 1
ATOM 2189 C C . MET B 1 1 ? 21.828 -34.438 -12.406 1 45 1 MET B C 1
ATOM 2191 O O . MET B 1 1 ? 21.5 -34.688 -13.57 1 45 1 MET B O 1
ATOM 2195 N N . SER B 1 2 ? 21.672 -35.438 -11.57 1 52.31 2 SER B N 1
ATOM 2196 C CA . SER B 1 2 ? 21 -36.719 -11.852 1 52.31 2 SER B CA 1
ATOM 2197 C C . SER B 1 2 ? 19.547 -36.469 -12.227 1 52.31 2 SER B C 1
ATOM 2199 O O . SER B 1 2 ? 18.797 -35.844 -11.477 1 52.31 2 SER B O 1
ATOM 2201 N N . VAL B 1 3 ? 19.297 -36.5 -13.586 1 64.31 3 VAL B N 1
ATOM 2202 C CA . VAL B 1 3 ? 17.938 -36.375 -14.117 1 64.31 3 VAL B CA 1
ATOM 2203 C C . VAL B 1 3 ? 17.062 -37.469 -13.523 1 64.31 3 VAL B C 1
ATOM 2205 O O . VAL B 1 3 ? 17.422 -38.656 -13.547 1 64.31 3 VAL B O 1
ATOM 2208 N N . VAL B 1 4 ? 16.172 -37.062 -12.477 1 75 4 VAL B N 1
ATOM 2209 C CA . VAL B 1 4 ? 15.242 -38 -11.883 1 75 4 VAL B CA 1
ATOM 2210 C C . VAL B 1 4 ? 14.195 -38.438 -12.914 1 75 4 VAL B C 1
ATOM 2212 O O . VAL B 1 4 ? 13.906 -37.688 -13.852 1 75 4 VAL B O 1
ATOM 2215 N N . SER B 1 5 ? 13.703 -39.656 -12.773 1 88.5 5 SER B N 1
ATOM 2216 C CA . SER B 1 5 ? 12.773 -40.219 -13.758 1 88.5 5 SER B CA 1
ATOM 2217 C C . SER B 1 5 ? 11.344 -39.781 -13.461 1 88.5 5 SER B C 1
ATOM 2219 O O . SER B 1 5 ? 10.477 -39.844 -14.336 1 88.5 5 SER B O 1
ATOM 2221 N N . SER B 1 6 ? 11.117 -39.344 -12.117 1 93.69 6 SER B N 1
ATOM 2222 C CA . SER B 1 6 ? 9.773 -38.906 -11.758 1 93.69 6 SER B CA 1
ATOM 2223 C C . SER B 1 6 ? 9.805 -37.906 -10.625 1 93.69 6 SER B C 1
ATOM 2225 O O . SER B 1 6 ? 10.664 -37.938 -9.75 1 93.69 6 SER B O 1
ATOM 2227 N N . VAL B 1 7 ? 8.953 -36.938 -10.719 1 93.94 7 VAL B N 1
ATOM 2228 C CA . VAL B 1 7 ? 8.844 -35.906 -9.695 1 93.94 7 VAL B CA 1
ATOM 2229 C C . VAL B 1 7 ? 7.367 -35.625 -9.383 1 93.94 7 VAL B C 1
ATOM 2231 O O . VAL 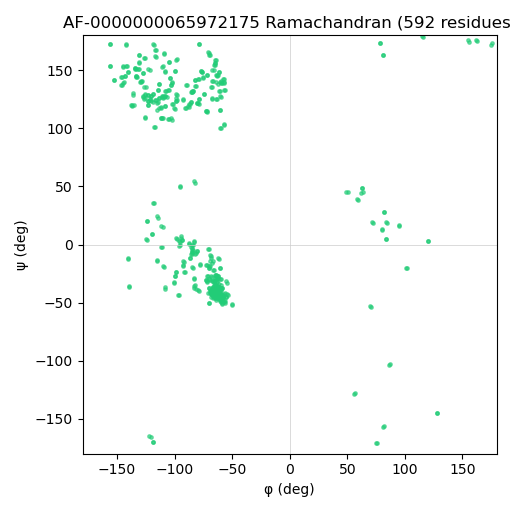B 1 7 ? 6.535 -35.562 -10.289 1 93.94 7 VAL B O 1
ATOM 2234 N N . THR B 1 8 ? 7.027 -35.656 -8.078 1 93.62 8 THR B N 1
ATOM 2235 C CA . THR B 1 8 ? 5.703 -35.25 -7.625 1 93.62 8 THR B CA 1
ATOM 2236 C C . THR B 1 8 ? 5.762 -33.906 -6.902 1 93.62 8 THR B C 1
ATOM 2238 O O . THR B 1 8 ? 6.617 -33.688 -6.043 1 93.62 8 THR B O 1
ATOM 2241 N N . VAL B 1 9 ? 4.844 -33.031 -7.312 1 92.44 9 VAL B N 1
ATOM 2242 C CA . VAL B 1 9 ? 4.785 -31.734 -6.688 1 92.44 9 VAL B CA 1
ATOM 2243 C C . VAL B 1 9 ? 3.365 -31.453 -6.199 1 92.44 9 VAL B C 1
ATOM 2245 O O . VAL B 1 9 ? 2.396 -31.672 -6.926 1 92.44 9 VAL B O 1
ATOM 2248 N N . LYS B 1 10 ? 3.229 -31.078 -4.91 1 93.88 10 LYS B N 1
ATOM 2249 C CA . LYS B 1 10 ? 1.985 -30.594 -4.324 1 93.88 10 LYS B CA 1
ATOM 2250 C C . LYS B 1 10 ? 1.974 -29.062 -4.266 1 93.88 10 LYS B C 1
ATOM 2252 O O . LYS B 1 10 ? 2.9 -28.453 -3.729 1 93.88 10 LYS B O 1
ATOM 2257 N N . VAL B 1 11 ? 0.981 -28.5 -4.863 1 92.31 11 VAL B N 1
ATOM 2258 C CA . VAL B 1 11 ? 0.92 -27.047 -4.961 1 92.31 11 VAL B CA 1
ATOM 2259 C C . VAL B 1 11 ? -0.353 -26.531 -4.293 1 92.31 11 VAL B C 1
ATOM 2261 O O . VAL B 1 11 ? -1.453 -27 -4.598 1 92.31 11 VAL B O 1
ATOM 2264 N N . PRO B 1 12 ? -0.209 -25.594 -3.4 1 95 12 PRO B N 1
ATOM 2265 C CA . PRO B 1 12 ? -1.413 -25.031 -2.783 1 95 12 PRO B CA 1
ATOM 2266 C C . PRO B 1 12 ? -2.203 -24.141 -3.734 1 95 12 PRO B C 1
ATOM 2268 O O . PRO B 1 12 ? -1.62 -23.5 -4.613 1 95 12 PRO B O 1
ATOM 2271 N N . GLY B 1 13 ? -3.531 -24.172 -3.576 1 93.94 13 GLY B N 1
ATOM 2272 C CA . GLY B 1 13 ? -4.32 -23.109 -4.164 1 93.94 13 GLY B CA 1
ATOM 2273 C C . GLY B 1 13 ? -4.031 -21.75 -3.559 1 93.94 13 GLY B C 1
ATOM 2274 O O . GLY B 1 13 ? -3.443 -21.656 -2.479 1 93.94 13 GLY B O 1
ATOM 2275 N N . THR B 1 14 ? -4.367 -20.75 -4.328 1 96.12 14 THR B N 1
ATOM 2276 C CA . THR B 1 14 ? -4.055 -19.406 -3.867 1 96.12 14 THR B CA 1
ATOM 2277 C C . THR B 1 14 ? -5.254 -18.484 -4.055 1 96.12 14 THR B C 1
ATOM 2279 O O . THR B 1 14 ? -6.125 -18.734 -4.883 1 96.12 14 THR B O 1
ATOM 2282 N N . THR B 1 15 ? -5.348 -17.484 -3.197 1 97.38 15 THR B N 1
ATOM 2283 C CA . THR B 1 15 ? -6.145 -16.297 -3.455 1 97.38 15 THR B CA 1
ATOM 2284 C C . THR B 1 15 ? -5.242 -15.117 -3.812 1 97.38 15 THR B C 1
ATOM 2286 O O . THR B 1 15 ? -4.035 -15.156 -3.562 1 97.38 15 THR B O 1
ATOM 2289 N N . ALA B 1 16 ? -5.809 -14.148 -4.508 1 96.75 16 ALA B N 1
ATOM 2290 C CA . ALA B 1 16 ? -5.02 -12.992 -4.918 1 96.75 16 ALA B CA 1
ATOM 2291 C C . ALA B 1 16 ? -5.844 -11.711 -4.836 1 96.75 16 ALA B C 1
ATOM 2293 O O . ALA B 1 16 ? -7.031 -11.75 -4.492 1 96.75 16 ALA B O 1
ATOM 2294 N N . ASN B 1 17 ? -5.223 -10.555 -5.023 1 97.31 17 ASN B N 1
ATOM 2295 C CA . ASN B 1 17 ? -5.793 -9.219 -4.98 1 97.31 17 ASN B CA 1
ATOM 2296 C C . ASN B 1 17 ? -6.18 -8.82 -3.557 1 97.31 17 ASN B C 1
ATOM 2298 O O . ASN B 1 17 ? -5.766 -7.766 -3.068 1 97.31 17 ASN B O 1
ATOM 2302 N N . LEU B 1 18 ? -6.961 -9.656 -2.932 1 98.25 18 LEU B N 1
ATOM 2303 C CA . LEU B 1 18 ? -7.375 -9.414 -1.555 1 98.25 18 LEU B CA 1
ATOM 2304 C C . LEU B 1 18 ? -7.926 -7.996 -1.397 1 98.25 18 LEU B C 1
ATOM 2306 O O . LEU B 1 18 ? -7.57 -7.289 -0.452 1 98.25 18 LEU B O 1
ATOM 2310 N N . GLY B 1 19 ? -8.742 -7.633 -2.33 1 98 19 GLY B N 1
ATOM 2311 C CA . GLY B 1 19 ? -9.281 -6.281 -2.314 1 98 19 GLY B CA 1
ATOM 2312 C C . GLY B 1 19 ? -8.391 -5.273 -3.016 1 98 19 GLY B C 1
ATOM 2313 O O . GLY B 1 19 ? -8.32 -5.254 -4.246 1 98 19 GLY B O 1
ATOM 2314 N N . PRO B 1 20 ? -7.688 -4.496 -2.23 1 98.69 20 PRO B N 1
ATOM 2315 C CA . PRO B 1 20 ? -6.941 -3.391 -2.84 1 98.69 20 PRO B CA 1
ATOM 2316 C C . PRO B 1 20 ? -5.621 -3.844 -3.463 1 98.69 20 PRO B C 1
ATOM 2318 O O . PRO B 1 20 ? -4.945 -3.051 -4.121 1 98.69 20 PRO B O 1
ATOM 2321 N N . GLY B 1 21 ? -5.242 -5.055 -3.307 1 98.38 21 GLY B N 1
ATOM 2322 C CA . GLY B 1 21 ? -3.949 -5.523 -3.779 1 98.38 21 GLY B CA 1
ATOM 2323 C C . GLY B 1 21 ? -4.016 -6.168 -5.152 1 98.38 21 GLY B C 1
ATOM 2324 O O . GLY B 1 21 ? -3.508 -7.277 -5.348 1 98.38 21 GLY B O 1
ATOM 2325 N N . PHE B 1 22 ? -4.66 -5.453 -6.113 1 98.31 22 PHE B N 1
ATOM 2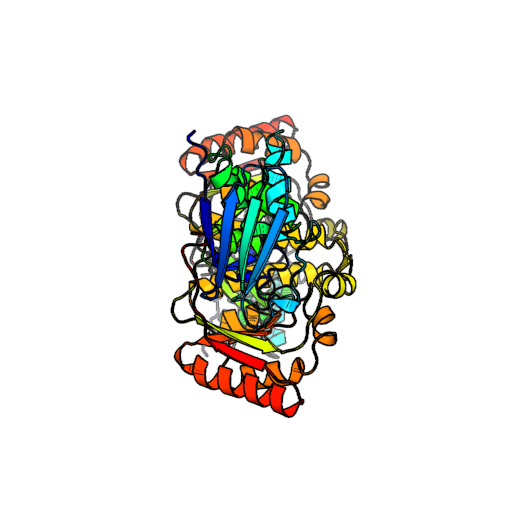326 C CA . PHE B 1 22 ? -4.844 -5.965 -7.465 1 98.31 22 PHE B CA 1
ATOM 2327 C C . PHE B 1 22 ? -3.5 -6.234 -8.133 1 98.31 22 PHE B C 1
ATOM 2329 O O . PHE B 1 22 ? -2.691 -5.32 -8.297 1 98.31 22 PHE B O 1
ATOM 2336 N N . ASP B 1 23 ? -3.197 -7.488 -8.445 1 97.19 23 ASP B N 1
ATOM 2337 C CA . ASP B 1 23 ? -2.055 -7.973 -9.211 1 97.19 23 ASP B CA 1
ATOM 2338 C C . ASP B 1 23 ? -0.763 -7.855 -8.398 1 97.19 23 ASP B C 1
ATOM 2340 O O . ASP B 1 23 ? 0.333 -7.914 -8.961 1 97.19 23 ASP B O 1
ATOM 2344 N N . CYS B 1 24 ? -0.85 -7.723 -7.047 1 97.81 24 CYS B N 1
ATOM 2345 C CA . CYS B 1 24 ? 0.447 -7.555 -6.398 1 97.81 24 CYS B CA 1
ATOM 2346 C C . CYS B 1 24 ? 0.504 -8.32 -5.082 1 97.81 24 CYS B C 1
ATOM 2348 O O . CYS B 1 24 ? 1.581 -8.5 -4.512 1 97.81 24 CYS B O 1
ATOM 2350 N N . ILE B 1 25 ? -0.617 -8.797 -4.598 1 98.44 25 ILE B N 1
ATOM 2351 C CA . ILE B 1 25 ? -0.589 -9.555 -3.35 1 98.44 25 ILE B CA 1
ATOM 2352 C C . ILE B 1 25 ? -1.422 -10.828 -3.496 1 98.44 25 ILE B C 1
ATOM 2354 O O . ILE B 1 25 ? -2.432 -10.836 -4.207 1 98.44 25 ILE B O 1
ATOM 2358 N N . GLY B 1 26 ? -0.993 -11.875 -2.857 1 97.94 26 GLY B N 1
ATOM 2359 C CA . GLY B 1 26 ? -1.715 -13.141 -2.793 1 97.94 26 GLY B CA 1
ATOM 2360 C C . GLY B 1 26 ? -1.343 -13.977 -1.586 1 97.94 26 GLY B C 1
ATOM 2361 O O . GLY B 1 26 ? -0.43 -13.625 -0.836 1 97.94 26 GLY B O 1
ATOM 2362 N N . ALA B 1 27 ? -2.088 -15.062 -1.405 1 98.38 27 ALA B N 1
ATOM 2363 C CA . ALA B 1 27 ? -1.852 -15.953 -0.276 1 98.38 27 ALA B CA 1
ATOM 2364 C C . ALA B 1 27 ? -2.109 -17.406 -0.666 1 98.38 27 ALA B C 1
ATOM 2366 O O . ALA B 1 27 ? -3.049 -17.703 -1.407 1 98.38 27 ALA B O 1
ATOM 2367 N N . ALA B 1 28 ? -1.241 -18.25 -0.184 1 97.25 28 ALA B N 1
ATOM 2368 C CA . ALA B 1 28 ? -1.43 -19.688 -0.374 1 97.25 28 ALA B CA 1
ATOM 2369 C C . ALA B 1 28 ? -2.408 -20.25 0.652 1 97.25 28 ALA B C 1
ATOM 2371 O O . ALA B 1 28 ? -2.365 -19.891 1.828 1 97.25 28 ALA B O 1
ATOM 2372 N N . LEU B 1 29 ? -3.311 -21.094 0.215 1 97.44 29 LEU B N 1
ATOM 2373 C CA . LEU B 1 29 ? -4.352 -21.656 1.064 1 97.44 29 LEU B CA 1
ATOM 2374 C C . LEU B 1 29 ? -4.199 -23.172 1.177 1 97.44 29 LEU B C 1
ATOM 2376 O O . LEU B 1 29 ? -3.523 -23.797 0.352 1 97.44 29 LEU B O 1
ATOM 2380 N N . THR B 1 30 ? -4.84 -23.734 2.197 1 96.88 30 THR B N 1
ATOM 2381 C CA . THR B 1 30 ? -4.719 -25.156 2.48 1 96.88 30 THR B CA 1
ATOM 2382 C C . THR B 1 30 ? -5.672 -25.969 1.604 1 96.88 30 THR B C 1
ATOM 2384 O O . THR B 1 30 ? -6.492 -26.734 2.113 1 96.88 30 THR B O 1
ATOM 2387 N N . ILE B 1 31 ? -5.613 -25.812 0.383 1 94.69 31 ILE B N 1
ATOM 2388 C CA . ILE B 1 31 ? -6.223 -26.594 -0.687 1 94.69 31 ILE B CA 1
ATOM 2389 C C . ILE B 1 31 ? -5.188 -26.875 -1.773 1 94.69 31 ILE B C 1
ATOM 2391 O O . ILE B 1 31 ? -4.359 -26.016 -2.088 1 94.69 31 ILE B O 1
ATOM 2395 N N . TYR B 1 32 ? -5.25 -28.109 -2.42 1 93.12 32 TYR B N 1
ATOM 2396 C CA . TYR B 1 32 ? -4.035 -28.5 -3.133 1 93.12 32 TYR B CA 1
ATOM 2397 C C . TYR B 1 32 ? -4.371 -29.172 -4.457 1 93.12 32 TYR B C 1
ATOM 2399 O O . TYR B 1 32 ? -5.395 -29.859 -4.57 1 93.12 32 TYR B O 1
ATOM 2407 N N . ASN B 1 33 ? -3.496 -28.953 -5.344 1 90.5 33 ASN B N 1
ATOM 2408 C CA . ASN B 1 33 ? -3.309 -29.797 -6.508 1 90.5 33 ASN B CA 1
ATOM 2409 C C . ASN B 1 33 ? -2.018 -30.609 -6.414 1 90.5 33 ASN B C 1
ATOM 2411 O O . ASN B 1 33 ? -1.059 -30.172 -5.77 1 90.5 33 ASN B O 1
ATOM 2415 N N . GLN B 1 34 ? -2.088 -31.719 -6.996 1 92.44 34 GLN B N 1
ATOM 2416 C CA . GLN B 1 34 ? -0.88 -32.531 -7.07 1 92.44 34 GLN B CA 1
ATOM 2417 C C . GLN B 1 34 ? -0.567 -32.938 -8.516 1 92.44 34 GLN B C 1
ATOM 2419 O O . GLN B 1 34 ? -1.465 -33.312 -9.266 1 92.44 34 GLN B O 1
ATOM 2424 N N . PHE B 1 35 ? 0.689 -32.812 -8.859 1 91.69 35 PHE B N 1
ATOM 2425 C CA . PHE B 1 35 ? 1.163 -33.156 -10.195 1 91.69 35 PHE B CA 1
ATOM 2426 C C . PHE B 1 35 ? 2.309 -34.156 -10.133 1 91.69 35 PHE B C 1
ATOM 2428 O O . PHE B 1 35 ? 3.27 -33.938 -9.383 1 91.69 35 PHE B O 1
ATOM 2435 N N . GLN B 1 36 ? 2.172 -35.156 -10.867 1 94.56 36 GLN B N 1
ATOM 2436 C CA . GLN B 1 36 ? 3.262 -36.125 -11.016 1 94.56 36 GLN B CA 1
ATOM 2437 C C . GLN B 1 36 ? 3.779 -36.125 -12.453 1 94.56 36 GLN B C 1
ATOM 2439 O O . GLN B 1 36 ? 3.014 -36.375 -13.391 1 94.56 36 GLN B O 1
ATOM 2444 N N . PHE B 1 37 ? 5.031 -35.875 -12.602 1 94.5 37 PHE B N 1
ATOM 2445 C CA . PHE B 1 37 ? 5.707 -35.906 -13.898 1 94.5 37 PHE B CA 1
ATOM 2446 C C . PHE B 1 37 ? 6.629 -37.125 -14 1 94.5 37 PHE B C 1
ATOM 2448 O O . PHE B 1 37 ? 7.457 -37.344 -13.117 1 94.5 37 PHE B O 1
ATOM 2455 N N . THR B 1 38 ? 6.438 -37.844 -15.055 1 95.25 38 THR B N 1
ATOM 2456 C CA . THR B 1 38 ? 7.285 -39.031 -15.312 1 95.25 38 THR B CA 1
ATOM 2457 C C . THR B 1 38 ? 7.895 -38.938 -16.703 1 95.25 38 THR B C 1
ATOM 2459 O O . THR B 1 38 ? 7.176 -38.812 -17.703 1 95.25 38 THR B O 1
ATOM 2462 N N . ARG B 1 39 ? 9.195 -39.031 -16.734 1 93.75 39 ARG B N 1
ATOM 2463 C CA . ARG B 1 39 ? 9.875 -39.031 -18.031 1 93.75 39 ARG B CA 1
ATOM 2464 C C . ARG B 1 39 ? 9.555 -40.312 -18.812 1 93.75 39 ARG B C 1
ATOM 2466 O O . ARG B 1 39 ? 9.531 -41.406 -18.25 1 93.75 39 ARG B O 1
ATOM 2473 N N . LEU B 1 40 ? 9.289 -40.062 -20.047 1 93.44 40 LEU B N 1
ATOM 2474 C CA . LEU B 1 40 ? 9.062 -41.188 -20.953 1 93.44 40 LEU B CA 1
ATOM 2475 C C . LEU B 1 40 ? 10.305 -41.5 -21.766 1 93.44 40 LEU B C 1
ATOM 2477 O O . LEU B 1 40 ? 11.109 -40.594 -22.031 1 93.44 40 LEU B O 1
ATOM 2481 N N . GLU B 1 41 ? 10.453 -42.75 -22.109 1 87.69 41 GLU B N 1
ATOM 2482 C CA . GLU B 1 41 ? 11.586 -43.156 -22.938 1 87.69 41 GLU B CA 1
ATOM 2483 C C . GLU B 1 41 ? 11.469 -42.594 -24.344 1 87.69 41 GLU B C 1
ATOM 2485 O O . GLU B 1 41 ? 12.469 -42.156 -24.922 1 87.69 41 GLU B O 1
ATOM 2490 N N . GLU B 1 42 ? 10.312 -42.594 -24.875 1 87.81 42 GLU B N 1
ATOM 2491 C CA . GLU B 1 42 ? 10.055 -42.031 -26.203 1 87.81 42 GLU B CA 1
ATOM 2492 C C . GLU B 1 42 ? 9.484 -40.625 -26.109 1 87.81 42 GLU B C 1
ATOM 2494 O O . GLU B 1 42 ? 9.008 -40.188 -25.047 1 87.81 42 GLU B O 1
ATOM 2499 N N . SER B 1 43 ? 9.656 -39.938 -27.234 1 86.06 43 SER B N 1
ATOM 2500 C CA . SER B 1 43 ? 9.008 -38.625 -27.328 1 86.06 43 SER B CA 1
ATOM 2501 C C . SER B 1 43 ? 7.492 -38.75 -27.234 1 86.06 43 SER B C 1
ATOM 2503 O O . SER B 1 43 ? 6.926 -39.781 -27.625 1 86.06 43 SER B O 1
ATOM 2505 N N . GLY B 1 44 ? 6.883 -37.875 -26.516 1 91.31 44 GLY B N 1
ATOM 2506 C CA . GLY B 1 44 ? 5.434 -37.906 -26.438 1 91.31 44 GLY B CA 1
ATOM 2507 C C . GLY B 1 44 ? 4.898 -37.25 -25.172 1 91.31 44 GLY B C 1
ATOM 2508 O O . GLY B 1 44 ? 5.668 -36.781 -24.344 1 91.31 44 GLY B O 1
ATOM 2509 N N . LEU B 1 45 ? 3.535 -37.156 -25.141 1 95.5 45 LEU B N 1
ATOM 2510 C CA . LEU B 1 45 ? 2.824 -36.5 -24.047 1 95.5 45 LEU B CA 1
ATOM 2511 C C . LEU B 1 45 ? 1.627 -37.344 -23.609 1 95.5 45 LEU B C 1
ATOM 2513 O O . LEU B 1 45 ? 0.798 -37.75 -24.438 1 95.5 45 LEU B O 1
ATOM 2517 N N . ILE B 1 46 ? 1.615 -37.75 -22.375 1 96.44 46 ILE B N 1
ATOM 2518 C CA . ILE B 1 46 ? 0.462 -38.406 -21.766 1 96.44 46 ILE B CA 1
ATOM 2519 C C . ILE B 1 46 ? -0.014 -37.594 -20.562 1 96.44 46 ILE B C 1
ATOM 2521 O O . ILE B 1 46 ? 0.771 -37.281 -19.656 1 96.44 46 ILE B O 1
ATOM 2525 N N . ILE B 1 47 ? -1.273 -37.188 -20.562 1 95.25 47 ILE B N 1
ATOM 2526 C CA . ILE B 1 47 ? -1.848 -36.469 -19.438 1 95.25 47 ILE B CA 1
ATOM 2527 C C . ILE B 1 47 ? -3.049 -37.219 -18.875 1 95.25 47 ILE B C 1
ATOM 2529 O O . ILE B 1 47 ? -3.941 -37.625 -19.641 1 95.25 47 ILE B O 1
ATOM 2533 N N . GLN B 1 48 ? -3.027 -37.5 -17.656 1 95.12 48 GLN B N 1
ATOM 2534 C CA . GLN B 1 48 ? -4.145 -38.125 -16.953 1 95.12 48 GLN B CA 1
ATOM 2535 C C . GLN B 1 48 ? -4.582 -37.25 -15.773 1 95.12 48 GLN B C 1
ATOM 2537 O O . GLN B 1 48 ? -3.768 -36.875 -14.922 1 95.12 48 GLN B O 1
ATOM 2542 N N . ALA B 1 49 ? -5.844 -36.906 -15.805 1 92.12 49 ALA B N 1
ATOM 2543 C CA . ALA B 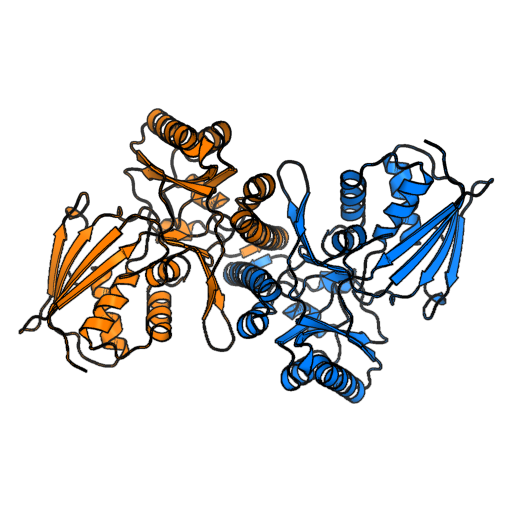1 49 ? -6.375 -36.062 -14.727 1 92.12 49 ALA B CA 1
ATOM 2544 C C . ALA B 1 49 ? -7.395 -36.844 -13.891 1 92.12 49 ALA B C 1
ATOM 2546 O O . ALA B 1 49 ? -8.188 -37.625 -14.43 1 92.12 49 ALA B O 1
ATOM 2547 N N . THR B 1 50 ? -7.336 -36.688 -12.602 1 90.81 50 THR B N 1
ATOM 2548 C CA . THR B 1 50 ? -8.32 -37.25 -11.672 1 90.81 50 THR B CA 1
ATOM 2549 C C . THR B 1 50 ? -8.875 -36.156 -10.766 1 90.81 50 THR B C 1
ATOM 2551 O O . THR B 1 50 ? -8.297 -35.062 -10.664 1 90.81 50 THR B O 1
ATOM 2554 N N . GLY B 1 51 ? -10.07 -36.438 -10.156 1 84.5 51 GLY B N 1
ATOM 2555 C CA . GLY B 1 51 ? -10.742 -35.469 -9.297 1 84.5 51 GLY B CA 1
ATOM 2556 C C . GLY B 1 51 ? -12.07 -35 -9.859 1 84.5 51 GLY B C 1
ATOM 2557 O O . GLY B 1 51 ? -12.5 -35.438 -10.922 1 84.5 51 GLY B O 1
ATOM 2558 N N . ALA B 1 52 ? -12.805 -34.094 -9.133 1 77.12 52 ALA B N 1
ATOM 2559 C CA . ALA B 1 52 ? -14.18 -33.688 -9.422 1 77.12 52 ALA B CA 1
ATOM 2560 C C . ALA B 1 52 ? -14.297 -33.062 -10.805 1 77.12 52 ALA B C 1
ATOM 2562 O O . ALA B 1 52 ? -15.25 -33.312 -11.539 1 77.12 52 ALA B O 1
ATOM 2563 N N . GLU B 1 53 ? -13.305 -32.344 -11.25 1 82.38 53 GLU B N 1
ATOM 2564 C CA . GLU B 1 53 ? -13.414 -31.656 -12.523 1 82.38 53 GLU B CA 1
ATOM 2565 C C . GLU B 1 53 ? -12.359 -32.156 -13.508 1 82.38 53 GLU B C 1
ATOM 2567 O O . GLU B 1 53 ? -11.961 -31.406 -14.414 1 82.38 53 GLU B O 1
ATOM 2572 N N . ALA B 1 54 ? -12.055 -33.312 -13.484 1 84.12 54 ALA B N 1
ATOM 2573 C CA . ALA B 1 54 ? -10.984 -33.875 -14.289 1 84.12 54 ALA B CA 1
ATOM 2574 C C . ALA B 1 54 ? -11.359 -33.906 -15.766 1 84.12 54 ALA B C 1
ATOM 2576 O O . ALA B 1 54 ? -10.492 -33.75 -16.641 1 84.12 54 ALA B O 1
ATOM 2577 N N . GLU B 1 55 ? -12.594 -34.031 -16.016 1 83.56 55 GLU B N 1
ATOM 2578 C CA . GLU B 1 55 ? -13.055 -34.156 -17.391 1 83.56 55 GLU B CA 1
ATOM 2579 C C . GLU B 1 55 ? -12.859 -32.844 -18.156 1 83.56 55 GLU B C 1
ATOM 2581 O O . GLU B 1 55 ? -12.828 -32.844 -19.391 1 83.56 55 GLU B O 1
ATOM 2586 N N . ARG B 1 56 ? -12.617 -31.859 -17.438 1 85.44 56 ARG B N 1
ATOM 2587 C CA . ARG B 1 56 ? -12.492 -30.547 -18.078 1 85.44 56 ARG B CA 1
ATOM 2588 C C . ARG B 1 56 ? -11.039 -30.219 -18.344 1 85.44 56 ARG B C 1
ATOM 2590 O O . ARG B 1 56 ? -10.742 -29.203 -18.984 1 85.44 56 ARG B O 1
ATOM 2597 N N . VAL B 1 57 ? -10.219 -31.031 -17.984 1 87.94 57 VAL B N 1
ATOM 259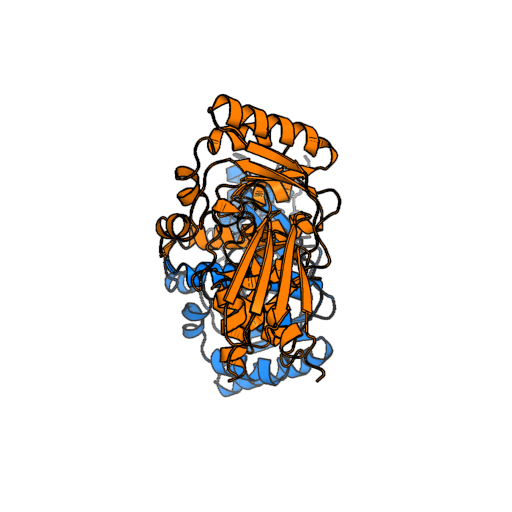8 C CA . VAL B 1 57 ? -8.789 -30.781 -18.125 1 87.94 57 VAL B CA 1
ATOM 2599 C C . VAL B 1 57 ? -8.328 -31.234 -19.516 1 87.94 57 VAL B C 1
ATOM 2601 O O . VAL B 1 57 ? -8.461 -32.406 -19.875 1 87.94 57 VAL B O 1
ATOM 2604 N N . PRO B 1 58 ? -7.812 -30.234 -20.328 1 89.88 58 PRO B N 1
ATOM 2605 C CA . PRO B 1 58 ? -7.246 -30.656 -21.609 1 89.88 58 PRO B CA 1
ATOM 2606 C C . PRO B 1 58 ? -6.094 -31.641 -21.438 1 89.88 58 PRO B C 1
ATOM 2608 O O . PRO B 1 58 ? -5.262 -31.484 -20.547 1 89.88 58 PRO B O 1
ATOM 2611 N N . THR B 1 59 ? -6.039 -32.688 -22.312 1 93.69 59 THR B N 1
ATOM 2612 C CA . THR B 1 59 ? -5.023 -33.719 -22.172 1 93.69 59 THR B CA 1
ATOM 2613 C C . THR B 1 59 ? -4.059 -33.719 -23.359 1 93.69 59 THR B C 1
ATOM 2615 O O . THR B 1 59 ? -3.492 -34.75 -23.719 1 93.69 59 THR B O 1
ATOM 2618 N N . ASP B 1 60 ? -4.039 -32.531 -23.969 1 94.31 60 ASP B N 1
ATOM 2619 C CA . ASP B 1 60 ? -3.105 -32.312 -25.078 1 94.31 60 ASP B CA 1
ATOM 2620 C C . ASP B 1 60 ? -2.154 -31.156 -24.781 1 94.31 60 ASP B C 1
ATOM 2622 O O . ASP B 1 60 ? -1.994 -30.766 -23.625 1 94.31 60 ASP B O 1
ATOM 2626 N N . GLU B 1 61 ? -1.481 -30.688 -25.766 1 93.94 61 GLU B N 1
ATOM 2627 C CA . GLU B 1 61 ? -0.424 -29.688 -25.594 1 93.94 61 GLU B CA 1
ATOM 2628 C C . GLU B 1 61 ? -0.997 -28.344 -25.172 1 93.94 61 GLU B C 1
ATOM 2630 O O . GLU B 1 61 ? -0.256 -27.453 -24.75 1 93.94 61 GLU B O 1
ATOM 2635 N N . SER B 1 62 ? -2.264 -28.188 -25.203 1 91.88 62 SER B N 1
ATOM 2636 C CA . SER B 1 62 ? -2.883 -26.938 -24.781 1 91.88 62 SER B CA 1
ATOM 2637 C C . SER B 1 62 ? -3.031 -26.875 -23.25 1 91.88 62 SER B C 1
ATOM 2639 O O . SER B 1 62 ? -3.391 -25.828 -22.703 1 91.88 62 SER B O 1
ATOM 2641 N N . ASN B 1 63 ? -2.73 -28 -22.625 1 92.06 63 ASN B N 1
ATOM 2642 C CA . ASN B 1 63 ? -2.752 -28.062 -21.156 1 92.06 63 ASN B CA 1
ATOM 2643 C C . ASN B 1 63 ? -1.764 -27.078 -20.547 1 92.06 63 ASN B C 1
ATOM 2645 O O . ASN B 1 63 ? -0.574 -27.109 -20.859 1 92.06 63 ASN B O 1
ATOM 2649 N N . LEU B 1 64 ? -2.295 -26.281 -19.625 1 87 64 LEU B N 1
ATOM 2650 C CA . LEU B 1 64 ? -1.492 -25.203 -19.062 1 87 64 LEU B CA 1
ATOM 2651 C C . LEU B 1 64 ? -0.329 -25.75 -18.25 1 87 64 LEU B C 1
ATOM 2653 O O . LEU B 1 64 ? 0.743 -25.156 -18.203 1 87 64 LEU B O 1
ATOM 2657 N N . ILE B 1 65 ? -0.514 -26.859 -17.656 1 90.5 65 ILE B N 1
ATOM 2658 C CA . ILE B 1 65 ? 0.547 -27.5 -16.891 1 90.5 65 ILE B CA 1
ATOM 2659 C C . ILE B 1 65 ? 1.67 -27.953 -17.828 1 90.5 65 ILE B C 1
ATOM 2661 O O . ILE B 1 65 ? 2.848 -27.719 -17.547 1 90.5 65 ILE B O 1
ATOM 2665 N N . TYR B 1 66 ? 1.275 -28.5 -18.922 1 92.5 66 TYR B N 1
ATOM 2666 C CA . TYR B 1 66 ? 2.27 -28.906 -19.906 1 92.5 66 TYR B CA 1
ATOM 2667 C C . TYR B 1 66 ? 2.975 -27.688 -20.5 1 92.5 66 TYR B C 1
ATOM 2669 O O . TYR B 1 66 ? 4.184 -27.719 -20.734 1 92.5 66 TYR B O 1
ATOM 2677 N N . GLN B 1 67 ? 2.217 -26.688 -20.703 1 92.06 67 GLN B N 1
ATOM 2678 C CA . GLN B 1 67 ? 2.811 -25.484 -21.266 1 92.06 67 GLN B CA 1
ATOM 2679 C C . GLN B 1 67 ? 3.879 -24.906 -20.344 1 92.06 67 GLN B C 1
ATOM 2681 O O . GLN B 1 67 ? 4.934 -24.453 -20.797 1 92.06 67 GLN B O 1
ATOM 2686 N N . ALA B 1 68 ? 3.588 -24.891 -19.094 1 91.06 68 ALA B N 1
ATOM 2687 C CA . ALA B 1 68 ? 4.582 -24.438 -18.125 1 91.06 68 ALA B CA 1
ATOM 2688 C C . ALA B 1 68 ? 5.805 -25.344 -18.125 1 91.06 68 ALA B C 1
ATOM 2690 O O . ALA B 1 68 ? 6.941 -24.859 -18.078 1 91.06 68 ALA B O 1
ATOM 2691 N N . PHE B 1 69 ? 5.566 -26.625 -18.25 1 92 69 PHE B N 1
ATOM 2692 C CA . PHE B 1 69 ? 6.617 -27.625 -18.328 1 92 69 PHE B CA 1
ATOM 2693 C C . PHE B 1 69 ? 7.504 -27.375 -19.547 1 92 69 PHE B C 1
ATOM 2695 O O . PHE B 1 69 ? 8.727 -27.312 -19.422 1 92 69 PHE B O 1
ATOM 2702 N N . ALA B 1 70 ? 6.895 -27.188 -20.641 1 93.25 70 ALA B N 1
ATOM 2703 C CA . ALA B 1 70 ? 7.609 -26.984 -21.906 1 93.25 70 ALA B CA 1
ATOM 2704 C C . ALA B 1 70 ? 8.383 -25.672 -21.891 1 93.25 70 ALA B C 1
ATOM 2706 O O . ALA B 1 70 ? 9.484 -25.594 -22.438 1 93.25 70 ALA B O 1
ATOM 2707 N N . LYS B 1 71 ? 7.816 -24.719 -21.281 1 94.06 71 LYS B N 1
ATOM 2708 C CA . LYS B 1 71 ? 8.43 -23.391 -21.25 1 94.06 71 LYS B CA 1
ATOM 2709 C C . LYS B 1 71 ? 9.758 -23.422 -20.484 1 94.06 71 LYS B C 1
ATOM 2711 O O . LYS B 1 71 ? 10.688 -22.703 -20.828 1 94.06 71 LYS B O 1
ATOM 2716 N N . LEU B 1 72 ? 9.812 -24.203 -19.422 1 94.25 72 LEU B N 1
ATOM 2717 C CA . LEU B 1 72 ? 11.062 -24.312 -18.688 1 94.25 72 LEU B CA 1
ATOM 2718 C C . LEU B 1 72 ? 12.172 -24.859 -19.562 1 94.25 72 LEU B C 1
ATOM 2720 O O . LEU B 1 72 ? 13.281 -24.328 -19.578 1 94.25 72 LEU B O 1
ATOM 2724 N N . TYR B 1 73 ? 11.898 -25.891 -20.328 1 93.69 73 TYR B N 1
ATOM 2725 C CA . TYR B 1 73 ? 12.898 -26.5 -21.203 1 93.69 73 TYR B CA 1
ATOM 2726 C C . TYR B 1 73 ? 13.312 -25.562 -22.328 1 93.69 73 TYR B C 1
ATOM 2728 O O . TYR B 1 73 ? 14.477 -25.516 -22.703 1 93.69 73 TYR B O 1
ATOM 2736 N N . GLN B 1 74 ? 12.32 -24.828 -22.812 1 95.5 74 GLN B N 1
ATOM 2737 C CA . GLN B 1 74 ? 12.641 -23.797 -23.781 1 95.5 74 GLN B CA 1
ATOM 2738 C C . GLN B 1 74 ? 13.602 -22.766 -23.203 1 95.5 74 GLN B C 1
ATOM 2740 O O . GLN B 1 74 ? 14.562 -22.359 -23.859 1 95.5 74 GLN B O 1
ATOM 2745 N N . TYR B 1 75 ? 13.32 -22.391 -22.016 1 94.94 75 TYR B N 1
ATOM 2746 C CA . TYR B 1 75 ? 14.102 -21.359 -21.328 1 94.94 75 TYR B CA 1
ATOM 2747 C C . TYR B 1 75 ? 15.547 -21.812 -21.141 1 94.94 75 TYR B C 1
ATOM 2749 O O . TYR B 1 75 ? 16.469 -21.016 -21.266 1 94.94 75 TYR B O 1
ATOM 2757 N N . ILE B 1 76 ? 15.773 -23.078 -20.891 1 95.19 76 ILE B N 1
ATOM 2758 C CA . ILE B 1 76 ? 17.125 -23.578 -20.656 1 95.19 76 ILE B CA 1
ATOM 2759 C C . ILE B 1 76 ? 17.719 -24.109 -21.953 1 95.19 76 ILE B C 1
ATOM 2761 O O . ILE B 1 76 ? 18.75 -24.781 -21.938 1 95.19 76 ILE B O 1
ATOM 2765 N N . ASP B 1 77 ? 17.016 -23.906 -23.078 1 96.06 77 ASP B N 1
ATOM 2766 C CA . ASP B 1 77 ? 17.453 -24.25 -24.422 1 96.06 77 ASP B CA 1
ATOM 2767 C C . ASP B 1 77 ? 17.672 -25.75 -24.578 1 96.06 77 ASP B C 1
ATOM 2769 O O . ASP B 1 77 ? 18.719 -26.188 -25.078 1 96.06 77 ASP B O 1
ATOM 2773 N N . GLN B 1 78 ? 16.781 -26.578 -24.094 1 93.88 78 GLN B N 1
ATOM 2774 C CA . GLN B 1 78 ? 16.75 -28.031 -24.25 1 93.88 78 GLN B CA 1
ATOM 2775 C C . GLN B 1 78 ? 15.406 -28.5 -24.781 1 93.88 78 GLN B C 1
ATOM 2777 O O . GLN B 1 78 ? 14.375 -27.891 -24.5 1 93.88 78 GLN B O 1
ATOM 2782 N N . PRO B 1 79 ? 15.453 -29.547 -25.547 1 92.25 79 PRO B N 1
ATOM 2783 C CA . PRO B 1 79 ? 14.172 -30.109 -25.969 1 92.25 79 PRO B CA 1
ATOM 2784 C C . PRO B 1 79 ? 13.391 -30.719 -24.812 1 92.25 79 PRO B C 1
ATOM 2786 O O . PRO B 1 79 ? 13.977 -31.359 -23.922 1 92.25 79 PRO B O 1
ATOM 2789 N N . ALA B 1 80 ? 12.125 -30.547 -24.797 1 92 80 ALA B N 1
ATOM 2790 C CA . ALA B 1 80 ? 11.297 -31.188 -23.781 1 92 80 ALA B CA 1
ATOM 2791 C C . ALA B 1 80 ? 11.273 -32.688 -23.953 1 92 80 ALA B C 1
ATOM 2793 O O . ALA B 1 80 ? 11.023 -33.188 -25.047 1 92 80 ALA B O 1
ATOM 2794 N N . PRO B 1 81 ? 11.602 -33.344 -22.984 1 92.44 81 PRO B N 1
ATOM 2795 C CA . PRO B 1 81 ? 11.484 -34.812 -23.078 1 92.44 81 PRO B CA 1
ATOM 2796 C C . PRO B 1 81 ? 10.031 -35.281 -23.109 1 92.44 81 PRO B C 1
ATOM 2798 O O . PRO B 1 81 ? 9.125 -34.531 -22.781 1 92.44 81 PRO B O 1
ATOM 2801 N N . GLY B 1 82 ? 9.914 -36.594 -23.578 1 94.94 82 GLY B N 1
ATOM 2802 C CA . GLY B 1 82 ? 8.609 -37.188 -23.359 1 94.94 82 GLY B CA 1
ATOM 2803 C C . GLY B 1 82 ? 8.219 -37.25 -21.891 1 94.94 82 GLY B C 1
ATOM 2804 O O . GLY B 1 82 ? 9.055 -37.5 -21.031 1 94.94 82 GLY B O 1
ATOM 2805 N N . VAL B 1 83 ? 6.902 -36.969 -21.641 1 95.06 83 VAL B N 1
ATOM 2806 C CA . VAL B 1 83 ? 6.52 -36.875 -20.25 1 95.06 83 VAL B CA 1
ATOM 2807 C C . VAL B 1 83 ? 5.094 -37.375 -20.062 1 95.06 83 VAL B C 1
ATOM 2809 O O . VAL B 1 83 ? 4.242 -37.188 -20.922 1 95.06 83 VAL B O 1
ATOM 2812 N N . LYS B 1 84 ? 4.91 -38.125 -19.016 1 96.44 84 LYS B N 1
ATOM 2813 C CA . LYS B 1 84 ? 3.586 -38.438 -18.484 1 96.44 84 LYS B CA 1
ATOM 2814 C C . LYS B 1 84 ? 3.242 -37.531 -17.297 1 96.44 84 LYS B C 1
ATOM 2816 O O . LYS B 1 84 ? 4.012 -37.469 -16.328 1 96.44 84 LYS B O 1
ATOM 2821 N N . ILE B 1 85 ? 2.096 -36.875 -17.406 1 94.75 85 ILE B N 1
ATOM 2822 C CA . ILE B 1 85 ? 1.653 -35.969 -16.344 1 94.75 85 ILE B CA 1
ATOM 2823 C C . ILE B 1 85 ? 0.369 -36.5 -15.719 1 94.75 85 ILE B C 1
ATOM 2825 O O . ILE B 1 85 ? -0.648 -36.656 -16.406 1 94.75 85 ILE B O 1
ATOM 2829 N N . GLU B 1 86 ? 0.417 -36.844 -14.508 1 95.06 86 GLU B N 1
ATOM 2830 C CA . GLU B 1 86 ? -0.767 -37.188 -13.734 1 95.06 86 GLU B CA 1
ATOM 2831 C C . GLU B 1 86 ? -1.207 -36.062 -12.828 1 95.06 86 GLU B C 1
ATOM 2833 O O . GLU B 1 86 ? -0.437 -35.594 -11.984 1 95.06 86 GLU B O 1
ATOM 2838 N N . ILE B 1 87 ? -2.438 -35.656 -13.07 1 92.25 87 ILE B N 1
ATOM 2839 C CA . ILE B 1 87 ? -2.967 -34.5 -12.375 1 92.25 87 ILE B CA 1
ATOM 2840 C C . ILE B 1 87 ? -4.066 -34.906 -11.406 1 92.25 87 ILE B C 1
ATOM 2842 O O . ILE B 1 87 ? -5.051 -35.531 -11.812 1 92.25 87 ILE B O 1
ATOM 2846 N N . GLU B 1 88 ? -3.881 -34.688 -10.148 1 92.19 88 GLU B N 1
ATOM 2847 C CA . GLU B 1 88 ? -4.934 -34.812 -9.141 1 92.19 88 GLU B CA 1
ATOM 2848 C C . GLU B 1 88 ? -5.469 -33.438 -8.727 1 92.19 88 GLU B C 1
ATOM 2850 O O . GLU B 1 88 ? -4.812 -32.719 -7.984 1 92.19 88 GLU B O 1
ATOM 2855 N N . LEU B 1 89 ? -6.652 -33.156 -9.164 1 88.38 89 LEU B N 1
ATOM 2856 C CA . LEU B 1 89 ? -7.227 -31.844 -8.945 1 88.38 89 LEU B CA 1
ATOM 2857 C C . LEU B 1 89 ? -7.938 -31.766 -7.602 1 88.38 89 LEU B C 1
ATOM 2859 O O . LEU B 1 89 ? -8.82 -32.594 -7.32 1 88.38 89 LEU B O 1
ATOM 2863 N N . GLY B 1 90 ? -7.461 -30.844 -6.797 1 88.25 90 GLY B N 1
ATOM 2864 C CA . GLY B 1 90 ? -8.148 -30.531 -5.555 1 88.25 90 GLY B CA 1
ATOM 2865 C C . GLY B 1 90 ? -8.695 -29.109 -5.52 1 88.25 90 GLY B C 1
ATOM 2866 O O . GLY B 1 90 ? -9.492 -28.766 -4.641 1 88.25 90 GLY B O 1
ATOM 2867 N N . VAL B 1 91 ? -8.242 -28.344 -6.449 1 86.62 91 VAL B N 1
ATOM 2868 C CA . VAL B 1 91 ? -8.688 -26.969 -6.594 1 86.62 91 VAL B CA 1
ATOM 2869 C C . VAL B 1 91 ? -9.562 -26.828 -7.84 1 86.62 91 VAL B C 1
ATOM 2871 O O . VAL B 1 91 ? -9.156 -27.234 -8.93 1 86.62 91 VAL B O 1
ATOM 2874 N N . PRO B 1 92 ? -10.711 -26.297 -7.668 1 86.44 92 PRO B N 1
ATOM 2875 C CA . PRO B 1 92 ? -11.586 -26.156 -8.836 1 86.44 92 PRO B CA 1
ATOM 2876 C C . PRO B 1 92 ? -11 -25.234 -9.906 1 86.44 92 PRO B C 1
ATOM 2878 O O . PRO B 1 92 ? -10.367 -24.234 -9.586 1 86.44 92 PRO B O 1
ATOM 2881 N N . LEU B 1 93 ? -11.312 -25.609 -11.133 1 82.75 93 LEU B N 1
ATOM 2882 C CA . LEU B 1 93 ? -10.766 -24.875 -12.273 1 82.75 93 LEU B CA 1
ATOM 2883 C C . LEU B 1 93 ? -11.555 -23.578 -12.516 1 82.75 93 LEU B C 1
ATOM 2885 O O . LEU B 1 93 ? -12.773 -23.562 -12.375 1 82.75 93 LEU B O 1
ATOM 2889 N N . ALA B 1 94 ? -10.812 -22.547 -12.883 1 82.31 94 ALA B N 1
ATOM 2890 C CA . ALA B 1 94 ? -11.406 -21.281 -13.32 1 82.31 94 ALA B CA 1
ATOM 2891 C C . ALA B 1 94 ? -12.281 -20.672 -12.227 1 82.31 94 ALA B C 1
ATOM 2893 O O . ALA B 1 94 ? -13.391 -20.219 -12.5 1 82.31 94 ALA B O 1
ATOM 2894 N N . ARG B 1 95 ? -11.812 -20.812 -10.977 1 89.81 95 ARG B N 1
ATOM 2895 C CA . ARG B 1 95 ? -12.594 -20.281 -9.859 1 89.81 95 ARG B CA 1
ATOM 2896 C C . ARG B 1 95 ? -11.812 -19.219 -9.094 1 89.81 95 ARG B C 1
ATOM 2898 O O . ARG B 1 95 ? -12.188 -18.844 -7.984 1 89.81 95 ARG B O 1
ATOM 2905 N N . GLY B 1 96 ? -10.672 -18.797 -9.617 1 90.75 96 GLY B N 1
ATOM 2906 C CA . GLY B 1 96 ? -9.898 -17.75 -8.953 1 90.75 96 GLY B CA 1
ATOM 2907 C C . GLY B 1 96 ? -9.031 -18.281 -7.828 1 90.75 96 GLY B C 1
ATOM 2908 O O . GLY B 1 96 ? -8.734 -17.547 -6.879 1 90.75 96 GLY B O 1
ATOM 2909 N N . LEU B 1 97 ? -8.547 -19.5 -7.797 1 91.31 97 LEU B N 1
ATOM 2910 C CA . LEU B 1 97 ? -7.836 -20.125 -6.688 1 91.31 97 LEU B CA 1
ATOM 2911 C C . LEU B 1 97 ? -6.465 -20.625 -7.133 1 91.31 97 LEU B C 1
ATOM 2913 O O . LEU B 1 97 ? -5.859 -21.469 -6.469 1 91.31 97 LEU B O 1
ATOM 2917 N N . GLY B 1 98 ? -6 -20.109 -8.164 1 81.06 98 GLY B N 1
ATOM 2918 C CA . GLY B 1 98 ? -4.641 -20.578 -8.383 1 81.06 98 GLY B CA 1
ATOM 2919 C C . GLY B 1 98 ? -4.152 -20.359 -9.797 1 81.06 98 GLY B C 1
ATOM 2920 O O . GLY B 1 98 ? -4.859 -19.766 -10.617 1 81.06 98 GLY B O 1
ATOM 2921 N N . SER B 1 99 ? -2.758 -20.766 -9.883 1 69.06 99 SER B N 1
ATOM 2922 C CA . SER B 1 99 ? -2.043 -20.625 -11.148 1 69.06 99 SER B CA 1
ATOM 2923 C C . SER B 1 99 ? -1.476 -21.953 -11.617 1 69.06 99 SER B C 1
ATOM 2925 O O . SER B 1 99 ? -0.814 -22.656 -10.844 1 69.06 99 SER B O 1
ATOM 2927 N N . SER B 1 100 ? -1.806 -22.188 -12.805 1 69.44 100 SER B N 1
ATOM 2928 C CA . SER B 1 100 ? -1.228 -23.391 -13.414 1 69.44 100 SER B CA 1
ATOM 2929 C C . SER B 1 100 ? 0.277 -23.234 -13.617 1 69.44 100 SER B C 1
ATOM 2931 O O . SER B 1 100 ? 0.991 -24.219 -13.781 1 69.44 100 SER B O 1
ATOM 2933 N N . ALA B 1 101 ? 0.707 -22.016 -13.445 1 72.12 101 ALA B N 1
ATOM 2934 C CA . ALA B 1 101 ? 2.113 -21.734 -13.719 1 72.12 101 ALA B CA 1
ATOM 2935 C C . ALA B 1 101 ? 3.014 -22.359 -12.656 1 72.12 101 ALA B C 1
ATOM 2937 O O . ALA B 1 101 ? 4.227 -22.469 -12.844 1 72.12 101 ALA B O 1
ATOM 2938 N N . THR B 1 102 ? 2.438 -22.953 -11.656 1 75.88 102 THR B N 1
ATOM 2939 C CA . THR B 1 102 ? 3.219 -23.516 -10.562 1 75.88 102 THR B CA 1
ATOM 2940 C C . THR B 1 102 ? 3.828 -24.859 -10.969 1 75.88 102 THR B C 1
ATOM 2942 O O . THR B 1 102 ? 4.766 -25.344 -10.328 1 75.88 102 THR B O 1
ATOM 2945 N N . ALA B 1 103 ? 3.355 -25.5 -12.023 1 77.94 103 ALA B N 1
ATOM 2946 C CA . ALA B 1 103 ? 3.885 -26.766 -12.523 1 77.94 103 ALA B CA 1
ATOM 2947 C C . ALA B 1 103 ? 5.34 -26.625 -12.961 1 77.94 103 ALA B C 1
ATOM 2949 O O . ALA B 1 103 ? 6.059 -27.609 -13.094 1 77.94 103 ALA B O 1
ATOM 2950 N N . ILE B 1 104 ? 5.773 -25.375 -13.062 1 84.31 104 ILE B N 1
ATOM 2951 C CA . ILE B 1 104 ? 7.125 -25.094 -13.531 1 84.31 104 ILE B CA 1
ATOM 2952 C C . ILE B 1 104 ? 8.141 -25.641 -12.531 1 84.31 104 ILE B C 1
ATOM 2954 O O . ILE B 1 104 ? 9.266 -25.984 -12.906 1 84.31 104 ILE B O 1
ATOM 2958 N N . VAL B 1 105 ? 7.727 -25.734 -11.328 1 85.25 105 VAL B N 1
ATOM 2959 C CA . VAL B 1 105 ? 8.609 -26.25 -10.281 1 85.25 105 VAL B CA 1
ATOM 2960 C C . VAL B 1 105 ? 8.953 -27.703 -10.562 1 85.25 105 VAL B C 1
ATOM 2962 O O . VAL B 1 105 ? 10.109 -28.109 -10.414 1 85.25 105 VAL B O 1
ATOM 2965 N N . ALA B 1 106 ? 7.98 -28.484 -10.961 1 85.44 106 ALA B N 1
ATOM 2966 C CA . ALA B 1 106 ? 8.188 -29.906 -11.281 1 85.44 106 ALA B CA 1
ATOM 2967 C C . ALA B 1 106 ? 9.109 -30.062 -12.484 1 85.44 106 ALA B C 1
ATOM 2969 O O . ALA B 1 106 ? 9.984 -30.922 -12.5 1 85.44 106 ALA B O 1
ATOM 2970 N N . ALA B 1 107 ? 8.938 -29.219 -13.453 1 89.12 107 ALA B N 1
ATOM 2971 C CA . ALA B 1 107 ? 9.781 -29.25 -14.641 1 89.12 107 ALA B CA 1
ATOM 2972 C C . ALA B 1 107 ? 11.242 -28.984 -14.289 1 89.12 107 ALA B C 1
ATOM 2974 O O . ALA B 1 107 ? 12.141 -29.656 -14.797 1 89.12 107 ALA B O 1
ATOM 2975 N N . ASN B 1 108 ? 11.438 -28 -13.43 1 92.88 108 ASN B N 1
ATOM 2976 C CA . ASN B 1 108 ? 12.797 -27.672 -13.016 1 92.88 108 ASN B CA 1
ATOM 2977 C C . ASN B 1 108 ? 13.469 -28.844 -12.305 1 92.88 108 ASN B C 1
ATOM 2979 O O . ASN B 1 108 ? 14.641 -29.141 -12.539 1 92.88 108 ASN B O 1
ATOM 2983 N N . ARG B 1 109 ? 12.695 -29.516 -11.5 1 90.69 109 ARG B N 1
ATOM 2984 C CA . ARG B 1 109 ? 13.219 -30.672 -10.781 1 90.69 109 ARG B CA 1
ATOM 2985 C C . ARG B 1 109 ? 13.531 -31.812 -11.742 1 90.69 109 ARG B C 1
ATOM 2987 O O . ARG B 1 109 ? 14.578 -32.469 -11.633 1 90.69 109 ARG B O 1
ATOM 2994 N N . LEU B 1 110 ? 12.68 -32.094 -12.633 1 90.38 110 LEU B N 1
ATOM 2995 C CA . LEU B 1 110 ? 12.867 -33.156 -13.602 1 90.38 110 LEU B CA 1
ATOM 2996 C C . LEU B 1 110 ? 14.07 -32.875 -14.492 1 90.38 110 LEU B C 1
ATOM 2998 O O . LEU B 1 110 ? 14.75 -33.812 -14.938 1 90.38 110 LEU B O 1
ATOM 3002 N N . ALA B 1 111 ? 14.367 -31.609 -14.695 1 91.56 111 ALA B N 1
ATOM 3003 C CA . ALA B 1 111 ? 15.484 -31.203 -15.539 1 91.56 111 ALA B CA 1
ATOM 3004 C C . ALA B 1 111 ? 16.797 -31.172 -14.75 1 91.56 111 ALA B C 1
ATOM 3006 O O . ALA B 1 111 ? 17.844 -30.812 -15.289 1 91.56 111 ALA B O 1
ATOM 3007 N N . GLY B 1 112 ? 16.688 -31.469 -13.445 1 90.19 112 GLY B N 1
ATOM 3008 C CA . GLY B 1 112 ? 17.891 -31.5 -12.625 1 90.19 112 GLY B CA 1
ATOM 3009 C C . GLY B 1 112 ? 18.156 -30.188 -11.906 1 90.19 112 GLY B C 1
ATOM 3010 O O . GLY B 1 112 ? 19.312 -29.859 -11.633 1 90.19 112 GLY B O 1
ATOM 3011 N N . GLU B 1 113 ? 17.188 -29.297 -11.797 1 92.62 113 GLU B N 1
ATOM 3012 C CA . GLU B 1 113 ? 17.203 -28.047 -11.047 1 92.62 113 GLU B CA 1
ATOM 3013 C C . GLU B 1 113 ? 18.266 -27.094 -11.586 1 92.62 113 GLU B C 1
ATOM 3015 O O . GLU B 1 113 ? 19.094 -26.578 -10.836 1 92.62 113 GLU B O 1
ATOM 3020 N N . PRO B 1 114 ? 18.297 -26.906 -12.883 1 94.5 114 PRO B N 1
ATOM 3021 C CA . PRO B 1 114 ? 19.25 -25.969 -13.484 1 94.5 114 PRO B CA 1
ATOM 3022 C C . PRO B 1 114 ? 18.984 -24.516 -13.086 1 94.5 114 PRO B C 1
ATOM 3024 O O . PRO B 1 114 ? 19.875 -23.672 -13.18 1 94.5 114 PRO B O 1
ATOM 3027 N N . LEU B 1 115 ? 17.75 -24.203 -12.664 1 94.81 115 LEU B N 1
ATOM 3028 C CA . LEU B 1 115 ? 17.391 -22.844 -12.312 1 94.81 115 LEU B CA 1
ATOM 3029 C C . LEU B 1 115 ? 17.312 -22.672 -10.797 1 94.81 115 LEU B C 1
ATOM 3031 O O . LEU B 1 115 ? 16.844 -23.562 -10.094 1 94.81 115 LEU B O 1
ATOM 3035 N N . SER B 1 116 ? 17.75 -21.516 -10.383 1 92.75 116 SER B N 1
ATOM 3036 C CA . SER B 1 116 ? 17.562 -21.141 -8.984 1 92.75 116 SER B CA 1
ATOM 3037 C C . SER B 1 116 ? 16.109 -20.859 -8.672 1 92.75 116 SER B C 1
ATOM 3039 O O . SER B 1 116 ? 15.281 -20.734 -9.578 1 92.75 116 SER B O 1
ATOM 3041 N N . GLN B 1 117 ? 15.758 -20.812 -7.441 1 88.88 117 GLN B N 1
ATOM 3042 C CA . GLN B 1 117 ? 14.398 -20.5 -7.023 1 88.88 117 GLN B CA 1
ATOM 3043 C C . GLN B 1 117 ? 13.938 -19.156 -7.582 1 88.88 117 GLN B C 1
ATOM 3045 O O . GLN B 1 117 ? 12.797 -19.016 -8.016 1 88.88 117 GLN B O 1
ATOM 3050 N N . ALA B 1 118 ? 14.836 -18.188 -7.539 1 89.69 118 ALA B N 1
ATOM 3051 C CA . ALA B 1 118 ? 14.523 -16.844 -8.055 1 89.69 118 ALA B CA 1
ATOM 3052 C C . ALA B 1 118 ? 14.242 -16.891 -9.547 1 89.69 118 ALA B C 1
ATOM 3054 O O . ALA B 1 118 ? 13.32 -16.219 -10.031 1 89.69 118 ALA B O 1
ATOM 3055 N N . GLN B 1 119 ? 14.992 -17.688 -10.234 1 92.25 119 GLN B N 1
ATOM 3056 C CA . GLN B 1 119 ? 14.805 -17.812 -11.68 1 92.25 119 GLN B CA 1
ATOM 3057 C C . GLN B 1 119 ? 13.5 -18.547 -12 1 92.25 119 GLN B C 1
ATOM 3059 O O . GLN B 1 119 ? 12.789 -18.172 -12.93 1 92.25 119 GLN B O 1
ATOM 3064 N N . VAL B 1 120 ? 13.211 -19.609 -11.234 1 92.88 120 VAL B N 1
ATOM 3065 C CA . VAL B 1 120 ? 11.961 -20.344 -11.398 1 92.88 120 VAL B CA 1
ATOM 3066 C C . VAL B 1 120 ? 10.773 -19.406 -11.164 1 92.88 120 VAL B C 1
ATOM 3068 O O . VAL B 1 120 ? 9.82 -19.391 -11.945 1 92.88 120 VAL B O 1
ATOM 3071 N N . MET B 1 121 ? 10.875 -18.625 -10.156 1 92.38 121 MET B N 1
ATOM 3072 C CA . MET B 1 121 ? 9.812 -17.688 -9.805 1 92.38 121 MET B CA 1
ATOM 3073 C C . MET B 1 121 ? 9.609 -16.656 -10.906 1 92.38 121 MET B C 1
ATOM 3075 O O . MET B 1 121 ? 8.484 -16.375 -11.32 1 92.38 121 MET B O 1
ATOM 3079 N N . ALA B 1 122 ? 10.703 -16.125 -11.359 1 92.81 122 ALA B N 1
ATOM 3080 C CA . ALA B 1 122 ? 10.633 -15.125 -12.422 1 92.81 122 ALA B CA 1
ATOM 3081 C C . ALA B 1 122 ? 10.008 -15.711 -13.68 1 92.81 122 ALA B C 1
ATOM 3083 O O . ALA B 1 122 ? 9.18 -15.062 -14.328 1 92.81 122 ALA B O 1
ATOM 3084 N N . LEU B 1 123 ? 10.414 -16.906 -14.008 1 93.31 123 LEU B N 1
ATOM 3085 C CA . LEU B 1 123 ? 9.867 -17.578 -15.18 1 93.31 123 LEU B CA 1
ATOM 3086 C C . LEU B 1 123 ? 8.383 -17.875 -14.992 1 93.31 123 LEU B C 1
ATOM 3088 O O . LEU B 1 123 ? 7.586 -17.688 -15.914 1 93.31 123 LEU B O 1
ATOM 3092 N N . ALA B 1 124 ? 7.992 -18.281 -13.797 1 93.38 124 ALA B N 1
ATOM 3093 C CA . ALA B 1 124 ? 6.594 -18.578 -13.492 1 93.38 124 ALA B CA 1
ATOM 3094 C C . ALA B 1 124 ? 5.734 -17.328 -13.609 1 93.38 124 ALA B C 1
ATOM 3096 O O . ALA B 1 124 ? 4.629 -17.359 -14.148 1 93.38 124 ALA B O 1
ATOM 3097 N N . ILE B 1 125 ? 6.242 -16.188 -13.117 1 93.31 125 ILE B N 1
ATOM 3098 C CA . ILE B 1 125 ? 5.527 -14.922 -13.203 1 93.31 125 ILE B CA 1
ATOM 3099 C C . ILE B 1 125 ? 5.363 -14.523 -14.664 1 93.31 125 ILE B C 1
ATOM 3101 O O . ILE B 1 125 ? 4.297 -14.047 -15.07 1 93.31 125 ILE B O 1
ATOM 3105 N N . ALA B 1 126 ? 6.414 -14.727 -15.414 1 92.06 126 ALA B N 1
ATOM 3106 C CA . ALA B 1 126 ? 6.371 -14.383 -16.828 1 92.06 126 ALA B CA 1
ATOM 3107 C C . ALA B 1 126 ? 5.312 -15.203 -17.562 1 92.06 126 ALA B C 1
ATOM 3109 O O . ALA B 1 126 ? 4.621 -14.688 -18.453 1 92.06 126 ALA B O 1
ATOM 3110 N N . ILE B 1 127 ? 5.164 -16.438 -17.234 1 89.56 127 ILE B N 1
ATOM 3111 C CA . ILE B 1 127 ? 4.18 -17.328 -17.844 1 89.56 127 ILE B CA 1
ATOM 3112 C C . ILE B 1 127 ? 2.77 -16.859 -17.484 1 89.56 127 ILE B C 1
ATOM 3114 O O . ILE B 1 127 ? 1.896 -16.781 -18.359 1 89.56 127 ILE B O 1
ATOM 3118 N N . GLU B 1 128 ? 2.557 -16.5 -16.25 1 88.44 128 GLU B N 1
ATOM 3119 C CA . GLU B 1 128 ? 1.237 -16.109 -15.766 1 88.44 128 GLU B CA 1
ATOM 3120 C C . GLU B 1 128 ? 0.891 -14.68 -16.172 1 88.44 128 GLU B C 1
ATOM 3122 O O . GLU B 1 128 ? -0.265 -14.383 -16.484 1 88.44 128 GLU B O 1
ATOM 3127 N N . GLY B 1 129 ? 1.909 -13.82 -16.094 1 88.06 129 GLY B N 1
ATOM 3128 C CA . GLY B 1 129 ? 1.704 -12.406 -16.406 1 88.06 129 GLY B CA 1
ATOM 3129 C C . GLY B 1 129 ? 1.587 -11.547 -15.156 1 88.06 129 GLY B C 1
ATOM 3130 O O . GLY B 1 129 ? 1.712 -10.32 -15.234 1 88.06 129 GLY B O 1
ATOM 3131 N N . HIS B 1 130 ? 1.279 -12.133 -14.055 1 91.75 130 HIS B N 1
ATOM 3132 C CA . HIS B 1 130 ? 1.197 -11.445 -12.773 1 91.75 130 HIS B CA 1
ATOM 3133 C C . HIS B 1 130 ? 1.667 -12.344 -11.633 1 91.75 130 HIS B C 1
ATOM 3135 O O . HIS B 1 130 ? 1.504 -13.57 -11.695 1 91.75 130 HIS B O 1
ATOM 3141 N N . PRO B 1 131 ? 2.15 -11.734 -10.586 1 94.81 131 PRO B N 1
ATOM 3142 C CA . PRO B 1 131 ? 2.828 -12.516 -9.547 1 94.81 131 PRO B CA 1
ATOM 3143 C C . PRO B 1 131 ? 1.885 -12.961 -8.43 1 94.81 131 PRO B C 1
ATOM 3145 O O . PRO B 1 131 ? 2.242 -13.82 -7.621 1 94.81 131 PRO B O 1
ATOM 3148 N N . ASP B 1 132 ? 0.726 -12.414 -8.32 1 94.38 132 ASP B N 1
ATOM 3149 C CA . ASP B 1 132 ? -0.058 -12.422 -7.09 1 94.38 132 ASP B CA 1
ATOM 3150 C C . ASP B 1 132 ? -0.525 -13.828 -6.738 1 94.38 132 ASP B C 1
ATOM 3152 O O . ASP B 1 132 ? -0.701 -14.156 -5.562 1 94.38 132 ASP B O 1
ATOM 3156 N N . ASN B 1 133 ? -0.694 -14.695 -7.75 1 93.5 133 ASN B N 1
ATOM 3157 C CA . ASN B 1 133 ? -1.064 -16.078 -7.457 1 93.5 133 ASN B CA 1
ATOM 3158 C C . ASN B 1 133 ? 0.158 -17 -7.43 1 93.5 133 ASN B C 1
ATOM 3160 O O . ASN B 1 133 ? 0.322 -17.781 -6.504 1 93.5 133 ASN B O 1
ATOM 3164 N N . VAL B 1 134 ? 1.002 -16.828 -8.367 1 93.44 134 VAL B N 1
ATOM 3165 C CA . VAL B 1 134 ? 2.074 -17.797 -8.586 1 93.44 134 VAL B CA 1
ATOM 3166 C C . VAL B 1 134 ? 3.102 -17.688 -7.457 1 93.44 134 VAL B C 1
ATOM 3168 O O . VAL B 1 134 ? 3.662 -18.703 -7.027 1 93.44 134 VAL B O 1
ATOM 3171 N N . VAL B 1 135 ? 3.322 -16.547 -6.906 1 95.75 135 VAL B N 1
ATOM 3172 C CA . VAL B 1 135 ? 4.363 -16.328 -5.906 1 95.75 135 VAL B CA 1
ATOM 3173 C C . VAL B 1 135 ? 3.977 -17.031 -4.605 1 95.75 135 VAL B C 1
ATOM 3175 O O . VAL B 1 135 ? 4.738 -17.859 -4.086 1 95.75 135 VAL B O 1
ATOM 3178 N N . PRO B 1 136 ? 2.783 -16.812 -4.129 1 96.56 136 PRO B N 1
ATOM 3179 C CA . PRO B 1 136 ? 2.436 -17.578 -2.926 1 96.56 136 PRO B CA 1
ATOM 3180 C C . PRO B 1 136 ? 2.316 -19.078 -3.189 1 96.56 136 PRO B C 1
ATOM 3182 O O . PRO B 1 136 ? 2.592 -19.891 -2.301 1 96.56 136 PRO B O 1
ATOM 3185 N N . ALA B 1 137 ? 1.906 -19.438 -4.348 1 94.62 137 ALA B N 1
ATOM 3186 C CA . ALA B 1 137 ? 1.858 -20.859 -4.672 1 94.62 137 ALA B CA 1
ATOM 3187 C C . ALA B 1 137 ? 3.238 -21.5 -4.543 1 94.62 137 ALA B C 1
ATOM 3189 O O . ALA B 1 137 ? 3.361 -22.641 -4.109 1 94.62 137 ALA B O 1
ATOM 3190 N N . LEU B 1 138 ? 4.262 -20.797 -4.918 1 93.88 138 LEU B N 1
ATOM 3191 C CA . LEU B 1 138 ? 5.629 -21.297 -4.918 1 93.88 138 LEU B CA 1
ATOM 3192 C C . LEU B 1 138 ? 6.246 -21.203 -3.525 1 93.88 138 LEU B C 1
ATOM 3194 O O . LEU B 1 138 ? 6.93 -22.125 -3.076 1 93.88 138 LEU B O 1
ATOM 3198 N N . LEU B 1 139 ? 5.957 -20.125 -2.77 1 94.69 139 LEU B N 1
ATOM 3199 C CA . LEU B 1 139 ? 6.742 -19.812 -1.58 1 94.69 139 LEU B CA 1
ATOM 3200 C C . LEU B 1 139 ? 5.926 -20.047 -0.314 1 94.69 139 LEU B C 1
ATOM 3202 O O . LEU B 1 139 ? 6.484 -20.141 0.781 1 94.69 139 LEU B O 1
ATOM 3206 N N . GLY B 1 140 ? 4.609 -20.109 -0.46 1 95.94 140 GLY B N 1
ATOM 3207 C CA . GLY B 1 140 ? 3.754 -20.203 0.711 1 95.94 140 GLY B CA 1
ATOM 3208 C C . GLY B 1 140 ? 3.506 -18.875 1.379 1 95.94 140 GLY B C 1
ATOM 3209 O O . GLY B 1 140 ? 4.172 -17.875 1.064 1 95.94 140 GLY B O 1
ATOM 3210 N N . GLY B 1 141 ? 2.479 -18.859 2.205 1 97.94 141 GLY B N 1
ATOM 3211 C CA . GLY B 1 141 ? 2.162 -17.672 2.971 1 97.94 141 GLY B CA 1
ATOM 3212 C C . GLY B 1 141 ? 1.498 -16.578 2.141 1 97.94 141 GLY B C 1
ATOM 3213 O O . GLY B 1 141 ? 1.021 -16.844 1.035 1 97.94 141 GLY B O 1
ATOM 3214 N N . CYS B 1 142 ? 1.367 -15.438 2.75 1 98.75 142 CYS B N 1
ATOM 3215 C CA . CYS B 1 142 ? 0.922 -14.234 2.062 1 98.75 142 CYS B CA 1
ATOM 3216 C C . CYS B 1 142 ? 2.111 -13.422 1.556 1 98.75 142 CYS B C 1
ATOM 3218 O O . CYS B 1 142 ? 3.047 -13.148 2.309 1 98.75 142 CYS B O 1
ATOM 3220 N N . ARG B 1 143 ? 2.092 -13.141 0.243 1 98.31 143 ARG B N 1
ATOM 3221 C CA . ARG B 1 143 ? 3.242 -12.516 -0.397 1 98.31 143 ARG B CA 1
ATOM 3222 C C . ARG B 1 143 ? 2.82 -11.289 -1.203 1 98.31 143 ARG B C 1
ATOM 3224 O O . ARG B 1 143 ? 1.771 -11.305 -1.852 1 98.31 143 ARG B O 1
ATOM 3231 N N . LEU B 1 144 ? 3.631 -10.312 -1.127 1 98.69 144 LEU B N 1
ATOM 3232 C CA . LEU B 1 144 ? 3.508 -9.125 -1.964 1 98.69 144 LEU B CA 1
ATOM 3233 C C . LEU B 1 144 ? 4.695 -9 -2.912 1 98.69 144 LEU B C 1
ATOM 3235 O O . LEU B 1 144 ? 5.844 -9.219 -2.51 1 98.69 144 LEU B O 1
ATOM 3239 N N . ALA B 1 145 ? 4.406 -8.742 -4.156 1 97.5 145 ALA B N 1
ATOM 3240 C CA . ALA B 1 145 ? 5.449 -8.633 -5.172 1 97.5 145 ALA B CA 1
ATOM 3241 C C . ALA B 1 145 ? 5.461 -7.234 -5.789 1 97.5 145 ALA B C 1
ATOM 3243 O O . ALA B 1 145 ? 4.41 -6.699 -6.148 1 97.5 145 ALA B O 1
ATOM 3244 N N . ALA B 1 146 ? 6.57 -6.633 -5.836 1 97.38 146 ALA B N 1
ATOM 3245 C CA . ALA B 1 146 ? 6.828 -5.367 -6.516 1 97.38 146 ALA B CA 1
ATOM 3246 C C . ALA B 1 146 ? 8.07 -5.457 -7.391 1 97.38 146 ALA B C 1
ATOM 3248 O O . ALA B 1 146 ? 8.93 -6.316 -7.172 1 97.38 146 ALA B O 1
ATOM 3249 N N . THR B 1 147 ? 8.117 -4.598 -8.375 1 94.38 147 THR B N 1
ATOM 3250 C CA . THR B 1 147 ? 9.281 -4.637 -9.258 1 94.38 147 THR B CA 1
ATOM 3251 C C . THR B 1 147 ? 10.391 -3.732 -8.734 1 94.38 147 THR B C 1
ATOM 3253 O O . THR B 1 147 ? 10.117 -2.656 -8.195 1 94.38 147 THR B O 1
ATOM 3256 N N . GLY B 1 148 ? 11.609 -4.234 -8.797 1 91.56 148 GLY B N 1
ATOM 3257 C CA . GLY B 1 148 ? 12.797 -3.451 -8.484 1 91.56 148 GLY B CA 1
ATOM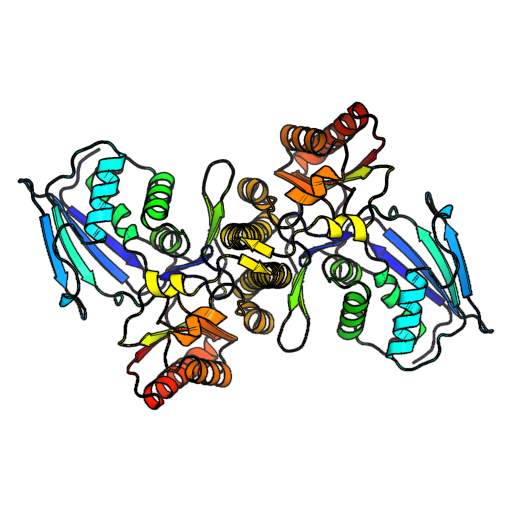 3258 C C . GLY B 1 148 ? 13.758 -3.318 -9.648 1 91.56 148 GLY B C 1
ATOM 3259 O O . GLY B 1 148 ? 13.391 -3.607 -10.797 1 91.56 148 GLY B O 1
ATOM 3260 N N . ALA B 1 149 ? 14.953 -2.799 -9.352 1 85 149 ALA B N 1
ATOM 3261 C CA . ALA B 1 149 ? 15.961 -2.564 -10.375 1 85 149 ALA B CA 1
ATOM 3262 C C . ALA B 1 149 ? 16.453 -3.881 -10.977 1 85 149 ALA B C 1
ATOM 3264 O O . ALA B 1 149 ? 16.781 -3.945 -12.164 1 85 149 ALA B O 1
ATOM 3265 N N . SER B 1 150 ? 16.5 -4.922 -10.219 1 84.75 150 SER B N 1
ATOM 3266 C CA . SER B 1 150 ? 17.078 -6.184 -10.664 1 84.75 150 SER B CA 1
ATOM 3267 C C . SER B 1 150 ? 16.016 -7.262 -10.812 1 84.75 150 SER B C 1
ATOM 3269 O O . SER B 1 150 ? 16.328 -8.453 -10.844 1 84.75 150 SER B O 1
ATOM 3271 N N . GLY B 1 151 ? 14.82 -6.859 -10.852 1 89.62 151 GLY B N 1
ATOM 3272 C CA . GLY B 1 151 ? 13.75 -7.84 -10.977 1 89.62 151 GLY B CA 1
ATOM 3273 C C . GLY B 1 151 ? 12.672 -7.688 -9.922 1 89.62 151 GLY B C 1
ATOM 3274 O O . GLY B 1 151 ? 12.383 -6.574 -9.477 1 89.62 151 GLY B O 1
ATOM 3275 N N . TRP B 1 152 ? 12.094 -8.867 -9.477 1 93.19 152 TRP B N 1
ATOM 3276 C CA . TRP B 1 152 ? 10.984 -8.852 -8.531 1 93.19 152 TRP B CA 1
ATOM 3277 C C . TRP B 1 152 ? 11.492 -8.789 -7.098 1 93.19 152 TRP B C 1
ATOM 3279 O O . TRP B 1 152 ? 12.461 -9.461 -6.746 1 93.19 152 TRP B O 1
ATOM 3289 N N . GLU B 1 153 ? 10.969 -7.93 -6.383 1 95.81 153 GLU B N 1
ATOM 3290 C CA . GLU B 1 153 ? 11.109 -7.934 -4.93 1 95.81 153 GLU B CA 1
ATOM 3291 C C . GLU B 1 153 ? 9.875 -8.523 -4.254 1 95.81 153 GLU B C 1
ATOM 3293 O O . GLU B 1 153 ? 8.781 -7.977 -4.367 1 95.81 153 GLU B O 1
ATOM 3298 N N . ILE B 1 154 ? 10.102 -9.656 -3.551 1 96.56 154 ILE B N 1
ATOM 3299 C CA . ILE B 1 154 ? 9 -10.359 -2.896 1 96.56 154 ILE B CA 1
ATOM 3300 C C . ILE B 1 154 ? 9.117 -10.211 -1.383 1 96.56 154 ILE B C 1
ATOM 3302 O O . ILE B 1 154 ? 10.172 -10.5 -0.804 1 96.56 154 ILE B O 1
ATOM 3306 N N . CYS B 1 155 ? 8.086 -9.75 -0.785 1 97 155 CYS B N 1
ATOM 3307 C CA . CYS B 1 155 ? 8.125 -9.703 0.672 1 97 155 CYS B CA 1
ATOM 3308 C C . CYS B 1 155 ? 6.98 -10.508 1.275 1 97 155 CYS B C 1
ATOM 3310 O O . CYS B 1 155 ? 5.965 -10.734 0.618 1 97 155 CYS B O 1
ATOM 3312 N N . ASP B 1 156 ? 7.262 -11.031 2.471 1 98.06 156 ASP B N 1
ATOM 3313 C CA . ASP B 1 156 ? 6.207 -11.688 3.234 1 98.06 156 ASP B CA 1
ATOM 3314 C C . ASP B 1 156 ? 5.262 -10.664 3.863 1 98.06 156 ASP B C 1
ATOM 3316 O O . ASP B 1 156 ? 5.691 -9.57 4.246 1 98.06 156 ASP B O 1
ATOM 3320 N N . VAL B 1 157 ? 4.059 -10.977 3.906 1 98.5 157 VAL B N 1
ATOM 3321 C CA . VAL B 1 157 ? 3.045 -10.203 4.609 1 98.5 157 VAL B CA 1
ATOM 3322 C C . VAL B 1 157 ? 2.539 -10.984 5.82 1 98.5 157 VAL B C 1
ATOM 3324 O O . VAL B 1 157 ? 1.855 -12 5.668 1 98.5 157 VAL B O 1
ATOM 3327 N N . PRO B 1 158 ? 2.912 -10.508 6.992 1 98.5 158 PRO B N 1
ATOM 3328 C CA . PRO B 1 158 ? 2.41 -11.203 8.172 1 98.5 158 PRO B CA 1
ATOM 3329 C C . PRO B 1 158 ? 0.886 -11.273 8.219 1 98.5 158 PRO B C 1
ATOM 3331 O O . PRO B 1 158 ? 0.21 -10.32 7.836 1 98.5 158 PRO B O 1
ATOM 3334 N N . TRP B 1 159 ? 0.427 -12.43 8.633 1 98.56 159 TRP B N 1
ATOM 3335 C CA . TRP B 1 159 ? -0.999 -12.734 8.711 1 98.56 159 TRP B CA 1
ATOM 3336 C C . TRP B 1 159 ? -1.375 -13.211 10.109 1 98.56 159 TRP B C 1
ATOM 3338 O O . TRP B 1 159 ? -1.018 -14.328 10.508 1 98.56 159 TRP B O 1
ATOM 3348 N N . HIS B 1 160 ? -2.094 -12.344 10.797 1 98.44 160 HIS B N 1
ATOM 3349 C CA . HIS B 1 160 ? -2.455 -12.656 12.172 1 98.44 160 HIS B CA 1
ATOM 3350 C C . HIS B 1 160 ? -3.223 -13.977 12.258 1 98.44 160 HIS B C 1
ATOM 3352 O O . HIS B 1 160 ? -4.121 -14.227 11.453 1 98.44 160 HIS B O 1
ATOM 3358 N N . SER B 1 161 ? -3.004 -14.773 13.273 1 97.19 161 SER B N 1
ATOM 3359 C CA . SER B 1 161 ? -3.5 -16.141 13.383 1 97.19 161 SER B CA 1
ATOM 3360 C C . SER B 1 161 ? -5.012 -16.172 13.578 1 97.19 161 SER B C 1
ATOM 3362 O O . SER B 1 161 ? -5.664 -17.172 13.273 1 97.19 161 SER B O 1
ATOM 3364 N N . HIS B 1 162 ? -5.578 -15.062 14.016 1 97.88 162 HIS B N 1
ATOM 3365 C CA . HIS B 1 162 ? -7.012 -15.047 14.289 1 97.88 162 HIS B CA 1
ATOM 3366 C C . HIS B 1 162 ? -7.812 -14.719 13.039 1 97.88 162 HIS B C 1
ATOM 3368 O O . HIS B 1 162 ? -9.039 -14.812 13.039 1 97.88 162 HIS B O 1
ATOM 3374 N N . ILE B 1 163 ? -7.168 -14.297 12.023 1 98.69 163 ILE B N 1
ATOM 3375 C CA . ILE B 1 163 ? -7.859 -13.961 10.781 1 98.69 163 ILE B CA 1
ATOM 3376 C C . ILE B 1 163 ? -8.023 -15.219 9.93 1 98.69 163 ILE B C 1
ATOM 3378 O O . ILE B 1 163 ? -7.035 -15.828 9.516 1 98.69 163 ILE B O 1
ATOM 3382 N N . VAL B 1 164 ? -9.266 -15.523 9.602 1 98.25 164 VAL B N 1
ATOM 3383 C CA . VAL B 1 164 ? -9.594 -16.75 8.867 1 98.25 164 VAL B CA 1
ATOM 3384 C C . VAL B 1 164 ? -10.203 -16.391 7.512 1 98.25 164 VAL B C 1
ATOM 3386 O O . VAL B 1 164 ? -11.164 -15.617 7.441 1 98.25 164 VAL B O 1
ATOM 3389 N N . PRO B 1 165 ? -9.594 -16.906 6.457 1 98.69 165 PRO B N 1
ATOM 3390 C CA . PRO B 1 165 ? -10.258 -16.766 5.156 1 98.69 165 PRO B CA 1
ATOM 3391 C C . PRO B 1 165 ? -11.391 -17.781 4.969 1 98.69 165 PRO B C 1
ATOM 3393 O O . PRO B 1 165 ? -11.195 -18.984 5.141 1 98.69 165 PRO B O 1
ATOM 3396 N N . VAL B 1 166 ? -12.547 -17.25 4.66 1 98.81 166 VAL B N 1
ATOM 3397 C CA . VAL B 1 166 ? -13.711 -18.078 4.344 1 98.81 166 VAL B CA 1
ATOM 3398 C C . VAL B 1 166 ? -14.016 -17.984 2.85 1 98.81 166 VAL B C 1
ATOM 3400 O O . VAL B 1 166 ? -14.359 -16.906 2.344 1 98.81 166 VAL B O 1
ATOM 3403 N N . LEU B 1 167 ? -13.961 -19.125 2.17 1 98.31 167 LEU B N 1
ATOM 3404 C CA . LEU B 1 167 ? -14.133 -19.156 0.722 1 98.31 167 LEU B CA 1
ATOM 3405 C C . LEU B 1 167 ? -15.508 -19.703 0.351 1 98.31 167 LEU B C 1
ATOM 3407 O O . LEU B 1 167 ? -15.969 -20.688 0.925 1 98.31 167 LEU B O 1
ATOM 3411 N N . ALA B 1 168 ? -16.125 -19.031 -0.518 1 98.56 168 ALA B N 1
ATOM 3412 C CA . ALA B 1 168 ? -17.328 -19.531 -1.195 1 98.56 168 ALA B CA 1
ATOM 3413 C C . ALA B 1 168 ? -17.031 -19.812 -2.668 1 98.56 168 ALA B C 1
ATOM 3415 O O . ALA B 1 168 ? -16.875 -18.891 -3.463 1 98.56 168 ALA B O 1
ATOM 3416 N N . ILE B 1 169 ? -17 -21.078 -2.998 1 96.94 169 ILE B N 1
ATOM 3417 C CA . ILE B 1 169 ? -16.656 -21.531 -4.34 1 96.94 169 ILE B CA 1
ATOM 3418 C C . ILE B 1 169 ? -17.906 -21.984 -5.078 1 96.94 169 ILE B C 1
ATOM 3420 O O . ILE B 1 169 ? -18.453 -23.047 -4.777 1 96.94 169 ILE B O 1
ATOM 3424 N N . PRO B 1 170 ? -18.312 -21.203 -6.023 1 96.69 170 PRO B N 1
ATOM 3425 C CA . PRO B 1 170 ? -19.547 -21.562 -6.73 1 96.69 170 PRO B CA 1
ATOM 3426 C C . PRO B 1 170 ? -19.312 -22.656 -7.785 1 96.69 170 PRO B C 1
ATOM 3428 O O . PRO B 1 170 ? -18.172 -23 -8.078 1 96.69 170 PRO B O 1
ATOM 3431 N N . ASP B 1 171 ? -20.375 -23.156 -8.375 1 92.56 171 ASP B N 1
ATOM 3432 C CA . ASP B 1 171 ? -20.297 -24.25 -9.352 1 92.56 171 ASP B CA 1
ATOM 3433 C C . ASP B 1 171 ? -20.219 -23.703 -10.773 1 92.56 171 ASP B C 1
ATOM 3435 O O . ASP B 1 171 ? -20.266 -24.469 -11.742 1 92.56 171 ASP B O 1
ATOM 3439 N N . PHE B 1 172 ? -20.156 -22.391 -10.906 1 92.75 172 PHE B N 1
ATOM 3440 C CA . PHE B 1 172 ? -19.984 -21.797 -12.227 1 92.75 172 PHE B CA 1
ATOM 3441 C C . PHE B 1 172 ? -18.594 -21.203 -12.375 1 92.75 172 PHE B C 1
ATOM 3443 O O . PHE B 1 172 ? -17.891 -20.984 -11.383 1 92.75 172 PHE B O 1
ATOM 3450 N N . GLU B 1 173 ? -18.25 -20.938 -13.648 1 91.25 173 GLU B N 1
ATOM 3451 C CA . GLU B 1 173 ? -16.891 -20.5 -13.969 1 91.25 173 GLU B CA 1
ATOM 3452 C C . GLU B 1 173 ? -16.875 -19.047 -14.422 1 91.25 173 GLU B C 1
ATOM 3454 O O . GLU B 1 173 ? -17.906 -18.5 -14.82 1 91.25 173 GLU B O 1
ATOM 3459 N N . LEU B 1 174 ? -15.82 -18.406 -14.227 1 90.44 174 LEU B N 1
ATOM 3460 C CA . LEU B 1 174 ? -15.484 -17.078 -14.758 1 90.44 174 LEU B CA 1
ATOM 3461 C C . LEU B 1 174 ? -14.031 -17.047 -15.234 1 90.44 174 LEU B C 1
ATOM 3463 O O . LEU B 1 174 ? -13.109 -17.297 -14.453 1 90.44 174 LEU B O 1
ATOM 3467 N N . SER B 1 175 ? -13.797 -16.766 -16.5 1 88.25 175 SER B N 1
ATOM 3468 C CA . SER B 1 175 ? -12.438 -16.781 -17.016 1 88.25 175 SER B CA 1
ATOM 3469 C C . SER B 1 175 ? -11.68 -15.523 -16.594 1 88.25 175 SER B C 1
ATOM 3471 O O . SER B 1 175 ? -12.266 -14.445 -16.484 1 88.25 175 SER B O 1
ATOM 3473 N N . THR B 1 176 ? -10.398 -15.719 -16.453 1 85.31 176 THR B N 1
ATOM 3474 C CA . THR B 1 176 ? -9.531 -14.594 -16.125 1 85.31 176 THR B CA 1
ATOM 3475 C C . THR B 1 176 ? -9.586 -13.523 -17.203 1 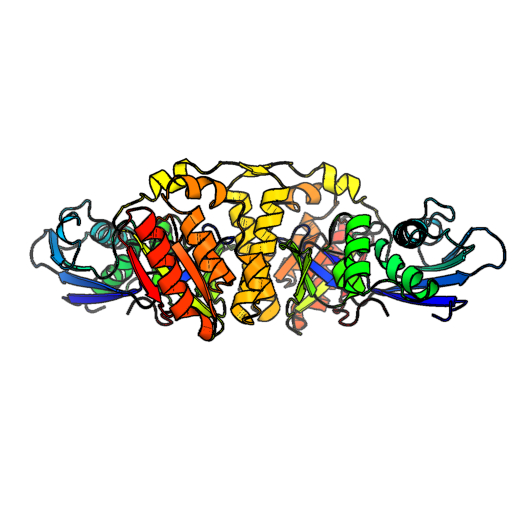85.31 176 THR B C 1
ATOM 3477 O O . THR B 1 176 ? -9.586 -12.328 -16.906 1 85.31 176 THR B O 1
ATOM 3480 N N . SER B 1 177 ? -9.672 -13.969 -18.391 1 89.56 177 SER B N 1
ATOM 3481 C CA . SER B 1 177 ? -9.719 -13.055 -19.516 1 89.56 177 SER B CA 1
ATOM 3482 C C . SER B 1 177 ? -10.977 -12.195 -19.484 1 89.56 177 SER B C 1
ATOM 3484 O O . SER B 1 177 ? -10.906 -10.977 -19.688 1 89.56 177 SER B O 1
ATOM 3486 N N . GLU B 1 178 ? -12.109 -12.781 -19.203 1 92.06 178 GLU B N 1
ATOM 3487 C CA . GLU B 1 178 ? -13.367 -12.047 -19.094 1 92.06 178 GLU B CA 1
ATOM 3488 C C . GLU B 1 178 ? -13.336 -11.07 -17.922 1 92.06 178 GLU B C 1
ATOM 3490 O O . GLU B 1 178 ? -13.773 -9.93 -18.062 1 92.06 178 GLU B O 1
ATOM 3495 N N . ALA B 1 179 ? -12.812 -11.531 -16.844 1 93.88 179 ALA B N 1
ATOM 3496 C CA . ALA B 1 179 ? -12.719 -10.703 -15.656 1 93.88 179 ALA B CA 1
ATOM 3497 C C . ALA B 1 179 ? -11.82 -9.492 -15.898 1 93.88 179 ALA B C 1
ATOM 3499 O O . ALA B 1 179 ? -12.07 -8.406 -15.367 1 93.88 179 ALA B O 1
ATOM 3500 N N . ARG B 1 180 ? -10.836 -9.641 -16.734 1 94.12 180 ARG B N 1
ATOM 3501 C CA . ARG B 1 180 ? -9.891 -8.555 -17 1 94.12 180 ARG B CA 1
ATOM 3502 C C . ARG B 1 180 ? -10.438 -7.594 -18.047 1 94.12 180 ARG B C 1
ATOM 3504 O O . ARG B 1 180 ? -10.141 -6.398 -18.016 1 94.12 180 ARG B O 1
ATOM 3511 N N . ARG B 1 181 ? -11.227 -8.047 -18.922 1 95.06 181 ARG B N 1
ATOM 3512 C CA . ARG B 1 181 ? -11.766 -7.27 -20.031 1 95.06 181 ARG B CA 1
ATOM 3513 C C . ARG B 1 181 ? -12.656 -6.141 -19.531 1 95.06 181 ARG B C 1
ATOM 3515 O O . ARG B 1 181 ? -12.734 -5.078 -20.141 1 95.06 181 ARG B O 1
ATOM 3522 N N . VAL B 1 182 ? -13.273 -6.336 -18.422 1 97 182 VAL B N 1
ATOM 3523 C CA . VAL B 1 182 ? -14.242 -5.359 -17.938 1 97 182 VAL B CA 1
ATOM 3524 C C . VAL B 1 182 ? -13.531 -4.246 -17.172 1 97 182 VAL B C 1
ATOM 3526 O O . VAL B 1 182 ? -14.148 -3.258 -16.781 1 97 182 VAL B O 1
ATOM 3529 N N . LEU B 1 183 ? -12.258 -4.379 -17 1 97.94 183 LEU B N 1
ATOM 3530 C CA . LEU B 1 183 ? -11.508 -3.408 -16.219 1 97.94 183 LEU B CA 1
ATOM 3531 C C . LEU B 1 183 ? -11.148 -2.188 -17.047 1 97.94 183 LEU B C 1
ATOM 3533 O O . LEU B 1 183 ? -10.773 -2.318 -18.219 1 97.94 183 LEU B O 1
ATOM 3537 N N . PRO B 1 184 ? -11.203 -1.003 -16.422 1 97.19 184 PRO B N 1
ATOM 3538 C CA . PRO B 1 184 ? -10.695 0.192 -17.094 1 97.19 184 PRO B CA 1
ATOM 3539 C C . PRO B 1 184 ? -9.188 0.13 -17.344 1 97.19 184 PRO B C 1
ATOM 3541 O O . PRO B 1 184 ? -8.469 -0.598 -16.656 1 97.19 184 PRO B O 1
ATOM 3544 N N . THR B 1 185 ? -8.812 0.907 -18.359 1 97.19 185 THR B N 1
ATOM 3545 C CA . THR B 1 185 ? -7.383 0.978 -18.641 1 97.19 185 THR B CA 1
ATOM 3546 C C . THR B 1 185 ? -6.738 2.141 -17.906 1 97.19 185 THR B C 1
ATOM 3548 O O . THR B 1 185 ? -5.516 2.221 -17.797 1 97.19 185 THR B O 1
ATOM 3551 N N . GLU B 1 186 ? -7.59 3.074 -17.469 1 98.06 186 GLU B N 1
ATOM 3552 C CA . GLU B 1 186 ? -7.129 4.242 -16.719 1 98.06 186 GLU B CA 1
ATOM 3553 C C . GLU B 1 186 ? -8.008 4.496 -15.492 1 98.06 186 GLU B C 1
ATOM 3555 O O . GLU B 1 186 ? -9.195 4.184 -15.5 1 98.06 186 GLU B O 1
ATOM 3560 N N . TYR B 1 187 ? -7.445 5.066 -14.523 1 98.44 187 TYR B N 1
ATOM 3561 C CA . TYR B 1 187 ? -8.133 5.367 -13.281 1 98.44 187 TYR B CA 1
ATOM 3562 C C . TYR B 1 187 ? -7.906 6.812 -12.859 1 98.44 187 TYR B C 1
ATOM 3564 O O . TYR B 1 187 ? -6.867 7.398 -13.172 1 98.44 187 TYR B O 1
ATOM 3572 N N . SER B 1 188 ? -8.891 7.418 -12.133 1 98.44 188 SER B N 1
ATOM 3573 C CA . SER B 1 188 ? -8.719 8.766 -11.594 1 98.44 188 SER B CA 1
ATOM 3574 C C . SER B 1 188 ? -7.621 8.805 -10.539 1 98.44 188 SER B C 1
ATOM 3576 O O . SER B 1 188 ? -7.32 7.781 -9.914 1 98.44 188 SER B O 1
ATOM 3578 N N . ARG B 1 189 ? -7.004 9.953 -10.336 1 97.94 189 ARG B N 1
ATOM 3579 C CA . ARG B 1 189 ? -6.012 10.156 -9.281 1 97.94 189 ARG B CA 1
ATOM 3580 C C . ARG B 1 189 ? -6.574 9.758 -7.922 1 97.94 189 ARG B C 1
ATOM 3582 O O . ARG B 1 189 ? -5.902 9.086 -7.141 1 97.94 189 ARG B O 1
ATOM 3589 N N . ALA B 1 190 ? -7.789 10.141 -7.66 1 97.25 190 ALA B N 1
ATOM 3590 C CA . ALA B 1 190 ? -8.445 9.836 -6.391 1 97.25 190 ALA B CA 1
ATOM 3591 C C . ALA B 1 190 ? -8.555 8.328 -6.18 1 97.25 190 ALA B C 1
ATOM 3593 O O . ALA B 1 190 ? -8.312 7.832 -5.078 1 97.25 190 ALA B O 1
ATOM 3594 N N . ASP B 1 191 ? -8.891 7.602 -7.23 1 98.06 191 ASP B N 1
ATOM 3595 C CA . ASP B 1 191 ? -9.039 6.152 -7.137 1 98.06 191 ASP B CA 1
ATOM 3596 C C . ASP B 1 191 ? -7.695 5.473 -6.898 1 98.06 191 ASP B C 1
ATOM 3598 O O . ASP B 1 191 ? -7.605 4.508 -6.137 1 98.06 191 ASP B O 1
ATOM 3602 N N . ALA B 1 192 ? -6.648 5.969 -7.551 1 98.25 192 ALA B N 1
ATOM 3603 C CA . ALA B 1 192 ? -5.305 5.43 -7.363 1 98.25 192 ALA B CA 1
ATOM 3604 C C . ALA B 1 192 ? -4.828 5.637 -5.93 1 98.25 192 ALA B C 1
ATOM 3606 O O . ALA B 1 192 ? -4.277 4.719 -5.312 1 98.25 192 ALA B O 1
ATOM 3607 N N . ILE B 1 193 ? -5.078 6.855 -5.402 1 98.06 193 ILE B N 1
ATOM 3608 C CA . ILE B 1 193 ? -4.695 7.18 -4.031 1 98.06 193 ILE B CA 1
ATOM 3609 C C . ILE B 1 193 ? -5.48 6.305 -3.057 1 98.06 193 ILE B C 1
ATOM 3611 O O . ILE B 1 193 ? -4.918 5.77 -2.098 1 98.06 193 ILE B O 1
ATOM 3615 N N . PHE B 1 194 ? -6.781 6.152 -3.361 1 97.88 194 PHE B N 1
ATOM 3616 C CA . PHE B 1 194 ? -7.652 5.324 -2.535 1 97.88 194 PHE B CA 1
ATOM 3617 C C . PHE B 1 194 ? -7.105 3.906 -2.42 1 97.88 194 PHE B C 1
ATOM 3619 O O . PHE B 1 194 ? -6.953 3.381 -1.315 1 97.88 194 PHE B O 1
ATOM 3626 N N . ASN B 1 195 ? -6.793 3.35 -3.504 1 98.31 195 ASN B N 1
ATOM 3627 C CA . ASN B 1 195 ? -6.34 1.963 -3.535 1 98.31 195 ASN B CA 1
ATOM 3628 C C . ASN B 1 195 ? -4.984 1.8 -2.854 1 98.31 195 ASN B C 1
ATOM 3630 O O . ASN B 1 195 ? -4.762 0.831 -2.125 1 98.31 195 ASN B O 1
ATOM 3634 N N . THR B 1 196 ? -4.098 2.732 -3.066 1 98.5 196 THR B N 1
ATOM 3635 C CA . THR B 1 196 ? -2.779 2.717 -2.447 1 98.5 196 THR B CA 1
ATOM 3636 C C . THR B 1 196 ? -2.893 2.764 -0.927 1 98.5 196 THR B C 1
ATOM 3638 O O . THR B 1 196 ? -2.293 1.944 -0.228 1 98.5 196 THR B O 1
ATOM 3641 N N . ALA B 1 197 ? -3.709 3.648 -0.445 1 98.62 197 ALA B N 1
ATOM 3642 C CA . ALA B 1 197 ? -3.902 3.807 0.994 1 98.62 197 ALA B CA 1
ATOM 3643 C C . ALA B 1 197 ? -4.508 2.547 1.607 1 98.62 197 ALA B C 1
ATOM 3645 O O . ALA B 1 197 ? -4.074 2.098 2.672 1 98.62 197 ALA B O 1
ATOM 3646 N N . HIS B 1 198 ? -5.441 2 0.925 1 98.81 198 HIS B N 1
ATOM 3647 C CA . HIS B 1 198 ? -6.156 0.851 1.469 1 98.81 198 HIS B CA 1
ATOM 3648 C C . HIS B 1 198 ? -5.281 -0.397 1.461 1 98.81 198 HIS B C 1
ATOM 3650 O O . HIS B 1 198 ? -5.41 -1.256 2.336 1 98.81 198 HIS B O 1
ATOM 3656 N N . LEU B 1 199 ? -4.363 -0.519 0.51 1 98.81 199 LEU B N 1
ATOM 3657 C CA . LEU B 1 199 ? -3.416 -1.627 0.561 1 98.81 199 LEU B CA 1
ATOM 3658 C C . LEU B 1 199 ? -2.518 -1.52 1.788 1 98.81 199 LEU B C 1
ATOM 3660 O O . LEU B 1 199 ? -2.238 -2.523 2.447 1 98.81 199 LEU B O 1
ATOM 3664 N N . GLY B 1 200 ? -2.014 -0.318 2.016 1 98.81 200 GLY B N 1
ATOM 3665 C CA . GLY B 1 200 ? -1.226 -0.143 3.227 1 98.81 200 GLY B CA 1
ATOM 3666 C C . GLY B 1 200 ? -1.972 -0.541 4.488 1 98.81 200 GLY B C 1
ATOM 3667 O O . GLY B 1 200 ? -1.416 -1.212 5.359 1 98.81 200 GLY B O 1
ATOM 3668 N N . LEU B 1 201 ? -3.219 -0.088 4.543 1 98.75 201 LEU B N 1
ATOM 3669 C CA . LEU B 1 201 ? -4.055 -0.42 5.688 1 98.75 201 LEU B CA 1
ATOM 3670 C C . LEU B 1 201 ? -4.289 -1.925 5.777 1 98.75 201 LEU B C 1
ATOM 3672 O O . LEU B 1 201 ? -4.352 -2.484 6.871 1 98.75 201 LEU B O 1
ATOM 3676 N N . LEU B 1 202 ? -4.438 -2.586 4.637 1 98.88 202 LEU B N 1
ATOM 3677 C CA . LEU B 1 202 ? -4.605 -4.035 4.598 1 98.88 202 LEU B CA 1
ATOM 3678 C C . LEU B 1 202 ? -3.404 -4.738 5.223 1 98.88 202 LEU B C 1
ATOM 3680 O O . LEU B 1 202 ? -3.57 -5.645 6.043 1 98.88 202 LEU B O 1
ATOM 3684 N N . LEU B 1 203 ? -2.201 -4.328 4.824 1 98.81 203 LEU B N 1
ATOM 3685 C CA . LEU B 1 203 ? -1.001 -4.953 5.371 1 98.81 203 LEU B CA 1
ATOM 3686 C C . LEU B 1 203 ? -0.966 -4.824 6.891 1 98.81 203 LEU B C 1
ATOM 3688 O O . LEU B 1 203 ? -0.686 -5.797 7.594 1 98.81 203 LEU B O 1
ATOM 3692 N N . ARG B 1 204 ? -1.266 -3.65 7.375 1 98.75 204 ARG B N 1
ATOM 3693 C CA . ARG B 1 204 ? -1.27 -3.426 8.82 1 98.75 204 ARG B CA 1
ATOM 3694 C C . ARG B 1 204 ? -2.387 -4.219 9.492 1 98.75 204 ARG B C 1
ATOM 3696 O O . ARG B 1 204 ? -2.189 -4.785 10.57 1 98.75 204 ARG B O 1
ATOM 3703 N N . GLY B 1 205 ? -3.559 -4.199 8.883 1 98.69 205 GLY B N 1
ATOM 3704 C CA . GLY B 1 205 ? -4.672 -4.969 9.414 1 98.69 205 GLY B CA 1
ATOM 3705 C C . GLY B 1 205 ? -4.387 -6.457 9.492 1 98.69 205 GLY B C 1
ATOM 3706 O O . GLY B 1 205 ? -4.676 -7.098 10.5 1 98.69 205 GLY B O 1
ATOM 3707 N N . LEU B 1 206 ? -3.82 -7.031 8.445 1 98.75 206 LEU B N 1
ATOM 3708 C CA . LEU B 1 206 ? -3.477 -8.445 8.422 1 98.75 206 LEU B CA 1
ATOM 3709 C C . LEU B 1 206 ? -2.443 -8.773 9.5 1 98.75 206 LEU B C 1
ATOM 3711 O O . LEU B 1 206 ? -2.514 -9.82 10.133 1 98.75 206 LEU B O 1
ATOM 3715 N N . GLU B 1 207 ? -1.504 -7.887 9.664 1 98.56 207 GLU B N 1
ATOM 3716 C CA . GLU B 1 207 ? -0.421 -8.102 10.617 1 98.56 207 GLU B CA 1
ATOM 3717 C C . GLU B 1 207 ? -0.934 -8.047 12.055 1 98.56 207 GLU B C 1
ATOM 3719 O O . GLU B 1 207 ? -0.571 -8.891 12.875 1 98.56 207 GLU B O 1
ATOM 3724 N N . THR B 1 208 ? -1.85 -7.094 12.359 1 98.19 208 THR B N 1
ATOM 3725 C CA . THR B 1 208 ? -2.197 -6.797 13.742 1 98.19 208 THR B CA 1
ATOM 3726 C C . THR B 1 208 ? -3.492 -7.504 14.141 1 98.19 208 THR B C 1
ATOM 3728 O O . THR B 1 208 ? -3.773 -7.672 15.328 1 98.19 208 THR B O 1
ATOM 3731 N N . GLY B 1 209 ? -4.316 -7.832 13.164 1 98 209 GLY B N 1
ATOM 3732 C CA . GLY B 1 209 ? -5.621 -8.414 13.445 1 98 209 GLY B CA 1
ATOM 3733 C C . GLY B 1 209 ? -6.656 -7.375 13.844 1 98 209 GLY B C 1
ATOM 3734 O O . GLY B 1 209 ? -7.723 -7.723 14.359 1 98 209 GLY B O 1
ATOM 3735 N N . LYS B 1 210 ? -6.336 -6.094 13.633 1 97.62 210 LYS B N 1
ATOM 3736 C CA . LYS B 1 210 ? -7.27 -5.039 14.008 1 97.62 210 LYS B CA 1
ATOM 3737 C C . LYS B 1 210 ? -8.469 -5.004 13.062 1 97.62 210 LYS B C 1
ATOM 3739 O O . LYS B 1 210 ? -8.344 -4.574 11.914 1 97.62 210 LYS B O 1
ATOM 3744 N N . GLY B 1 211 ? -9.617 -5.297 13.602 1 97.31 211 GLY B N 1
ATOM 3745 C CA . GLY B 1 211 ? -10.82 -5.465 12.805 1 97.31 211 GLY B CA 1
ATOM 3746 C C . GLY B 1 211 ? -11.258 -4.191 12.109 1 97.31 211 GLY B C 1
ATOM 3747 O O . GLY B 1 211 ? -11.703 -4.227 10.961 1 97.31 211 GLY B O 1
ATOM 3748 N N . GLU B 1 212 ? -11.156 -3.047 12.773 1 96.06 212 GLU B N 1
ATOM 3749 C CA . GLU B 1 212 ? -11.555 -1.772 12.188 1 96.06 212 GLU B CA 1
ATOM 3750 C C . GLU B 1 212 ? -10.75 -1.463 10.93 1 96.06 212 GLU B C 1
ATOM 3752 O O . GLU B 1 212 ? -11.297 -0.964 9.945 1 96.06 212 GLU B O 1
ATOM 3757 N N . TRP B 1 213 ? -9.438 -1.776 11 1 97.88 213 TRP B N 1
ATOM 3758 C CA . TRP B 1 213 ? -8.586 -1.569 9.828 1 97.88 213 TRP B CA 1
ATOM 3759 C C . TRP B 1 213 ? -8.977 -2.508 8.695 1 97.88 213 TRP B C 1
ATOM 3761 O O . TRP B 1 213 ? -9.094 -2.086 7.543 1 97.88 213 TRP B O 1
ATOM 3771 N N . LEU B 1 214 ? -9.25 -3.766 9.008 1 98.38 214 LEU B N 1
ATOM 3772 C CA . LEU B 1 214 ? -9.594 -4.746 7.98 1 98.38 214 LEU B CA 1
ATOM 3773 C C . LEU B 1 214 ? -10.906 -4.383 7.301 1 98.38 214 LEU B C 1
ATOM 3775 O O . LEU B 1 214 ? -11.039 -4.523 6.086 1 98.38 214 LEU B O 1
ATOM 3779 N N . ARG B 1 215 ? -11.883 -3.904 8.062 1 98.06 215 ARG B N 1
ATOM 3780 C CA . ARG B 1 215 ? -13.18 -3.525 7.516 1 98.06 215 ARG B CA 1
ATOM 3781 C C . ARG B 1 215 ? -13.039 -2.436 6.457 1 98.06 215 ARG B C 1
ATOM 3783 O O . ARG B 1 215 ? -13.734 -2.451 5.441 1 98.06 215 ARG B O 1
ATOM 3790 N N . ALA B 1 216 ? -12.117 -1.528 6.699 1 97.81 216 ALA B N 1
ATOM 3791 C CA . ALA B 1 216 ? -11.883 -0.438 5.758 1 97.81 216 ALA B CA 1
ATOM 3792 C C . ALA B 1 216 ? -10.961 -0.882 4.621 1 97.81 216 ALA B C 1
ATOM 3794 O O . ALA B 1 216 ? -11.172 -0.507 3.465 1 97.81 216 ALA B O 1
ATOM 3795 N N . ALA B 1 217 ? -10.016 -1.708 4.867 1 98.44 217 ALA B N 1
ATOM 3796 C CA . ALA B 1 217 ? -8.891 -2.027 3.986 1 98.44 217 ALA B CA 1
ATOM 3797 C C . ALA B 1 217 ? -9.359 -2.848 2.785 1 98.44 217 ALA B C 1
ATOM 3799 O O . ALA B 1 217 ? -8.766 -2.77 1.707 1 98.44 217 ALA B O 1
ATOM 3800 N N . LEU B 1 218 ? -10.43 -3.592 2.943 1 98 218 LEU B N 1
ATOM 3801 C CA . LEU B 1 218 ? -10.812 -4.574 1.937 1 98 218 LEU B CA 1
ATOM 3802 C C . LEU B 1 218 ? -11.602 -3.92 0.808 1 98 218 LEU B C 1
ATOM 3804 O O . LEU B 1 218 ? -12 -4.59 -0.148 1 98 218 LEU B O 1
ATOM 3808 N N . GLN B 1 219 ? -11.758 -2.609 0.875 1 95.81 219 GLN B N 1
ATOM 3809 C CA . GLN B 1 219 ? -12.367 -1.864 -0.223 1 95.81 219 GLN B CA 1
ATOM 3810 C C . GLN B 1 219 ? -11.375 -1.67 -1.368 1 95.81 219 GLN B C 1
ATOM 3812 O O . GLN B 1 219 ? -10.164 -1.644 -1.149 1 95.81 219 GLN B O 1
ATOM 3817 N N . ASP B 1 220 ? -11.953 -1.611 -2.574 1 95.12 220 ASP B N 1
ATOM 3818 C CA . ASP B 1 220 ? -11.156 -1.567 -3.793 1 95.12 220 ASP B CA 1
ATOM 3819 C C . ASP B 1 220 ? -11.797 -0.665 -4.844 1 95.12 220 ASP B C 1
ATOM 3821 O O . ASP B 1 220 ? -13.023 -0.614 -4.953 1 95.12 220 ASP B O 1
ATOM 3825 N N . LYS B 1 221 ? -10.914 0.015 -5.602 1 97.62 221 LYS B N 1
ATOM 3826 C CA . LYS B 1 221 ? -11.438 0.857 -6.676 1 97.62 221 LYS B CA 1
ATOM 3827 C C . LYS B 1 221 ? -10.828 0.479 -8.023 1 97.62 221 LYS B C 1
ATOM 3829 O O . LYS B 1 221 ? -11.133 1.099 -9.039 1 97.62 221 LYS B O 1
ATOM 3834 N N . LEU B 1 222 ? -9.992 -0.588 -8.062 1 98 222 LEU B N 1
ATOM 3835 C CA . LEU B 1 222 ? -9.305 -0.917 -9.305 1 98 222 LEU B CA 1
ATOM 3836 C C . LEU B 1 222 ? -10 -2.066 -10.023 1 98 222 LEU B C 1
ATOM 3838 O O . LEU B 1 222 ? -9.984 -2.135 -11.258 1 98 222 LEU B O 1
ATOM 3842 N N . HIS B 1 223 ? -10.625 -3.045 -9.242 1 98.12 223 HIS B N 1
ATOM 3843 C CA . HIS B 1 223 ? -11.102 -4.188 -10.008 1 98.12 223 HIS B CA 1
ATOM 3844 C C . HIS B 1 223 ? -12.469 -4.652 -9.508 1 98.12 223 HIS B C 1
ATOM 3846 O O . HIS B 1 223 ? -13.359 -4.938 -10.305 1 98.12 223 HIS B O 1
ATOM 3852 N N . GLN B 1 224 ? -12.766 -4.613 -8.234 1 97.62 224 GLN B N 1
ATOM 3853 C CA . GLN B 1 224 ? -13.953 -5.258 -7.68 1 97.62 224 GLN B CA 1
ATOM 3854 C C . GLN B 1 224 ? -15.227 -4.578 -8.172 1 97.62 224 GLN B C 1
ATOM 3856 O O . GLN B 1 224 ? -16.188 -5.25 -8.555 1 97.62 224 GLN B O 1
ATOM 3861 N N . PRO B 1 225 ? -15.289 -3.203 -8.219 1 97.25 225 PRO B N 1
ATOM 3862 C CA . PRO B 1 225 ? -16.516 -2.561 -8.68 1 97.25 225 PRO B CA 1
ATOM 3863 C C . PRO B 1 225 ? -16.891 -2.949 -10.117 1 97.25 225 PRO B C 1
ATOM 3865 O O . PRO B 1 225 ? -18.047 -2.877 -10.5 1 97.25 225 PRO B O 1
ATOM 3868 N N . TYR B 1 226 ? -15.984 -3.432 -10.891 1 97.69 226 TYR B N 1
ATOM 3869 C CA . TYR B 1 226 ? -16.203 -3.754 -12.297 1 97.69 226 TYR B CA 1
ATOM 3870 C C . TYR B 1 226 ? -16.453 -5.246 -12.484 1 97.69 226 TYR B C 1
ATOM 3872 O O . TYR B 1 226 ? -17.141 -5.656 -13.414 1 97.69 226 TYR B O 1
ATOM 3880 N N . ARG B 1 227 ? -15.914 -6.066 -11.586 1 97.75 227 ARG B N 1
ATOM 3881 C CA . ARG B 1 227 ? -15.984 -7.516 -11.727 1 97.75 227 ARG B CA 1
ATOM 3882 C C . ARG B 1 227 ? -17.219 -8.07 -11.023 1 97.75 227 ARG B C 1
ATOM 3884 O O . ARG B 1 227 ? -17.688 -9.172 -11.344 1 97.75 227 ARG B O 1
ATOM 3891 N N . GLN B 1 228 ? -17.703 -7.281 -10.039 1 96.56 228 GLN B N 1
ATOM 3892 C CA . GLN B 1 228 ? -18.766 -7.816 -9.211 1 96.56 228 GLN B CA 1
ATOM 3893 C C . GLN B 1 228 ? -20.016 -8.117 -10.047 1 96.56 228 GLN B C 1
ATOM 3895 O O . GLN B 1 228 ? -20.766 -9.047 -9.742 1 96.56 228 GLN B O 1
ATOM 3900 N N . ALA B 1 229 ? -20.188 -7.406 -11.141 1 95.25 229 ALA B N 1
ATOM 3901 C CA . ALA B 1 229 ? -21.359 -7.594 -11.992 1 95.25 229 ALA B CA 1
ATOM 3902 C C . ALA B 1 229 ? -21.312 -8.938 -12.711 1 95.25 229 ALA B C 1
ATOM 3904 O O . ALA B 1 229 ? -22.344 -9.453 -13.156 1 95.25 229 ALA B O 1
ATOM 3905 N N . LEU B 1 230 ? -20.156 -9.562 -12.805 1 96.69 230 LEU B N 1
ATOM 3906 C CA . LEU B 1 230 ? -19.969 -10.836 -13.484 1 96.69 230 LEU B CA 1
ATOM 3907 C C . LEU B 1 230 ? -20.297 -12 -12.555 1 96.69 230 LEU B C 1
ATOM 3909 O O . LEU B 1 230 ? -20.344 -13.156 -12.992 1 96.69 230 LEU B O 1
ATOM 3913 N N . ILE B 1 231 ? -20.562 -11.719 -11.242 1 97.88 231 ILE B N 1
ATOM 3914 C CA . ILE B 1 231 ? -20.766 -12.766 -10.25 1 97.88 231 ILE B CA 1
ATOM 3915 C C . ILE B 1 231 ? -22.172 -12.68 -9.68 1 97.88 231 ILE B C 1
ATOM 3917 O O . ILE B 1 231 ? -22.438 -11.891 -8.773 1 97.88 231 ILE B O 1
ATOM 3921 N N . PRO B 1 232 ? -23 -13.547 -10.188 1 97.56 232 PRO B N 1
ATOM 3922 C CA . PRO B 1 232 ? -24.375 -13.539 -9.672 1 97.56 232 PRO B CA 1
ATOM 3923 C C . PRO B 1 232 ? -24.453 -13.719 -8.156 1 97.56 232 PRO B C 1
ATOM 3925 O O . PRO B 1 232 ? -23.719 -14.539 -7.598 1 97.56 232 PRO B O 1
ATOM 3928 N N . GLY B 1 233 ? -25.266 -12.844 -7.508 1 97.5 233 GLY B N 1
ATOM 3929 C CA . GLY B 1 233 ? -25.484 -12.961 -6.078 1 97.5 233 GLY B CA 1
ATOM 3930 C C . GLY B 1 233 ? -24.406 -12.297 -5.25 1 97.5 233 GLY B C 1
ATOM 3931 O O . GLY B 1 233 ? -24.422 -12.367 -4.016 1 97.5 233 GLY B O 1
ATOM 3932 N N . TYR B 1 234 ? -23.5 -11.648 -5.926 1 98.06 234 TYR B N 1
ATOM 3933 C CA . TYR B 1 234 ? -22.375 -11.039 -5.246 1 98.06 234 TYR B CA 1
ATOM 3934 C C . TYR B 1 234 ? -22.828 -10.18 -4.07 1 98.06 234 TYR B C 1
ATOM 3936 O O . TYR B 1 234 ? -22.375 -10.367 -2.943 1 98.06 234 TYR B O 1
ATOM 3944 N N . ASP B 1 235 ? -23.781 -9.258 -4.27 1 98.12 235 ASP B N 1
ATOM 3945 C CA . ASP B 1 235 ? -24.203 -8.305 -3.254 1 98.12 235 ASP B CA 1
ATOM 3946 C C . ASP B 1 235 ? -24.891 -9.008 -2.082 1 98.12 235 ASP B C 1
ATOM 3948 O O . ASP B 1 235 ? -24.672 -8.641 -0.924 1 98.12 235 ASP B O 1
ATOM 3952 N N . ALA B 1 236 ? -25.656 -9.961 -2.408 1 98.38 236 ALA B N 1
ATOM 3953 C CA . ALA B 1 236 ? -26.344 -10.711 -1.369 1 98.38 236 ALA B CA 1
ATOM 3954 C C . ALA B 1 236 ? -25.359 -11.469 -0.477 1 98.38 236 ALA B C 1
ATOM 3956 O O . ALA B 1 236 ? -25.5 -11.461 0.749 1 98.38 236 ALA B O 1
ATOM 3957 N N . VAL B 1 237 ? -24.391 -12.094 -1.07 1 98.75 237 VAL B N 1
ATOM 3958 C CA . VAL B 1 237 ? -23.406 -12.852 -0.314 1 98.75 237 VAL B CA 1
ATOM 3959 C C . VAL B 1 237 ? -22.562 -11.898 0.537 1 98.75 237 VAL B C 1
ATOM 3961 O O . VAL B 1 237 ? -22.281 -12.188 1.704 1 98.75 237 VAL B O 1
ATOM 3964 N N . ASN B 1 238 ? -22.172 -10.789 -0.048 1 98.62 238 ASN B N 1
ATOM 3965 C CA . ASN B 1 238 ? -21.406 -9.789 0.686 1 98.62 238 ASN B CA 1
ATOM 3966 C C . ASN B 1 238 ? -22.156 -9.289 1.911 1 98.62 238 ASN B C 1
ATOM 3968 O O . ASN B 1 238 ? -21.609 -9.25 3.014 1 98.62 238 ASN B O 1
ATOM 3972 N N . THR B 1 239 ? -23.375 -8.898 1.714 1 98.62 239 THR B N 1
ATOM 3973 C CA . THR B 1 239 ? -24.203 -8.391 2.805 1 98.62 239 THR B CA 1
ATOM 3974 C C . THR B 1 239 ? -24.359 -9.445 3.902 1 98.62 239 THR B C 1
ATOM 3976 O O . THR B 1 239 ? -24.219 -9.133 5.086 1 98.62 239 THR B O 1
ATOM 3979 N N . ALA B 1 240 ? -24.594 -10.656 3.51 1 98.88 240 ALA B N 1
ATOM 3980 C CA . ALA B 1 240 ? -24.766 -11.75 4.461 1 98.88 240 ALA B CA 1
ATOM 3981 C C . ALA B 1 240 ? -23.484 -12.016 5.242 1 98.88 240 ALA B C 1
ATOM 3983 O O . ALA B 1 240 ? -23.516 -12.219 6.457 1 98.88 240 ALA B O 1
ATOM 3984 N N . ALA B 1 241 ? -22.359 -12.055 4.555 1 98.88 241 ALA B N 1
ATOM 3985 C CA . ALA B 1 241 ? -21.062 -12.305 5.191 1 98.88 241 ALA B CA 1
ATOM 3986 C C . ALA B 1 241 ? -20.766 -11.25 6.25 1 98.88 241 ALA B C 1
ATOM 3988 O O . ALA B 1 241 ? -20.406 -11.586 7.383 1 98.88 241 ALA B O 1
ATOM 3989 N N . VAL B 1 242 ? -20.953 -9.984 5.879 1 98.62 242 VAL B N 1
ATOM 3990 C CA . VAL B 1 242 ? -20.656 -8.875 6.777 1 98.62 242 VAL B CA 1
ATOM 3991 C C . VAL B 1 242 ? -21.609 -8.898 7.969 1 98.62 242 VAL B C 1
ATOM 3993 O O . VAL B 1 242 ? -21.203 -8.711 9.109 1 98.62 242 VAL B O 1
ATOM 3996 N N . ALA B 1 243 ? -22.844 -9.133 7.711 1 98.69 243 ALA B N 1
ATOM 3997 C CA . ALA B 1 243 ? -23.844 -9.211 8.781 1 98.69 243 ALA B CA 1
ATOM 3998 C C . ALA B 1 243 ? -23.5 -10.328 9.766 1 98.69 243 ALA B C 1
ATOM 4000 O O . ALA B 1 243 ? -23.781 -10.219 10.961 1 98.69 243 ALA B O 1
ATOM 4001 N N . ALA B 1 244 ? -22.844 -11.359 9.297 1 98.81 244 ALA B N 1
ATOM 4002 C CA . ALA B 1 244 ? -22.516 -12.523 10.125 1 98.81 244 ALA B CA 1
ATOM 4003 C C . ALA B 1 244 ? -21.219 -12.297 10.891 1 98.81 244 ALA B C 1
ATOM 4005 O O . ALA B 1 244 ? -20.828 -13.125 11.727 1 98.81 244 ALA B O 1
ATOM 4006 N N . GLY B 1 245 ? -20.547 -11.203 10.555 1 98.62 245 GLY B N 1
ATOM 4007 C CA . GLY B 1 245 ? -19.391 -10.844 11.367 1 98.62 245 GLY B CA 1
ATOM 4008 C C . GLY B 1 245 ? -18.094 -10.789 10.578 1 98.62 245 GLY B C 1
ATOM 4009 O O . GLY B 1 245 ? -17.031 -10.617 11.156 1 98.62 245 GLY B O 1
ATOM 4010 N N . ALA B 1 246 ? -18.125 -10.984 9.32 1 98.88 246 ALA B N 1
ATOM 4011 C CA . ALA B 1 246 ? -16.922 -10.828 8.508 1 98.88 246 ALA B CA 1
ATOM 4012 C C . ALA B 1 246 ? -16.422 -9.391 8.547 1 98.88 246 ALA B C 1
ATOM 4014 O O . ALA B 1 246 ? -17.219 -8.453 8.602 1 98.88 246 ALA B O 1
ATOM 4015 N N . TYR B 1 247 ? -15.117 -9.242 8.508 1 98.62 247 TYR B N 1
ATOM 4016 C CA . TYR B 1 247 ? -14.555 -7.906 8.344 1 98.62 247 TYR B CA 1
ATOM 4017 C C . TYR B 1 247 ? -14.922 -7.328 6.98 1 98.62 247 TYR B C 1
ATOM 4019 O O . TYR B 1 247 ? -15.125 -6.117 6.852 1 98.62 247 TYR B O 1
ATOM 4027 N N . GLY B 1 248 ? -14.984 -8.125 5.988 1 98.5 248 GLY B N 1
ATOM 4028 C CA . GLY B 1 248 ? -15.32 -7.809 4.609 1 98.5 248 GLY B CA 1
ATOM 4029 C C . GLY B 1 248 ? -15.188 -8.992 3.674 1 98.5 248 GLY B C 1
ATOM 4030 O O . GLY B 1 248 ? -14.773 -10.078 4.09 1 98.5 248 GLY B O 1
ATOM 4031 N N . MET B 1 249 ? -15.609 -8.781 2.445 1 98.75 249 MET B N 1
ATOM 4032 C CA . MET B 1 249 ? -15.547 -9.82 1.415 1 98.75 249 MET B CA 1
ATOM 4033 C C . MET B 1 249 ? -14.891 -9.281 0.146 1 98.75 249 MET B C 1
ATOM 4035 O O . MET B 1 249 ? -15.117 -8.133 -0.234 1 98.75 249 MET B O 1
ATOM 4039 N N . VAL B 1 250 ? -14.086 -10.125 -0.432 1 98.75 250 VAL B N 1
ATOM 4040 C CA . VAL B 1 250 ? -13.414 -9.75 -1.67 1 98.75 250 VAL B CA 1
ATOM 4041 C C . VAL B 1 250 ? -13.586 -10.852 -2.709 1 98.75 250 VAL B C 1
ATOM 4043 O O . VAL B 1 250 ? -14.047 -11.953 -2.387 1 98.75 250 VAL B O 1
ATOM 4046 N N . ILE B 1 251 ? -13.328 -10.477 -3.945 1 98.38 251 ILE B N 1
ATOM 4047 C CA . ILE B 1 251 ? -13.266 -11.461 -5.02 1 98.38 251 ILE B CA 1
ATOM 4048 C C . ILE B 1 251 ? -11.898 -12.148 -5.008 1 98.38 251 ILE B C 1
ATOM 4050 O O . ILE B 1 251 ? -10.859 -11.477 -5.082 1 98.38 251 ILE B O 1
ATOM 4054 N N . SER B 1 252 ? -11.852 -13.461 -4.871 1 97.69 252 SER B N 1
ATOM 4055 C CA . SER B 1 252 ? -10.594 -14.203 -4.918 1 97.69 252 SER B CA 1
ATOM 4056 C C . SER B 1 252 ? -10.031 -14.258 -6.336 1 97.69 252 SER B C 1
ATOM 4058 O O . SER B 1 252 ? -10.602 -14.922 -7.207 1 97.69 252 SER B O 1
ATOM 4060 N N . GLY B 1 253 ? -8.875 -13.617 -6.551 1 95.12 253 GLY B N 1
ATOM 4061 C CA . GLY B 1 253 ? -8.32 -13.547 -7.891 1 95.12 253 GLY B CA 1
ATOM 4062 C C . GLY B 1 253 ? -9.273 -12.938 -8.898 1 95.12 253 GLY B C 1
ATOM 4063 O O . GLY B 1 253 ? -9.797 -11.836 -8.68 1 95.12 253 GLY B O 1
ATOM 4064 N N . ALA B 1 254 ? -9.469 -13.656 -9.977 1 94 254 ALA B N 1
ATOM 4065 C CA . ALA B 1 254 ? -10.375 -13.18 -11.023 1 94 254 ALA B CA 1
ATOM 4066 C C . ALA B 1 254 ? -11.82 -13.555 -10.703 1 94 254 ALA B C 1
ATOM 4068 O O . ALA B 1 254 ? -12.75 -13.062 -11.344 1 94 254 ALA B O 1
ATOM 4069 N N . GLY B 1 255 ? -12.062 -14.203 -9.648 1 94.94 255 GLY B N 1
ATOM 4070 C CA . GLY B 1 255 ? -13.383 -14.75 -9.391 1 94.94 255 GLY B CA 1
ATOM 4071 C C . GLY B 1 255 ? -13.664 -16.031 -10.164 1 94.94 255 GLY B C 1
ATOM 4072 O O . GLY B 1 255 ? -12.773 -16.562 -10.836 1 94.94 255 GLY B O 1
ATOM 4073 N N . PRO B 1 256 ? -14.781 -16.656 -9.883 1 96.88 256 PRO B N 1
ATOM 4074 C CA . PRO B 1 256 ? -15.953 -16.141 -9.18 1 96.88 256 PRO B CA 1
ATOM 4075 C C . PRO B 1 256 ? -15.953 -16.469 -7.691 1 96.88 256 PRO B C 1
ATOM 4077 O O . PRO B 1 256 ? -16.875 -16.094 -6.969 1 96.88 256 PRO B O 1
ATOM 4080 N N . THR B 1 257 ? -14.922 -17.109 -7.219 1 97.75 257 THR B N 1
ATOM 4081 C CA . THR B 1 257 ? -14.836 -17.406 -5.797 1 97.75 257 THR B CA 1
ATOM 4082 C C . THR B 1 257 ? -14.82 -16.125 -4.973 1 97.75 257 THR B C 1
ATOM 4084 O O . THR B 1 257 ? -14.148 -15.148 -5.34 1 97.75 257 THR B O 1
ATOM 4087 N N . LEU B 1 258 ? -15.641 -16.141 -3.979 1 98.69 258 LEU B N 1
ATOM 4088 C CA . LEU B 1 258 ? -15.68 -15.039 -3.025 1 98.69 258 LEU B CA 1
ATOM 4089 C C . LEU B 1 258 ? -14.977 -15.414 -1.727 1 98.69 258 LEU B C 1
ATOM 4091 O O . LEU B 1 258 ? -15.102 -16.547 -1.255 1 98.69 258 LEU B O 1
ATOM 4095 N N . LEU B 1 259 ? -14.219 -14.508 -1.218 1 98.75 259 LEU B N 1
ATOM 4096 C CA . LEU B 1 259 ? -13.438 -14.734 -0.004 1 98.75 259 LEU B CA 1
ATOM 4097 C C . LEU B 1 259 ? -13.781 -13.695 1.062 1 98.75 259 LEU B C 1
ATOM 4099 O O . LEU B 1 259 ? -13.656 -12.492 0.826 1 98.75 259 LEU B O 1
ATOM 4103 N N . ALA B 1 260 ? -14.258 -14.117 2.203 1 98.88 260 ALA B N 1
ATOM 4104 C CA . ALA B 1 260 ? -14.461 -13.258 3.363 1 98.88 260 ALA B CA 1
ATOM 4105 C C . ALA B 1 260 ? -13.352 -13.445 4.391 1 98.88 260 ALA B C 1
ATOM 4107 O O . ALA B 1 260 ? -12.875 -14.562 4.598 1 98.88 260 ALA B O 1
ATOM 4108 N N . LEU B 1 261 ? -12.906 -12.398 4.973 1 98.88 261 LEU B N 1
ATOM 4109 C CA . LEU B 1 261 ? -12.023 -12.469 6.133 1 98.88 261 LEU B CA 1
ATOM 4110 C C . LEU B 1 261 ? -12.812 -12.266 7.426 1 98.88 261 LEU B C 1
ATOM 4112 O O . LEU B 1 261 ? -13.617 -11.336 7.531 1 98.88 261 LEU B O 1
ATOM 4116 N N . ALA B 1 262 ? -12.625 -13.148 8.344 1 98.81 262 ALA B N 1
ATOM 4117 C CA . ALA B 1 262 ? -13.344 -13.094 9.609 1 98.81 262 ALA B CA 1
ATOM 4118 C C . ALA B 1 262 ? -12.453 -13.508 10.773 1 98.81 262 ALA B C 1
ATOM 4120 O O . ALA B 1 262 ? -11.422 -14.164 10.57 1 98.81 262 ALA B O 1
ATOM 4121 N N . ASP B 1 263 ? -12.82 -12.984 11.922 1 98.5 263 ASP B N 1
ATOM 4122 C CA . ASP B 1 263 ? -12.234 -13.562 13.133 1 98.5 263 ASP B CA 1
ATOM 4123 C C . ASP B 1 263 ? -12.602 -15.039 13.273 1 98.5 263 ASP B C 1
ATOM 4125 O O . ASP B 1 263 ? -13.727 -15.43 12.953 1 98.5 263 ASP B O 1
ATOM 4129 N N . VAL B 1 264 ? -11.688 -15.781 13.867 1 98 264 VAL B N 1
ATOM 4130 C CA . VAL B 1 264 ? -11.883 -17.219 14.031 1 98 264 VAL B CA 1
ATOM 4131 C C . VAL B 1 264 ? -13.203 -17.484 14.758 1 98 264 VAL B C 1
ATOM 4133 O O . VAL B 1 264 ? -13.891 -18.453 14.469 1 98 264 VAL B O 1
ATOM 4136 N N . SER B 1 265 ? -13.586 -16.609 15.609 1 98.25 265 SER B N 1
ATOM 4137 C CA . SER B 1 265 ? -14.797 -16.797 16.406 1 98.25 265 SER B CA 1
ATOM 4138 C C . SER B 1 265 ? -16.047 -16.609 15.547 1 98.25 265 SER B C 1
ATOM 4140 O O . SER B 1 265 ? -17.141 -17.047 15.922 1 98.25 265 SER B O 1
ATOM 4142 N N . HIS B 1 266 ? -15.953 -15.992 14.383 1 98.5 266 HIS B N 1
ATOM 4143 C CA . HIS B 1 266 ? -17.109 -15.719 13.547 1 98.5 266 HIS B CA 1
ATOM 4144 C C . HIS B 1 266 ? -17.078 -16.562 12.273 1 98.5 266 HIS B C 1
ATOM 4146 O O . HIS B 1 266 ? -18 -16.484 11.461 1 98.5 266 HIS B O 1
ATOM 4152 N N . ALA B 1 267 ? -16.062 -17.328 12.086 1 98.44 267 ALA B N 1
ATOM 4153 C CA . ALA B 1 267 ? -15.828 -18.016 10.828 1 98.44 267 ALA B CA 1
ATOM 4154 C C . ALA B 1 267 ? -17 -18.938 10.469 1 98.44 267 ALA B C 1
ATOM 4156 O O . ALA B 1 267 ? -17.469 -18.938 9.336 1 98.44 267 ALA B O 1
ATOM 4157 N N . ALA B 1 268 ? -17.484 -19.719 11.422 1 98.5 268 ALA B N 1
ATOM 4158 C CA . ALA B 1 268 ? -18.578 -20.656 11.172 1 98.5 268 ALA B CA 1
ATOM 4159 C C . ALA B 1 268 ? -19.844 -19.938 10.766 1 98.5 268 ALA B C 1
ATOM 4161 O O . ALA B 1 268 ? -20.562 -20.375 9.859 1 98.5 268 ALA B O 1
ATOM 4162 N N . ALA B 1 269 ? -20.109 -18.859 11.438 1 98.81 269 ALA B N 1
ATOM 4163 C CA . ALA B 1 269 ? -21.297 -18.062 11.125 1 98.81 269 ALA B CA 1
ATOM 4164 C C . ALA B 1 269 ? -21.203 -17.453 9.727 1 98.81 269 ALA B C 1
ATOM 4166 O O . ALA B 1 269 ? -22.188 -17.422 8.984 1 98.81 269 ALA B O 1
ATOM 4167 N N . VAL B 1 270 ? -20.062 -16.984 9.398 1 98.88 270 VAL B N 1
ATOM 4168 C CA . VAL B 1 270 ? -19.828 -16.375 8.086 1 98.88 270 VAL B CA 1
ATOM 4169 C C . VAL B 1 270 ? -19.969 -17.438 7 1 98.88 270 VAL B C 1
ATOM 4171 O O . VAL B 1 270 ? -20.609 -17.203 5.969 1 98.88 270 VAL B O 1
ATOM 4174 N N . GLU B 1 271 ? -19.438 -18.641 7.238 1 98.81 271 GLU B N 1
ATOM 4175 C CA . GLU B 1 271 ? -19.594 -19.75 6.305 1 98.81 271 GLU B CA 1
ATOM 4176 C C . GLU B 1 271 ? -21.062 -20.047 6.02 1 98.81 271 GLU B C 1
ATOM 4178 O O . GLU B 1 271 ? -21.469 -20.141 4.859 1 98.81 271 GLU B O 1
ATOM 4183 N N . ALA B 1 272 ? -21.781 -20.141 7.059 1 98.75 272 ALA B N 1
ATOM 4184 C CA . ALA B 1 272 ? -23.188 -20.469 6.938 1 98.75 272 ALA B CA 1
ATOM 4185 C C . ALA B 1 272 ? -23.953 -19.359 6.199 1 98.75 272 ALA B C 1
ATOM 4187 O O . ALA B 1 272 ? -24.797 -19.641 5.355 1 98.75 272 ALA B O 1
ATOM 4188 N N . ALA B 1 273 ? -23.641 -18.156 6.48 1 98.88 273 ALA B N 1
ATOM 4189 C CA . ALA B 1 273 ? -24.312 -17.016 5.883 1 98.88 273 ALA B CA 1
ATOM 4190 C C . ALA B 1 273 ? -24.047 -16.938 4.383 1 98.88 273 ALA B C 1
ATOM 4192 O O . ALA B 1 273 ? -24.969 -16.703 3.594 1 98.88 273 ALA B O 1
ATOM 4193 N N . MET B 1 274 ? -22.812 -17.125 4.012 1 98.81 274 MET B N 1
ATOM 4194 C CA . MET B 1 274 ? -22.453 -17.078 2.596 1 98.81 274 MET B CA 1
ATOM 4195 C C . MET B 1 274 ? -23.125 -18.203 1.827 1 98.81 274 MET B C 1
ATOM 4197 O O . MET B 1 274 ? -23.656 -18 0.732 1 98.81 274 MET B O 1
ATOM 4201 N N . SER B 1 275 ? -23.109 -19.375 2.41 1 98.62 275 SER B N 1
ATOM 4202 C CA . SER B 1 275 ? -23.75 -20.531 1.795 1 98.62 275 SER B CA 1
ATOM 4203 C C . SER B 1 275 ? -25.234 -20.297 1.579 1 98.62 275 SER B C 1
ATOM 4205 O O . SER B 1 275 ? -25.75 -20.531 0.483 1 98.62 275 SER B O 1
ATOM 4207 N N . THR B 1 276 ? -25.875 -19.828 2.586 1 98.62 276 THR B N 1
ATOM 4208 C CA . THR B 1 276 ? -27.312 -19.594 2.539 1 98.62 276 THR B CA 1
ATOM 4209 C C . THR B 1 276 ? -27.656 -18.531 1.503 1 98.62 276 THR B C 1
ATOM 4211 O O . THR B 1 276 ? -28.625 -18.688 0.739 1 98.62 276 THR B O 1
ATOM 4214 N N . ALA B 1 277 ? -26.906 -17.469 1.47 1 98.62 277 ALA B N 1
ATOM 4215 C CA . ALA B 1 277 ? -27.172 -16.359 0.542 1 98.62 277 ALA B CA 1
ATOM 4216 C C . ALA B 1 277 ? -27.109 -16.844 -0.906 1 98.62 277 ALA B C 1
ATOM 4218 O O . ALA B 1 277 ? -27.969 -16.516 -1.717 1 98.62 277 ALA B O 1
ATOM 4219 N N . TRP B 1 278 ? -26.141 -17.578 -1.26 1 98.38 278 TRP B N 1
ATOM 4220 C CA . TRP B 1 278 ? -26.016 -18.078 -2.629 1 98.38 278 TRP B CA 1
ATOM 4221 C C . TRP B 1 278 ? -27.078 -19.125 -2.926 1 98.38 278 TRP B C 1
ATOM 4223 O O . TRP B 1 278 ? -27.625 -19.156 -4.031 1 98.38 278 TRP B O 1
ATOM 4233 N N . GLN B 1 279 ? -27.406 -19.953 -1.971 1 98.06 279 GLN B N 1
ATOM 4234 C CA . GLN B 1 279 ? -28.469 -20.922 -2.156 1 98.06 279 GLN B CA 1
ATOM 4235 C C . GLN B 1 279 ? -29.797 -20.219 -2.482 1 98.06 279 GLN B C 1
ATOM 4237 O O . GLN B 1 279 ? -30.531 -20.672 -3.363 1 98.06 279 GLN B O 1
ATOM 4242 N N . GLU B 1 280 ? -30.016 -19.203 -1.765 1 97.94 280 GLU B N 1
ATOM 4243 C CA . GLU B 1 280 ? -31.234 -18.438 -1.977 1 97.94 280 GLU B CA 1
ATOM 4244 C C . GLU B 1 280 ? -31.266 -17.797 -3.361 1 97.94 280 GLU B C 1
ATOM 4246 O O . GLU B 1 280 ? -32.344 -17.562 -3.928 1 97.94 280 GLU B O 1
ATOM 4251 N N . ALA B 1 281 ? -30.109 -17.578 -3.857 1 95.81 281 ALA B N 1
ATOM 4252 C CA . ALA B 1 281 ? -30 -17.016 -5.203 1 95.81 281 ALA B CA 1
ATOM 4253 C C . ALA B 1 281 ? -30 -18.125 -6.258 1 95.81 281 ALA B C 1
ATOM 4255 O O . ALA B 1 281 ? -29.828 -17.859 -7.445 1 95.81 281 ALA B O 1
ATOM 4256 N N . GLY B 1 282 ? -30.109 -19.391 -5.844 1 96.5 282 GLY B N 1
ATOM 4257 C CA . GLY B 1 282 ? -30.172 -20.531 -6.758 1 96.5 282 GLY B CA 1
ATOM 4258 C C . GLY B 1 282 ? -28.797 -21.016 -7.191 1 96.5 282 GLY B C 1
ATOM 4259 O O . GLY B 1 282 ? -28.672 -21.672 -8.227 1 96.5 282 GLY B O 1
ATOM 4260 N N . ILE B 1 283 ? -27.781 -20.656 -6.449 1 96.81 283 ILE B N 1
ATOM 4261 C CA . ILE B 1 283 ? -26.422 -21.016 -6.797 1 96.81 283 ILE B CA 1
ATOM 4262 C C . ILE B 1 283 ? -25.875 -22.047 -5.797 1 96.81 283 ILE B C 1
ATOM 4264 O O . ILE B 1 283 ? -25.984 -21.844 -4.582 1 96.81 283 ILE B O 1
ATOM 4268 N N . THR B 1 284 ? -25.375 -23.125 -6.293 1 96.12 284 THR B N 1
ATOM 4269 C CA . THR B 1 284 ? -24.703 -24.109 -5.457 1 96.12 284 THR B CA 1
ATOM 4270 C C . THR B 1 284 ? -23.234 -23.734 -5.254 1 96.12 284 THR B C 1
ATOM 4272 O O . THR B 1 284 ? -22.531 -23.406 -6.215 1 96.12 284 THR B O 1
ATOM 4275 N N . ALA B 1 285 ? -22.797 -23.781 -3.996 1 96.81 285 ALA B N 1
ATOM 4276 C CA . ALA B 1 285 ? -21.422 -23.406 -3.684 1 96.81 285 ALA B CA 1
ATOM 4277 C C . ALA B 1 285 ? -20.875 -24.25 -2.521 1 96.81 285 ALA B C 1
ATOM 4279 O O . ALA B 1 285 ? -21.641 -24.641 -1.635 1 96.81 285 ALA B O 1
ATOM 4280 N N . VAL B 1 286 ? -19.656 -24.547 -2.605 1 96.31 286 VAL B N 1
ATOM 4281 C CA . VAL B 1 286 ? -18.938 -25.094 -1.455 1 96.31 286 VAL B CA 1
ATOM 4282 C C . VAL B 1 286 ? -18.328 -23.953 -0.642 1 96.31 286 VAL B C 1
ATOM 4284 O O . VAL B 1 286 ? -17.516 -23.188 -1.158 1 96.31 286 VAL B O 1
ATOM 4287 N N . VAL B 1 287 ? -18.781 -23.844 0.571 1 98.25 287 VAL B N 1
ATOM 4288 C CA . VAL B 1 287 ? -18.281 -22.781 1.427 1 98.25 287 VAL B CA 1
ATOM 4289 C C . VAL B 1 287 ? -17.484 -23.375 2.594 1 98.25 287 VAL B C 1
ATOM 4291 O O . VAL B 1 287 ? -18 -24.234 3.32 1 98.25 287 VAL B O 1
ATOM 4294 N N . ARG B 1 288 ? -16.281 -22.922 2.758 1 96.75 288 ARG B N 1
ATOM 4295 C CA . ARG B 1 288 ? -15.477 -23.484 3.84 1 96.75 288 ARG B CA 1
ATOM 4296 C C . ARG B 1 288 ? -14.383 -22.516 4.273 1 96.75 288 ARG B C 1
ATOM 4298 O O . ARG B 1 288 ? -13.914 -21.703 3.471 1 96.75 288 ARG B O 1
ATOM 4305 N N . SER B 1 289 ? -13.977 -22.641 5.52 1 98.06 289 SER B N 1
ATOM 4306 C CA . SER B 1 289 ? -12.828 -21.938 6.062 1 98.06 289 SER B CA 1
ATOM 4307 C C . SER B 1 289 ? -11.531 -22.672 5.758 1 98.06 289 SER B C 1
ATOM 4309 O O . SER B 1 289 ? -11.469 -23.906 5.863 1 98.06 289 SER B O 1
ATOM 4311 N N . LEU B 1 290 ? -10.562 -21.953 5.277 1 97.25 290 LEU B N 1
ATOM 4312 C CA . LEU B 1 290 ? -9.234 -22.5 5.031 1 97.25 290 LEU B CA 1
ATOM 4313 C C . LEU B 1 290 ? -8.18 -21.797 5.879 1 97.25 290 LEU B C 1
ATOM 4315 O O . LEU B 1 290 ? -8.492 -20.844 6.594 1 97.25 290 LEU B O 1
ATOM 4319 N N . ALA B 1 291 ? -6.969 -22.312 5.883 1 97.75 291 ALA B N 1
ATOM 4320 C CA . ALA B 1 291 ? -5.812 -21.672 6.512 1 97.75 291 ALA B CA 1
ATOM 4321 C C . ALA B 1 291 ? -4.75 -21.312 5.473 1 97.75 291 ALA B C 1
ATOM 4323 O O . ALA B 1 291 ? -4.855 -21.703 4.309 1 97.75 291 ALA B O 1
ATOM 4324 N N . LEU B 1 292 ? -3.844 -20.531 5.91 1 97.94 292 LEU B N 1
ATOM 4325 C CA . LEU B 1 292 ? -2.711 -20.25 5.035 1 97.94 292 LEU B CA 1
ATOM 4326 C C . LEU B 1 292 ? -1.769 -21.438 4.965 1 97.94 292 LEU B C 1
ATOM 4328 O O . LEU B 1 292 ? -1.477 -22.078 5.984 1 97.94 292 LEU B O 1
ATOM 4332 N N . ASP B 1 293 ? -1.441 -21.812 3.773 1 97.31 293 ASP B N 1
ATOM 4333 C CA . ASP B 1 293 ? -0.301 -22.719 3.604 1 97.31 293 ASP B CA 1
ATOM 4334 C C . ASP B 1 293 ? 1.017 -21.938 3.684 1 97.31 293 ASP B C 1
ATOM 4336 O O . ASP B 1 293 ? 1.269 -21.047 2.875 1 97.31 293 ASP B O 1
ATOM 4340 N N . THR B 1 294 ? 1.899 -22.25 4.586 1 96.69 294 THR B N 1
ATOM 4341 C CA . THR B 1 294 ? 3.105 -21.469 4.809 1 96.69 294 THR B CA 1
ATOM 4342 C C . THR B 1 294 ? 4.301 -22.078 4.09 1 96.69 294 THR B C 1
ATOM 4344 O O . THR B 1 294 ? 5.418 -21.578 4.184 1 96.69 294 THR B O 1
ATOM 4347 N N . HIS B 1 295 ? 4.125 -23.156 3.285 1 94.56 295 HIS B N 1
ATOM 4348 C CA . HIS B 1 295 ? 5.25 -23.875 2.697 1 94.56 295 HIS B CA 1
ATOM 4349 C C . HIS B 1 295 ? 5.352 -23.609 1.199 1 94.56 295 HIS B C 1
ATOM 4351 O O . HIS B 1 295 ? 6.453 -23.531 0.65 1 94.56 295 HIS B O 1
ATOM 4357 N N . GLY B 1 296 ? 4.191 -23.531 0.573 1 93.06 296 GLY B N 1
ATOM 4358 C CA . GLY B 1 296 ? 4.199 -23.422 -0.877 1 93.06 296 GLY B CA 1
ATOM 4359 C C . GLY B 1 296 ? 4.367 -24.75 -1.575 1 93.06 296 GLY B C 1
ATOM 4360 O O . GLY B 1 296 ? 3.979 -25.797 -1.039 1 93.06 296 GLY B O 1
ATOM 4361 N N . ALA B 1 297 ? 4.863 -24.688 -2.789 1 90.69 297 ALA B N 1
ATOM 4362 C CA . ALA B 1 297 ? 5.027 -25.922 -3.574 1 90.69 297 ALA B CA 1
ATOM 4363 C C . ALA B 1 297 ? 6.039 -26.859 -2.92 1 90.69 297 ALA B C 1
ATOM 4365 O O . ALA B 1 297 ? 7.133 -26.438 -2.541 1 90.69 297 ALA B O 1
ATOM 4366 N N . THR B 1 298 ? 5.602 -28.078 -2.682 1 89 298 THR B N 1
ATOM 4367 C CA . THR B 1 298 ? 6.473 -29.078 -2.062 1 89 298 THR B CA 1
ATOM 4368 C C . THR B 1 298 ? 6.602 -30.312 -2.951 1 89 298 THR B C 1
ATOM 4370 O O . THR B 1 298 ? 5.691 -30.625 -3.715 1 89 298 THR B O 1
#